Protein 7TPG (pdb70)

Sequence (626 aa):
NKLLSRMATVLVFAFPVLILCVPRGAGVFLAGVGVLALLGWRGMGRAWREYSKVMTPLAIAVLAFMLVYVGSKLYFHTPWNVIDNPSRTLLAILTCWVIVRAAPNPAWLWRGITVGLFLALLIVGYQKFALNIDRPSAWIQAIAFANMIAALALVGFARPGDSRGTHMEAWVNLLLGTMILMLNGTRGAVVAMLVTSVPMLMIRYRRFSVRMLIVAVCAVATLAIGAYMVPDSPVSKRVDDAVSEIQMYRQGNIETSVGVRLKIWHIGLQYFSEHPWTGVGVGQFARILHASEFCHETKSLACVLEHAHNDIVEAASTTGIPGLMVMLGLFLVPAVLFARALRAARSLGNPQGVSLGGAGLGVVMASLISGLTQVTMAHQANVVFYAGLIGLLLGMAGREAHSVQLVESGGGLVQPGGSLRLSCAASGFNVYSSSIHWVRQAPGKGLEWVAYISSYYGSTYYADSVKGRFTISADTSKNTAYLQMNSLRAEDTAVYYCARIMFKWVSPNMAFDYWGQGTLVTDIQMTQSPSSLSASVGDRVTITCRASQSVSSAVAWYQQKPGKAPKLLIYSASSLYSGVPSRFSGSRSGTDFTLTISSLQPEDFATYYCQQSYYSLVTFGQGTKV

Structure (mmCIF, N/CA/C/O backbone):
data_7TPG
#
_entry.id   7TPG
#
_cell.length_a   1.00
_cell.length_b   1.00
_cell.length_c   1.00
_cell.angle_alpha   90.00
_cell.angle_beta   90.00
_cell.angle_gamma   90.00
#
_symmetry.space_group_name_H-M   'P 1'
#
loop_
_entity.id
_entity.type
_entity.pdbx_description
1 polymer 'Putative cell surface polysaccharide polymerase/ligase'
2 polymer 'Fab Heavy (H) Chain'
3 polymer 'Fab Light (L) Chain'
4 non-polymer 'GERANYL DIPHOSPHATE'
#
loop_
_atom_site.group_PDB
_atom_s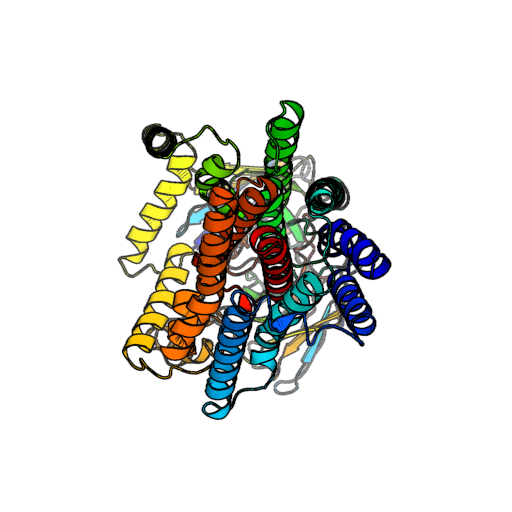ite.id
_atom_site.type_symbol
_atom_site.label_atom_id
_atom_site.label_alt_id
_atom_site.label_comp_id
_atom_site.label_asym_id
_atom_site.label_entity_id
_atom_site.label_seq_id
_atom_site.pdbx_PDB_ins_code
_atom_site.Cartn_x
_atom_site.Cartn_y
_atom_site.Cartn_z
_atom_site.occupancy
_atom_site.B_iso_or_equiv
_atom_site.auth_seq_id
_atom_site.auth_comp_id
_atom_site.auth_asym_id
_atom_site.auth_atom_id
_atom_site.pdbx_PDB_model_num
ATOM 1 N N . ASN A 1 5 ? 155.630 127.012 164.024 1.00 38.25 5 ASN B N 1
ATOM 2 C CA . ASN A 1 5 ? 155.173 128.386 164.184 1.00 38.25 5 ASN B CA 1
ATOM 3 C C . ASN A 1 5 ? 155.754 129.288 163.102 1.00 38.25 5 ASN B C 1
ATOM 4 O O . ASN A 1 5 ? 155.025 130.008 162.423 1.00 38.25 5 ASN B O 1
ATOM 9 N N . LYS A 1 6 ? 157.080 129.244 162.954 1.00 37.36 6 LYS B N 1
ATOM 10 C CA . LYS A 1 6 ? 157.760 130.080 161.969 1.00 37.36 6 LYS B CA 1
ATOM 11 C C . LYS A 1 6 ? 157.551 129.565 160.549 1.00 37.36 6 LYS B C 1
ATOM 12 O O . LYS A 1 6 ? 157.366 130.360 159.618 1.00 37.36 6 LYS B O 1
ATOM 18 N N . LEU A 1 7 ? 157.583 128.242 160.362 1.00 36.02 7 LEU B N 1
ATOM 19 C CA . LEU A 1 7 ? 157.346 127.679 159.038 1.00 36.02 7 LEU B CA 1
ATOM 20 C C . LEU A 1 7 ? 155.939 127.984 158.551 1.00 36.02 7 LEU B C 1
ATOM 21 O O . LEU A 1 7 ? 155.729 128.186 157.350 1.00 36.02 7 LEU B O 1
ATOM 26 N N . LEU A 1 8 ? 154.965 128.013 159.460 1.00 36.54 8 LEU B N 1
ATOM 27 C CA . LEU A 1 8 ? 153.611 128.403 159.091 1.00 36.54 8 LEU B CA 1
ATOM 28 C C . LEU A 1 8 ? 153.560 129.830 158.564 1.00 36.54 8 LEU B C 1
ATOM 29 O O . LEU A 1 8 ? 152.759 130.128 157.673 1.00 36.54 8 LEU B O 1
ATOM 34 N N . SER A 1 9 ? 154.398 130.718 159.101 1.00 36.21 9 SER B N 1
ATOM 35 C CA . SER A 1 9 ? 154.446 132.086 158.598 1.00 36.21 9 SER B CA 1
ATOM 36 C C . SER A 1 9 ? 155.171 132.160 157.260 1.00 36.21 9 SER B C 1
ATOM 37 O O . SER A 1 9 ? 154.763 132.911 156.367 1.00 36.21 9 SER B O 1
ATOM 40 N N . ARG A 1 10 ? 156.249 131.388 157.103 1.00 37.28 10 ARG B N 1
ATOM 41 C CA . ARG A 1 10 ? 157.033 131.461 155.873 1.00 37.28 10 ARG B CA 1
ATOM 42 C C . ARG A 1 10 ? 156.275 130.864 154.691 1.00 37.28 10 ARG B C 1
ATOM 43 O O . ARG A 1 10 ? 156.213 131.465 153.610 1.00 37.28 10 ARG B O 1
ATOM 51 N N . MET A 1 11 ? 155.687 129.684 154.874 1.00 38.17 11 MET B N 1
ATOM 52 C CA . MET A 1 11 ? 154.912 129.048 153.817 1.00 38.17 11 MET B CA 1
ATOM 53 C C . MET A 1 11 ? 153.603 129.771 153.534 1.00 38.17 11 MET B C 1
ATOM 54 O O . MET A 1 11 ? 152.952 129.470 152.527 1.00 38.17 11 MET B O 1
ATOM 59 N N . ALA A 1 12 ? 153.203 130.707 154.393 1.00 37.92 12 ALA B N 1
ATOM 60 C CA . ALA A 1 12 ? 152.057 131.565 154.133 1.00 37.92 12 ALA B CA 1
ATOM 61 C C . ALA A 1 12 ? 152.426 132.867 153.446 1.00 37.92 12 ALA B C 1
ATOM 62 O O . ALA A 1 12 ? 151.663 133.340 152.602 1.00 37.92 12 ALA B O 1
ATOM 64 N N . THR A 1 13 ? 153.578 133.456 153.775 1.00 37.64 13 THR B N 1
ATOM 65 C CA . THR A 1 13 ? 154.019 134.627 153.027 1.00 37.64 13 THR B CA 1
ATOM 66 C C . THR A 1 13 ? 154.416 134.242 151.606 1.00 37.64 13 THR B C 1
ATOM 67 O O . THR A 1 13 ? 154.182 135.006 150.663 1.00 37.64 13 THR B O 1
ATOM 71 N N . VAL A 1 14 ? 154.970 133.039 151.422 1.00 38.50 14 VAL B N 1
ATOM 72 C CA . VAL A 1 14 ? 155.225 132.552 150.067 1.00 38.50 14 VAL B CA 1
ATOM 73 C C . VAL A 1 14 ? 153.917 132.419 149.296 1.00 38.50 14 VAL B C 1
ATOM 74 O O . VAL A 1 14 ? 153.819 132.817 148.127 1.00 38.50 14 VAL B O 1
ATOM 78 N N . LEU A 1 15 ? 152.890 131.863 149.940 1.00 38.66 15 LEU B N 1
ATOM 79 C CA . LEU A 1 15 ? 151.586 131.705 149.309 1.00 38.66 15 LEU B CA 1
ATOM 80 C C . LEU A 1 15 ? 150.928 133.036 148.964 1.00 38.66 15 LEU B C 1
ATOM 81 O O . LEU A 1 15 ? 150.363 133.164 147.873 1.00 38.66 15 LEU B O 1
ATOM 86 N N . VAL A 1 16 ? 150.975 134.020 149.862 1.00 38.48 16 VAL B N 1
ATOM 87 C CA . VAL A 1 16 ? 150.387 135.316 149.536 1.00 38.48 16 VAL B CA 1
ATOM 88 C C . VAL A 1 16 ? 151.204 136.017 148.455 1.00 38.48 16 VAL B C 1
ATOM 89 O O . VAL A 1 16 ? 150.654 136.788 147.660 1.00 38.48 16 VAL B O 1
ATOM 93 N N . PHE A 1 17 ? 152.515 135.766 148.398 1.00 40.37 17 PHE B N 1
ATOM 94 C CA . PHE A 1 17 ? 153.322 136.276 147.296 1.00 40.37 17 PHE B CA 1
ATOM 95 C C . PHE A 1 17 ? 152.884 135.676 145.966 1.00 40.37 17 PHE B C 1
ATOM 96 O O . PHE A 1 17 ? 152.777 136.387 144.961 1.00 40.37 17 PHE B O 1
ATOM 104 N N . ALA A 1 18 ? 152.625 134.370 145.943 1.00 40.78 18 ALA B N 1
ATOM 105 C CA . ALA A 1 18 ? 152.323 133.669 144.702 1.00 40.78 18 ALA B CA 1
ATOM 106 C C . ALA A 1 18 ? 150.853 133.728 144.300 1.00 40.78 18 ALA B C 1
ATOM 107 O O . ALA A 1 18 ? 150.528 133.346 143.171 1.00 40.78 18 ALA B O 1
ATOM 109 N N . PHE A 1 19 ? 149.967 134.192 145.184 1.00 42.13 19 PHE B N 1
ATOM 110 C CA . PHE A 1 19 ? 148.532 134.153 144.895 1.00 42.13 19 PHE B CA 1
ATOM 111 C C . PHE A 1 19 ? 148.141 134.835 143.586 1.00 42.13 19 PHE B C 1
ATOM 112 O O . PHE A 1 19 ? 147.425 134.208 142.785 1.00 42.13 19 PHE B O 1
ATOM 120 N N . PRO A 1 20 ? 148.542 136.083 143.300 1.00 42.02 20 PRO B N 1
ATOM 121 C CA . PRO A 1 20 ? 148.116 136.688 142.024 1.00 42.02 20 PRO B CA 1
ATOM 122 C C . PRO A 1 20 ? 148.644 135.956 140.803 1.00 42.02 20 PRO B C 1
ATOM 123 O O . PRO A 1 20 ? 147.915 135.789 139.815 1.00 42.02 20 PRO B O 1
ATOM 127 N N . VAL A 1 21 ? 149.900 135.505 140.851 1.00 42.82 21 VAL B N 1
ATOM 128 C CA . VAL A 1 21 ? 150.485 134.803 139.714 1.00 42.82 21 VAL B CA 1
ATOM 129 C C . VAL A 1 21 ? 149.743 133.500 139.450 1.00 42.82 21 VAL B C 1
ATOM 130 O O . VAL A 1 21 ? 149.462 133.155 138.297 1.00 42.82 21 VAL B O 1
ATOM 134 N N . LEU A 1 22 ? 149.423 132.751 140.508 1.00 43.73 22 LEU B N 1
ATOM 135 C CA . LEU A 1 22 ? 148.650 131.527 140.327 1.00 43.73 22 LEU B CA 1
ATOM 136 C C . LEU A 1 22 ? 147.262 131.828 139.780 1.00 43.73 22 LEU B C 1
ATOM 137 O O . LEU A 1 22 ? 146.792 131.155 138.857 1.00 43.73 22 LEU B O 1
ATOM 142 N N . ILE A 1 23 ? 146.595 132.847 140.326 1.00 43.03 23 ILE B N 1
ATOM 143 C CA . ILE A 1 23 ? 145.219 133.124 139.924 1.00 43.03 23 ILE B CA 1
ATOM 144 C C . ILE A 1 23 ? 145.153 133.529 138.456 1.00 43.03 23 ILE B C 1
ATOM 145 O O . ILE A 1 23 ? 144.277 133.072 137.712 1.00 43.03 23 ILE B O 1
ATOM 150 N N . LEU A 1 24 ? 146.080 134.376 138.008 1.00 44.45 24 LEU B N 1
ATOM 151 C CA . LEU A 1 24 ? 146.028 134.896 136.643 1.00 44.45 24 LEU B CA 1
ATOM 152 C C . LEU A 1 24 ? 146.814 134.042 135.651 1.00 44.45 24 LEU B C 1
ATOM 153 O O . LEU A 1 24 ? 146.247 133.516 134.688 1.00 44.45 24 LEU B O 1
ATOM 158 N N . CYS A 1 25 ? 148.120 133.899 135.872 1.00 45.98 25 CYS B N 1
ATOM 159 C CA . CYS A 1 25 ? 148.986 133.308 134.858 1.00 45.98 25 CYS B CA 1
ATOM 160 C C . CYS A 1 25 ? 148.805 131.797 134.762 1.00 45.98 25 CYS B C 1
ATOM 161 O O . CYS A 1 25 ? 148.734 131.244 133.660 1.00 45.98 25 CYS B O 1
ATOM 164 N N . VAL A 1 26 ? 148.731 131.118 135.898 1.00 46.46 26 VAL B N 1
ATOM 165 C CA . VAL A 1 26 ? 148.606 129.655 135.889 1.00 46.46 26 VAL B CA 1
ATOM 166 C C . VAL A 1 26 ? 147.213 129.277 135.395 1.00 46.46 26 VAL B C 1
ATOM 167 O O . VAL A 1 26 ? 146.219 129.884 135.832 1.00 46.46 26 VAL B O 1
ATOM 171 N N . PRO A 1 27 ? 147.084 128.304 134.478 1.00 48.32 27 PRO B N 1
ATOM 172 C CA . PRO A 1 27 ? 145.757 127.940 133.959 1.00 48.32 27 PRO B CA 1
ATOM 173 C C . PRO A 1 27 ? 144.784 127.489 135.038 1.00 48.32 27 PRO B C 1
ATOM 174 O O . PRO A 1 27 ? 143.699 128.062 135.181 1.00 48.32 27 PRO B O 1
ATOM 178 N N . ARG A 1 28 ? 145.159 126.466 135.801 1.00 49.90 28 ARG B N 1
ATOM 179 C CA . ARG A 1 28 ? 144.340 125.951 136.896 1.00 49.90 28 ARG B CA 1
ATOM 180 C C . ARG A 1 28 ? 144.833 126.466 138.242 1.00 49.90 28 ARG B C 1
ATOM 181 O O . ARG A 1 28 ? 144.815 125.751 139.247 1.00 49.90 28 ARG B O 1
ATOM 189 N N . GLY A 1 29 ? 145.291 127.719 138.277 1.00 47.12 29 GLY B N 1
ATOM 190 C CA . GLY A 1 29 ? 145.891 128.270 139.478 1.00 47.12 29 GLY B CA 1
ATOM 191 C C . GLY A 1 29 ? 144.932 128.456 140.632 1.00 47.12 29 GLY B C 1
ATOM 192 O O . GLY A 1 29 ? 145.376 128.506 141.783 1.00 47.12 29 GLY B O 1
ATOM 193 N N . ALA A 1 30 ? 143.632 128.577 140.357 1.00 46.55 30 ALA B N 1
ATOM 194 C CA . ALA A 1 30 ? 142.666 128.666 141.446 1.00 46.55 30 ALA B CA 1
ATOM 195 C C . ALA A 1 30 ? 142.675 127.396 142.286 1.00 46.55 30 ALA B C 1
ATOM 196 O O . ALA A 1 30 ? 142.690 127.458 143.522 1.00 46.55 30 ALA B O 1
ATOM 198 N N . GLY A 1 31 ? 142.688 126.234 141.632 1.00 45.77 31 GLY B N 1
ATOM 199 C CA . GLY A 1 31 ? 142.777 124.984 142.367 1.00 45.77 31 GLY B CA 1
ATOM 200 C C . GLY A 1 31 ? 144.097 124.831 143.096 1.00 45.77 31 GLY B C 1
ATOM 201 O O . GLY A 1 31 ? 144.145 124.287 144.202 1.00 45.77 31 GLY B O 1
ATOM 202 N N . VAL A 1 32 ? 145.186 125.309 142.489 1.00 46.48 32 VAL B N 1
ATOM 203 C CA . VAL A 1 32 ? 146.491 125.237 143.140 1.00 46.48 32 VAL B CA 1
ATOM 204 C C . VAL A 1 32 ? 146.504 126.087 144.405 1.00 46.48 32 VAL B C 1
ATOM 205 O O . VAL A 1 32 ? 147.009 125.663 145.451 1.00 46.48 32 VAL B O 1
ATOM 209 N N . PHE A 1 33 ? 145.945 127.296 144.333 1.00 44.55 33 PHE B N 1
ATOM 210 C CA . PHE A 1 33 ? 145.882 128.155 145.511 1.00 44.55 33 PHE B CA 1
ATOM 211 C C . PHE A 1 33 ? 144.954 127.575 146.571 1.00 44.55 33 PHE B C 1
ATOM 212 O O . PHE A 1 33 ? 145.223 127.697 147.772 1.00 44.55 33 PHE B O 1
ATOM 220 N N . LEU A 1 34 ? 143.849 126.953 146.151 1.00 43.74 34 LEU B N 1
ATOM 221 C CA . LEU A 1 34 ? 142.968 126.296 147.112 1.00 43.74 34 LEU B CA 1
ATOM 222 C C . LEU A 1 34 ? 143.685 125.151 147.818 1.00 43.74 34 LEU B C 1
ATOM 223 O O . LEU A 1 34 ? 143.564 124.990 149.037 1.00 43.74 34 LEU B O 1
ATOM 228 N N . ALA A 1 35 ? 144.447 124.351 147.070 1.00 42.85 35 ALA B N 1
ATOM 229 C CA . ALA A 1 35 ? 145.232 123.289 147.687 1.00 42.85 35 ALA B CA 1
ATOM 230 C C . ALA A 1 35 ? 146.293 123.852 148.622 1.00 42.85 35 ALA B C 1
ATOM 231 O O . ALA A 1 35 ? 146.560 123.271 149.680 1.00 42.85 35 ALA B O 1
ATOM 233 N N . GLY A 1 36 ? 146.907 124.975 148.250 1.00 42.62 36 GLY B N 1
ATOM 234 C CA . GLY A 1 36 ? 147.899 125.588 149.119 1.00 42.62 36 GLY B CA 1
ATOM 235 C C . GLY A 1 36 ? 147.304 126.083 150.424 1.00 42.62 36 GLY B C 1
ATOM 236 O O . GLY A 1 36 ? 147.881 125.889 151.496 1.00 42.62 36 GLY B O 1
ATOM 237 N N . VAL A 1 37 ? 146.143 126.739 150.351 1.00 41.01 37 VAL B N 1
ATOM 238 C CA . VAL A 1 37 ? 145.507 127.221 151.571 1.00 41.01 37 VAL B CA 1
ATOM 239 C C . VAL A 1 37 ? 144.925 126.068 152.381 1.00 41.01 37 VAL B C 1
ATOM 240 O O . VAL A 1 37 ? 144.763 126.193 153.600 1.00 41.01 37 VAL B O 1
ATOM 244 N N . GLY A 1 38 ? 144.615 124.939 151.741 1.00 39.68 38 GLY B N 1
ATOM 245 C CA . GLY A 1 38 ? 144.146 123.775 152.466 1.00 39.68 38 GLY B CA 1
ATOM 246 C C . GLY A 1 38 ? 145.219 122.922 153.098 1.00 39.68 38 GLY B C 1
ATOM 247 O O . GLY A 1 38 ? 144.945 122.237 154.087 1.00 39.68 38 GLY B O 1
ATOM 248 N N . VAL A 1 39 ? 146.439 122.939 152.557 1.00 39.62 39 VAL B N 1
ATOM 249 C CA . VAL A 1 39 ? 147.555 122.229 153.171 1.00 39.62 39 VAL B CA 1
ATOM 250 C C . VAL A 1 39 ? 148.191 123.035 154.294 1.00 39.62 39 VAL B C 1
ATOM 251 O O . VAL A 1 39 ? 148.776 122.450 155.216 1.00 39.62 39 VAL B O 1
ATOM 255 N N . LEU A 1 40 ? 148.076 124.362 154.255 1.00 38.17 40 LEU B N 1
ATOM 256 C CA . LEU A 1 40 ? 148.434 125.197 155.393 1.00 38.17 40 LEU B CA 1
ATOM 257 C C . LEU A 1 40 ? 147.484 124.976 156.562 1.00 38.17 40 LEU B C 1
ATOM 258 O O . LEU A 1 40 ? 147.902 125.033 157.723 1.00 38.17 40 LEU B O 1
ATOM 263 N N . ALA A 1 41 ? 146.205 124.726 156.271 1.00 38.56 41 ALA B N 1
ATOM 264 C CA . ALA A 1 41 ? 145.236 124.435 157.318 1.00 38.56 41 ALA B CA 1
ATOM 265 C C . ALA A 1 41 ? 145.494 123.095 157.992 1.00 38.56 41 ALA B C 1
ATOM 266 O O . ALA A 1 41 ? 145.132 122.926 159.161 1.00 38.56 41 ALA B O 1
ATOM 268 N N . LEU A 1 42 ? 146.104 122.142 157.289 1.00 38.87 42 LEU B N 1
ATOM 269 C CA . LEU A 1 42 ? 146.440 120.855 157.881 1.00 38.87 42 LEU B CA 1
ATOM 270 C C . LEU A 1 42 ? 147.647 120.928 158.804 1.00 38.87 42 LEU B C 1
ATOM 271 O O . LEU A 1 42 ? 147.877 119.990 159.574 1.00 38.87 42 LEU B O 1
ATOM 276 N N . LEU A 1 43 ? 148.422 122.011 158.742 1.00 38.73 43 LEU B N 1
ATOM 277 C CA . LEU A 1 43 ? 149.497 122.253 159.690 1.00 38.73 43 LEU B CA 1
ATOM 278 C C . LEU A 1 43 ? 149.060 123.141 160.844 1.00 38.73 43 LEU B C 1
ATOM 279 O O . LEU A 1 43 ? 149.818 123.299 161.808 1.00 38.73 43 LEU B O 1
ATOM 284 N N . GLY A 1 44 ? 147.865 123.725 160.773 1.00 39.64 44 GLY B N 1
ATOM 285 C CA . GLY A 1 44 ? 147.276 124.421 161.899 1.00 39.64 44 GLY B CA 1
ATOM 286 C C . GLY A 1 44 ? 146.433 123.476 162.729 1.00 39.64 44 GLY B C 1
ATOM 287 O O . GLY A 1 44 ? 145.425 123.871 163.321 1.00 39.64 44 GLY B O 1
ATOM 288 N N . TRP A 1 45 ? 146.845 122.208 162.755 1.00 45.20 45 TRP B N 1
ATOM 289 C CA . TRP A 1 45 ? 146.122 121.189 163.507 1.00 45.20 45 TRP B CA 1
ATOM 290 C C . TRP A 1 45 ? 146.075 121.522 164.993 1.00 45.20 45 TRP B C 1
ATOM 291 O O . TRP A 1 45 ? 145.019 121.424 165.629 1.00 45.20 45 TRP B O 1
ATOM 302 N N . ARG A 1 46 ? 147.212 121.921 165.567 1.00 43.60 46 ARG B N 1
ATOM 303 C CA . ARG A 1 46 ? 147.241 122.254 166.987 1.00 43.60 46 ARG B CA 1
ATOM 304 C C . ARG A 1 46 ? 146.636 123.621 167.271 1.00 43.60 46 ARG B C 1
ATOM 305 O O . ARG A 1 46 ? 146.148 123.857 168.381 1.00 43.60 46 ARG B O 1
ATOM 313 N N . GLY A 1 47 ? 146.654 124.525 166.298 1.00 42.20 47 GLY B N 1
ATOM 314 C CA . GLY A 1 47 ? 146.063 125.835 166.480 1.00 42.20 47 GLY B CA 1
ATOM 315 C C . GLY A 1 47 ? 144.667 125.903 165.901 1.00 42.20 47 GLY B C 1
ATOM 316 O O . GLY A 1 47 ? 143.925 124.916 165.945 1.00 42.20 47 GLY B O 1
ATOM 317 N N . MET A 1 48 ? 144.286 127.077 165.396 1.00 40.85 48 MET B N 1
ATOM 318 C CA . MET A 1 48 ? 143.033 127.276 164.671 1.00 40.85 48 MET B CA 1
ATOM 319 C C . MET A 1 48 ? 141.809 127.156 165.573 1.00 40.85 48 MET B C 1
ATOM 320 O O . MET A 1 48 ? 140.681 127.382 165.123 1.00 40.85 48 MET B O 1
ATOM 325 N N . GLY A 1 49 ? 142.019 126.797 166.842 1.00 44.55 49 GLY B N 1
ATOM 326 C CA . GLY A 1 49 ? 140.974 126.950 167.838 1.00 44.55 49 GLY B CA 1
ATOM 327 C C . GLY A 1 49 ? 141.256 128.118 168.753 1.00 44.55 49 GLY B C 1
ATOM 328 O O . GLY A 1 49 ? 140.330 128.721 169.305 1.00 44.55 49 GLY B O 1
ATOM 329 N N . ARG A 1 50 ? 142.534 128.455 168.919 1.00 45.67 50 ARG B N 1
ATOM 330 C CA . ARG A 1 50 ? 142.963 129.662 169.605 1.00 45.67 50 ARG B CA 1
ATOM 331 C C . ARG A 1 50 ? 143.297 130.771 168.618 1.00 45.67 50 ARG B C 1
ATOM 332 O O . ARG A 1 50 ? 144.039 131.694 168.972 1.00 45.67 50 ARG B O 1
ATOM 340 N N . ALA A 1 51 ? 142.832 130.664 167.371 1.00 43.49 51 ALA B N 1
ATOM 341 C CA . ALA A 1 51 ? 142.945 131.749 166.404 1.00 43.49 51 ALA B CA 1
ATOM 342 C C . ALA A 1 51 ? 141.632 132.502 166.230 1.00 43.49 51 ALA B C 1
ATOM 343 O O . ALA A 1 51 ? 141.639 133.722 166.042 1.00 43.49 51 ALA B O 1
ATOM 345 N N . TRP A 1 52 ? 140.506 131.788 166.279 1.00 41.23 52 TRP B N 1
ATOM 346 C CA . TRP A 1 52 ? 139.205 132.418 166.072 1.00 41.23 52 TRP B CA 1
ATOM 347 C C . TRP A 1 52 ? 138.851 133.357 167.220 1.00 41.23 52 TRP B C 1
ATOM 348 O O . TRP A 1 52 ? 138.269 134.426 167.000 1.00 41.23 52 TRP B O 1
ATOM 359 N N . ARG A 1 53 ? 139.194 132.972 168.453 1.00 43.03 53 ARG B N 1
ATOM 360 C CA . ARG A 1 53 ? 138.699 133.678 169.633 1.00 43.03 53 ARG B CA 1
ATOM 361 C C . ARG A 1 53 ? 139.236 135.106 169.724 1.00 43.03 53 ARG B C 1
ATOM 362 O O . ARG A 1 53 ? 138.466 136.044 169.955 1.00 43.03 53 ARG B O 1
ATOM 370 N N . GLU A 1 54 ? 140.547 135.301 169.554 1.00 45.06 54 GLU B N 1
ATOM 371 C CA . GLU A 1 54 ? 141.094 136.655 169.657 1.00 45.06 54 GLU B CA 1
ATOM 372 C C . GLU A 1 54 ? 140.769 137.498 168.430 1.00 45.06 54 GLU B C 1
ATOM 373 O O . GLU A 1 54 ? 140.849 138.731 168.489 1.00 45.06 54 GLU B O 1
ATOM 379 N N . TYR A 1 55 ? 140.406 136.864 167.319 1.00 42.05 55 TYR B N 1
ATOM 380 C CA . TYR A 1 55 ? 140.069 137.596 166.107 1.00 42.05 55 TYR B CA 1
ATOM 381 C C . TYR A 1 55 ? 138.590 137.415 165.799 1.00 42.05 55 TYR B C 1
ATOM 382 O O . TYR A 1 55 ? 138.191 137.347 164.633 1.00 42.05 55 TYR B O 1
ATOM 391 N N . SER A 1 56 ? 137.773 137.338 166.847 1.00 39.57 56 SER B N 1
ATOM 392 C CA . SER A 1 56 ? 136.336 137.175 166.697 1.00 39.57 56 SER B CA 1
ATOM 393 C C . SER A 1 56 ? 135.615 138.484 166.418 1.00 39.57 56 SER B C 1
ATOM 394 O O . SER A 1 56 ? 134.412 138.463 166.145 1.00 39.57 56 SER B O 1
ATOM 397 N N . LYS A 1 57 ? 136.306 139.620 166.498 1.00 38.69 57 LYS B N 1
ATOM 398 C CA . LYS A 1 57 ? 135.722 140.883 166.070 1.00 38.69 57 LYS B CA 1
ATOM 399 C C . LYS A 1 57 ? 135.714 141.033 164.557 1.00 38.69 57 LYS B C 1
ATOM 400 O O . LYS A 1 57 ? 134.990 141.888 164.037 1.00 38.69 57 LYS B O 1
ATOM 406 N N . VAL A 1 58 ? 136.502 140.225 163.847 1.00 39.21 58 VAL B N 1
ATOM 407 C CA . VAL A 1 58 ? 136.563 140.248 162.394 1.00 39.21 58 VAL B CA 1
ATOM 408 C C . VAL A 1 58 ? 136.073 138.940 161.788 1.00 39.21 58 VAL B C 1
ATOM 409 O O . VAL A 1 58 ? 135.376 138.944 160.767 1.00 39.21 58 VAL B O 1
ATOM 413 N N . MET A 1 59 ? 136.410 137.810 162.411 1.00 39.55 59 MET B N 1
ATOM 414 C CA . MET A 1 59 ? 136.075 136.514 161.833 1.00 39.55 59 MET B CA 1
ATOM 415 C C . MET A 1 59 ? 134.582 136.218 161.952 1.00 39.55 59 MET B C 1
ATOM 416 O O . MET A 1 59 ? 133.959 135.744 160.993 1.00 39.55 59 MET B O 1
ATOM 421 N N . THR A 1 60 ? 133.994 136.486 163.120 1.00 37.82 60 THR B N 1
ATOM 422 C CA . THR A 1 60 ? 132.579 136.180 163.319 1.00 37.82 60 THR B CA 1
ATOM 423 C C . THR A 1 60 ? 131.639 136.949 162.394 1.00 37.82 60 THR B C 1
ATOM 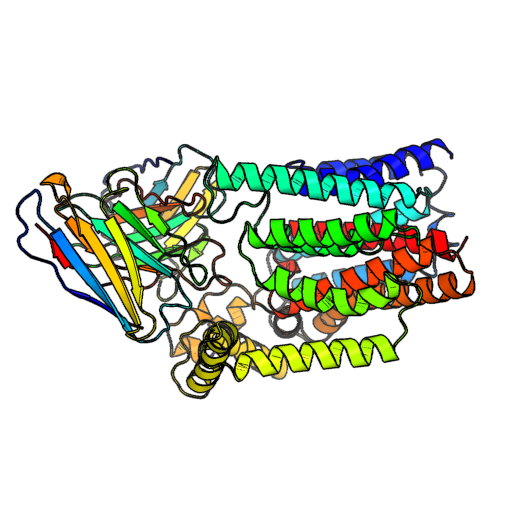424 O O . THR A 1 60 ? 130.679 136.332 161.905 1.00 37.82 60 THR B O 1
ATOM 428 N N . PRO A 1 61 ? 131.799 138.258 162.147 1.00 37.00 61 PRO B N 1
ATOM 429 C CA . PRO A 1 61 ? 130.886 138.905 161.187 1.00 37.00 61 PRO B CA 1
ATOM 430 C C . PRO A 1 61 ? 130.955 138.300 159.797 1.00 37.00 61 PRO B C 1
ATOM 431 O O . PRO A 1 61 ? 129.914 138.116 159.152 1.00 37.00 61 PRO B O 1
ATOM 435 N N . LEU A 1 62 ? 132.157 137.967 159.323 1.00 37.24 62 LEU B N 1
ATOM 436 C CA . LEU A 1 62 ? 132.293 137.348 158.009 1.00 37.24 62 LEU B CA 1
ATOM 437 C C . LEU A 1 62 ? 131.618 135.983 157.978 1.00 37.24 62 LEU B C 1
ATOM 438 O O . LEU A 1 62 ? 130.879 135.660 157.037 1.00 37.24 62 LEU B O 1
ATOM 443 N N . ALA A 1 63 ? 131.856 135.169 159.010 1.00 35.83 63 ALA B N 1
ATOM 444 C CA . ALA A 1 63 ? 131.234 133.851 159.065 1.00 35.83 63 ALA B CA 1
ATOM 445 C C . ALA A 1 63 ? 129.717 133.963 159.122 1.00 35.83 63 ALA B C 1
ATOM 446 O O . ALA A 1 63 ? 129.007 133.209 158.447 1.00 35.83 63 ALA B O 1
ATOM 448 N N . ILE A 1 64 ? 129.203 134.907 159.912 1.00 35.18 64 ILE B N 1
ATOM 449 C CA . ILE A 1 64 ? 127.760 135.078 160.043 1.00 35.18 64 ILE B CA 1
ATOM 450 C C . ILE A 1 64 ? 127.150 135.512 158.718 1.00 35.18 64 ILE B C 1
ATOM 451 O O . ILE A 1 64 ? 126.111 134.989 158.300 1.00 35.18 64 ILE B O 1
ATOM 456 N N . ALA A 1 65 ? 127.783 136.468 158.034 1.00 35.15 65 ALA B N 1
ATOM 457 C CA . ALA A 1 65 ? 127.254 136.932 156.756 1.00 35.15 65 ALA B CA 1
ATOM 458 C C . ALA A 1 65 ? 127.242 135.809 155.725 1.00 35.15 65 ALA B C 1
ATOM 459 O O . ALA A 1 65 ? 126.246 135.609 155.017 1.00 35.15 65 ALA B O 1
ATOM 461 N N . VAL A 1 66 ? 128.340 135.053 155.637 1.00 35.97 66 VAL B N 1
ATOM 462 C CA . VAL A 1 66 ? 128.412 133.975 154.655 1.00 35.97 66 VAL B CA 1
ATOM 463 C C . VAL A 1 66 ? 127.384 132.894 154.968 1.00 35.97 66 VAL B C 1
ATOM 464 O O . VAL A 1 66 ? 126.697 132.390 154.069 1.00 35.97 66 VAL B O 1
ATOM 468 N N . LEU A 1 67 ? 127.257 132.522 156.245 1.00 36.32 67 LEU B N 1
ATOM 469 C CA . LEU A 1 67 ? 126.294 131.494 156.624 1.00 36.32 67 LEU B CA 1
ATOM 470 C C . LEU A 1 67 ? 124.865 131.948 156.363 1.00 36.32 67 LEU B C 1
ATOM 471 O O . LEU A 1 67 ? 124.032 131.158 155.909 1.00 36.32 67 LEU B O 1
ATOM 476 N N . ALA A 1 68 ? 124.558 133.216 156.649 1.00 36.35 68 ALA B N 1
ATOM 477 C CA . ALA A 1 68 ? 123.217 133.725 156.388 1.00 36.35 68 ALA B CA 1
ATOM 478 C C . ALA A 1 68 ? 122.909 133.723 154.898 1.00 36.35 68 ALA B C 1
ATOM 479 O O . ALA A 1 68 ? 121.803 133.353 154.487 1.00 36.35 68 ALA B O 1
ATOM 481 N N . PHE A 1 69 ? 123.875 134.130 154.071 1.00 37.10 69 PHE B N 1
ATOM 482 C CA . PHE A 1 69 ? 123.670 134.102 152.626 1.00 37.10 69 PHE B CA 1
ATOM 483 C C . PHE A 1 69 ? 123.431 132.679 152.133 1.00 37.10 69 PHE B C 1
ATOM 484 O O . PHE A 1 69 ? 122.515 132.425 151.339 1.00 37.10 69 PHE B O 1
ATOM 492 N N . MET A 1 70 ? 124.242 131.731 152.610 1.00 38.14 70 MET B N 1
ATOM 493 C CA . MET A 1 70 ? 124.072 130.341 152.201 1.00 38.14 70 MET B CA 1
ATOM 494 C C . MET A 1 70 ? 122.719 129.799 152.642 1.00 38.14 70 MET B C 1
ATOM 495 O O . MET A 1 70 ? 122.045 129.099 151.879 1.00 38.14 70 MET B O 1
ATOM 500 N N . LEU A 1 71 ? 122.301 130.117 153.869 1.00 35.88 71 LEU B N 1
ATOM 501 C CA . LEU A 1 71 ? 121.022 129.625 154.369 1.00 35.88 71 LEU B CA 1
ATOM 502 C C . LEU A 1 71 ? 119.858 130.219 153.589 1.00 35.88 71 LEU B C 1
ATOM 503 O O . LEU A 1 71 ? 118.884 129.519 153.294 1.00 35.88 71 LEU B O 1
ATOM 508 N N . VAL A 1 72 ? 119.939 131.505 153.243 1.00 35.58 72 VAL B N 1
ATOM 509 C CA . VAL A 1 72 ? 118.876 132.128 152.458 1.00 35.58 72 VAL B CA 1
ATOM 510 C C . VAL A 1 72 ? 118.794 131.496 151.075 1.00 35.58 72 VAL B C 1
ATOM 511 O O . VAL A 1 72 ? 117.700 131.228 150.563 1.00 35.58 72 VAL B O 1
ATOM 515 N N . TYR A 1 73 ? 119.945 131.238 150.449 1.00 36.12 73 TYR B N 1
ATOM 516 C CA . TYR A 1 73 ? 119.915 130.633 149.120 1.00 36.12 73 TYR B CA 1
ATOM 517 C C . TYR A 1 73 ? 119.437 129.185 149.170 1.00 36.12 73 TYR B C 1
ATOM 518 O O . TYR A 1 73 ? 118.800 128.707 148.224 1.00 36.12 73 TYR B O 1
ATOM 527 N N . VAL A 1 74 ? 119.735 128.468 150.255 1.00 34.88 74 VAL B N 1
ATOM 528 C CA . VAL A 1 74 ? 119.233 127.103 150.398 1.00 34.88 74 VAL B CA 1
ATOM 529 C C . VAL A 1 74 ? 117.728 127.106 150.647 1.00 34.88 74 VAL B C 1
ATOM 530 O O . VAL A 1 74 ? 116.999 126.237 150.151 1.00 34.88 74 VAL B O 1
ATOM 534 N N . GLY A 1 75 ? 117.237 128.069 151.425 1.00 35.81 75 GLY B N 1
ATOM 535 C CA . GLY A 1 75 ? 115.817 128.200 151.659 1.00 35.81 75 GLY B CA 1
ATOM 536 C C . GLY A 1 75 ? 115.024 128.717 150.484 1.00 35.81 75 GLY B C 1
ATOM 537 O O . GLY A 1 75 ? 113.813 128.493 150.417 1.00 35.81 75 GLY B O 1
ATOM 538 N N . SER A 1 76 ? 115.674 129.412 149.548 1.00 36.88 76 SER B N 1
ATOM 539 C CA . SER A 1 76 ? 115.028 129.819 148.305 1.00 36.88 76 SER B CA 1
ATOM 540 C C . SER A 1 76 ? 115.101 128.712 147.261 1.00 36.88 76 SER B C 1
ATOM 541 O O . SER A 1 76 ? 114.578 128.873 146.154 1.00 36.88 76 SER B O 1
ATOM 544 N N . LYS A 1 77 ? 115.748 127.595 147.594 1.00 38.69 77 LYS B N 1
ATOM 545 C CA . LYS A 1 77 ? 115.748 126.405 146.759 1.00 38.69 77 LYS B CA 1
ATOM 546 C C . LYS A 1 77 ? 114.846 125.313 147.312 1.00 38.69 77 LYS B C 1
ATOM 547 O O . LYS A 1 77 ? 114.242 124.575 146.527 1.00 38.69 77 LYS B O 1
ATOM 553 N N . LEU A 1 78 ? 114.754 125.174 148.630 1.00 38.64 78 LEU B N 1
ATOM 554 C CA . LEU A 1 78 ? 113.857 124.186 149.215 1.00 38.64 78 LEU B CA 1
ATOM 555 C C . LEU A 1 78 ? 112.398 124.468 148.878 1.00 38.64 78 LEU B C 1
ATOM 556 O O . LEU A 1 78 ? 111.650 123.543 148.544 1.00 38.64 78 LEU B O 1
ATOM 561 N N . TYR A 1 79 ? 111.980 125.731 148.958 1.00 38.06 79 TYR B N 1
ATOM 562 C CA . TYR A 1 79 ? 110.582 126.070 148.712 1.00 38.06 79 TYR B CA 1
ATOM 563 C C . TYR A 1 79 ? 110.254 125.995 147.223 1.00 38.06 79 TYR B C 1
ATOM 564 O O . TYR A 1 79 ? 109.170 125.545 146.835 1.00 38.06 79 TYR B O 1
ATOM 573 N N . PHE A 1 80 ? 111.183 126.432 146.375 1.00 38.16 80 PHE B N 1
ATOM 574 C CA . PHE A 1 80 ? 111.042 126.394 144.918 1.00 38.16 80 PHE B CA 1
ATOM 575 C C . PHE A 1 80 ? 111.941 125.282 144.381 1.00 38.16 80 PHE B C 1
ATOM 576 O O . PHE A 1 80 ? 113.150 125.464 144.238 1.00 38.16 80 PHE B O 1
ATOM 584 N N . HIS A 1 81 ? 111.337 124.140 144.049 1.00 38.94 81 HIS B N 1
ATOM 585 C CA . HIS A 1 81 ? 112.111 122.990 143.596 1.00 38.94 81 HIS B CA 1
ATOM 586 C C . HIS A 1 81 ? 112.837 123.307 142.296 1.00 38.94 81 HIS B C 1
ATOM 587 O O . HIS A 1 81 ? 112.221 123.398 141.230 1.00 38.94 81 HIS B O 1
ATOM 594 N N . THR A 1 82 ? 114.142 123.469 142.385 1.00 41.75 82 THR B N 1
ATOM 595 C CA . THR A 1 82 ? 115.180 123.866 141.452 1.00 41.75 82 THR B CA 1
ATOM 596 C C . THR A 1 82 ? 116.299 122.831 141.440 1.00 41.75 82 THR B C 1
ATOM 597 O O . THR A 1 82 ? 116.550 122.173 142.453 1.00 41.75 82 THR B O 1
ATOM 601 N N . PRO A 1 83 ? 116.985 122.629 140.315 1.00 44.77 83 PRO B N 1
ATOM 602 C CA . PRO A 1 83 ? 118.182 121.784 140.340 1.00 44.77 83 PRO B CA 1
ATOM 603 C C . PRO A 1 83 ? 119.246 122.372 141.254 1.00 44.77 83 PRO B C 1
ATOM 604 O O . PRO A 1 83 ? 119.357 123.589 141.415 1.00 44.77 83 PRO B O 1
ATOM 608 N N . TRP A 1 84 ? 120.032 121.483 141.864 1.00 43.96 84 TRP B N 1
ATOM 609 C CA . TRP A 1 84 ? 121.062 121.898 142.809 1.00 43.96 84 TRP B CA 1
ATOM 610 C C . TRP A 1 84 ? 122.186 122.688 142.153 1.00 43.96 84 TRP B C 1
ATOM 611 O O . TRP A 1 84 ? 122.993 123.290 142.868 1.00 43.96 84 TRP B O 1
ATOM 622 N N . ASN A 1 85 ? 122.258 122.700 140.820 1.00 46.87 85 ASN B N 1
ATOM 623 C CA . ASN A 1 85 ? 123.343 123.385 140.128 1.00 46.87 85 ASN B CA 1
ATOM 624 C C . ASN A 1 85 ? 123.262 124.901 140.255 1.00 46.87 85 ASN B C 1
ATOM 625 O O . ASN A 1 85 ? 124.223 125.587 139.895 1.00 46.87 85 ASN B O 1
ATOM 630 N N . VAL A 1 86 ? 122.143 125.442 140.743 1.00 46.36 86 VAL B N 1
ATOM 631 C CA . VAL A 1 86 ? 122.021 126.890 140.855 1.00 46.36 86 VAL B CA 1
ATOM 632 C C . VAL A 1 86 ? 122.774 127.436 142.059 1.00 46.36 86 VAL B C 1
ATOM 633 O O . VAL A 1 86 ? 123.032 128.643 142.125 1.00 46.36 86 VAL B O 1
ATOM 637 N N . ILE A 1 87 ? 123.135 126.584 143.019 1.00 45.92 87 ILE B N 1
ATOM 638 C CA . ILE A 1 87 ? 123.826 127.032 144.222 1.00 45.92 87 ILE B CA 1
ATOM 639 C C . ILE A 1 87 ? 125.289 126.601 144.237 1.00 45.92 87 ILE B C 1
ATOM 640 O O . ILE A 1 87 ? 125.954 126.724 145.269 1.00 45.92 87 ILE B O 1
ATOM 645 N N . ASP A 1 88 ? 125.809 126.098 143.115 1.00 47.74 88 ASP B N 1
ATOM 646 C CA . ASP A 1 88 ? 127.225 125.748 143.061 1.00 47.74 88 ASP B CA 1
ATOM 647 C C . ASP A 1 88 ? 128.098 126.996 143.110 1.00 47.74 88 ASP B C 1
ATOM 648 O O . ASP A 1 88 ? 129.115 127.028 143.813 1.00 47.74 88 ASP B O 1
ATOM 653 N N . ASN A 1 89 ? 127.720 128.036 142.357 1.00 47.12 89 ASN B N 1
ATOM 654 C CA . ASN A 1 89 ? 128.461 129.295 142.425 1.00 47.12 89 ASN B CA 1
ATOM 655 C C . ASN A 1 89 ? 128.355 129.943 143.801 1.00 47.12 89 ASN B C 1
ATOM 656 O O . ASN A 1 89 ? 129.389 130.388 144.330 1.00 47.12 89 ASN B O 1
ATOM 661 N N . PRO A 1 90 ? 127.175 130.049 144.429 1.00 45.19 90 PRO B N 1
ATOM 662 C CA . PRO A 1 90 ? 127.146 130.531 145.820 1.00 45.19 90 PRO B CA 1
ATOM 663 C C . PRO A 1 90 ? 127.943 129.665 146.777 1.00 45.19 90 PRO B C 1
ATOM 664 O O . PRO A 1 90 ? 128.445 130.177 147.783 1.00 45.19 90 PRO B O 1
ATOM 668 N N . SER A 1 91 ? 128.074 128.366 146.503 1.00 45.33 91 SER B N 1
ATOM 669 C CA . SER A 1 91 ? 128.818 127.486 147.395 1.00 45.33 91 SER B CA 1
ATOM 670 C C . SER A 1 91 ? 130.301 127.823 147.456 1.00 45.33 91 SER B C 1
ATOM 671 O O . SER A 1 91 ? 130.992 127.332 148.356 1.00 45.33 91 SER B O 1
ATOM 674 N N . ARG A 1 92 ? 130.805 128.637 146.532 1.00 45.58 92 ARG B N 1
ATOM 675 C CA . ARG A 1 92 ? 132.216 128.993 146.500 1.00 45.58 92 ARG B CA 1
ATOM 676 C C . ARG A 1 92 ? 132.550 130.220 147.338 1.00 45.58 92 ARG B C 1
ATOM 677 O O . ARG A 1 92 ? 133.730 130.573 147.440 1.00 45.58 92 ARG B O 1
ATOM 685 N N . THR A 1 93 ? 131.558 130.883 147.935 1.00 43.29 93 THR B N 1
ATOM 686 C CA . THR A 1 93 ? 131.863 131.997 148.824 1.00 43.29 93 THR B CA 1
ATOM 687 C C . THR A 1 93 ? 132.260 131.533 150.218 1.00 43.29 93 THR B C 1
ATOM 688 O O . THR A 1 93 ? 132.716 132.354 151.020 1.00 43.29 93 THR B O 1
ATOM 692 N N . LEU A 1 94 ? 132.097 130.244 150.522 1.00 42.06 94 LEU B N 1
ATOM 693 C CA . LEU A 1 94 ? 132.554 129.698 151.793 1.00 42.06 94 LEU B CA 1
ATOM 694 C C . LEU A 1 94 ? 134.070 129.676 151.907 1.00 42.06 94 LEU B C 1
ATOM 695 O O . LEU A 1 94 ? 134.587 129.519 153.017 1.00 42.06 94 LEU B O 1
ATOM 700 N N . LEU A 1 95 ? 134.790 129.824 150.793 1.00 41.60 95 LEU B N 1
ATOM 701 C CA . LEU A 1 95 ? 136.246 129.813 150.840 1.00 41.60 95 LEU B CA 1
ATOM 702 C C . LEU A 1 95 ? 136.815 131.084 151.452 1.00 41.60 95 LEU B C 1
ATOM 703 O O . LEU A 1 95 ? 137.974 131.082 151.873 1.00 41.60 95 LEU B O 1
ATOM 708 N N . ALA A 1 96 ? 136.033 132.165 151.513 1.00 40.04 96 ALA B N 1
ATOM 709 C CA . ALA A 1 96 ? 136.488 133.360 152.216 1.00 40.04 96 ALA B CA 1
ATOM 710 C C . ALA A 1 96 ? 136.691 133.073 153.697 1.00 40.04 96 ALA B C 1
ATOM 711 O O . ALA A 1 96 ? 137.667 133.536 154.302 1.00 40.04 96 ALA B O 1
ATOM 713 N N . ILE A 1 97 ? 135.778 132.303 154.294 1.00 39.71 97 ILE B N 1
ATOM 714 C CA . ILE A 1 97 ? 135.922 131.900 155.690 1.00 39.71 97 ILE B CA 1
ATOM 715 C C . ILE A 1 97 ? 137.232 131.150 155.893 1.00 39.71 97 ILE B C 1
ATOM 716 O O . ILE A 1 97 ? 138.020 131.470 156.791 1.00 39.71 97 ILE B O 1
ATOM 721 N N . LEU A 1 98 ? 137.489 130.151 155.046 1.00 39.40 98 LEU B N 1
ATOM 722 C CA . LEU A 1 98 ? 138.700 129.352 155.189 1.00 39.40 98 LEU B CA 1
ATOM 723 C C . LEU A 1 98 ? 139.950 130.195 154.976 1.00 39.40 98 LEU B C 1
ATOM 724 O O . LEU A 1 98 ? 140.927 130.062 155.720 1.00 39.40 98 LEU B O 1
ATOM 729 N N . THR A 1 99 ? 139.940 131.070 153.968 1.00 38.44 99 THR B N 1
ATOM 730 C CA . THR A 1 99 ? 141.113 131.890 153.686 1.00 38.44 99 THR B CA 1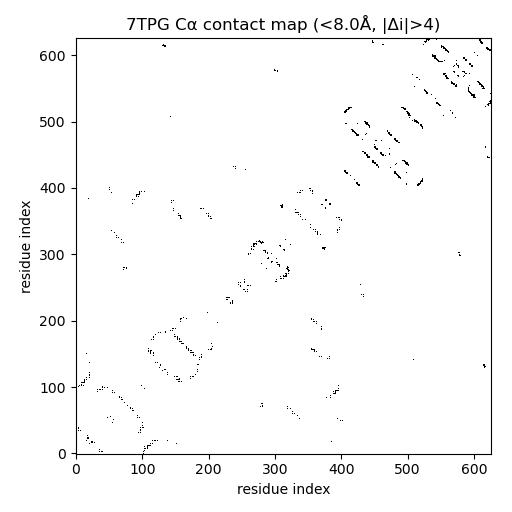
ATOM 731 C C . THR A 1 99 ? 141.422 132.825 154.848 1.00 38.44 99 THR B C 1
ATOM 732 O O . THR A 1 99 ? 142.569 132.907 155.304 1.00 38.44 99 THR B O 1
ATOM 736 N N . CYS A 1 100 ? 140.404 133.529 155.352 1.00 39.03 100 CYS B N 1
ATOM 737 C CA . CYS A 1 100 ? 140.620 134.431 156.478 1.00 39.03 100 CYS B CA 1
ATOM 738 C C . CYS A 1 100 ? 141.081 133.670 157.713 1.00 39.03 100 CYS B C 1
ATOM 739 O O . CYS A 1 100 ? 141.964 134.134 158.442 1.00 39.03 100 CYS B O 1
ATOM 742 N N . TRP A 1 101 ? 140.494 132.500 157.964 1.00 39.78 101 TRP B N 1
ATOM 743 C CA . TRP A 1 101 ? 140.825 131.726 159.156 1.00 39.78 101 TRP B CA 1
ATOM 744 C C . TRP A 1 101 ? 142.260 131.204 159.091 1.00 39.78 101 TRP B C 1
ATOM 745 O O . TRP A 1 101 ? 143.009 131.276 160.076 1.00 39.78 101 TRP B O 1
ATOM 756 N N . VAL A 1 102 ? 142.680 130.722 157.918 1.00 37.79 102 VAL B N 1
ATOM 757 C CA . VAL A 1 102 ? 144.064 130.292 157.735 1.00 37.79 102 VAL B CA 1
ATOM 758 C C . VAL A 1 102 ? 145.016 131.470 157.904 1.00 37.79 102 VAL B C 1
ATOM 759 O O . VAL A 1 102 ? 146.055 131.357 158.564 1.00 37.79 102 VAL B O 1
ATOM 763 N N . ILE A 1 103 ? 144.677 132.619 157.310 1.00 37.60 103 ILE B N 1
ATOM 764 C CA . ILE A 1 103 ? 145.569 133.773 157.370 1.00 37.60 103 ILE B CA 1
ATOM 765 C C . ILE A 1 103 ? 145.732 134.258 158.805 1.00 37.60 103 ILE B C 1
ATOM 766 O O . ILE A 1 103 ? 146.845 134.564 159.248 1.00 37.60 103 ILE B O 1
ATOM 771 N N . VAL A 1 104 ? 144.632 134.333 159.558 1.00 38.66 104 VAL B N 1
ATOM 772 C CA . VAL A 1 104 ? 144.741 134.800 160.936 1.00 38.66 104 VAL B CA 1
ATOM 773 C C . VAL A 1 104 ? 145.460 133.773 161.801 1.00 38.66 104 VAL B C 1
ATOM 774 O O . VAL A 1 104 ? 146.114 134.139 162.785 1.00 38.66 104 VAL B O 1
ATOM 778 N N . ARG A 1 105 ? 145.361 132.481 161.471 1.00 38.52 105 ARG B N 1
ATOM 779 C CA . ARG A 1 105 ? 146.095 131.494 162.258 1.00 38.52 105 ARG B CA 1
ATOM 780 C C . ARG A 1 105 ? 147.598 131.609 162.026 1.00 38.52 105 ARG B C 1
ATOM 781 O O . ARG A 1 105 ? 148.383 131.630 162.981 1.00 38.52 105 ARG B O 1
ATOM 789 N N . ALA A 1 106 ? 148.020 131.680 160.765 1.00 37.77 106 ALA B N 1
ATOM 790 C CA . ALA A 1 106 ? 149.432 131.759 160.401 1.00 37.77 106 ALA B CA 1
ATOM 791 C C . ALA A 1 106 ? 149.715 133.154 159.861 1.00 37.77 106 ALA B C 1
ATOM 792 O O . ALA A 1 106 ? 149.345 133.470 158.726 1.00 37.77 106 ALA B O 1
ATOM 794 N N . ALA A 1 107 ? 150.382 133.975 160.661 1.00 37.09 107 ALA B N 1
ATOM 795 C CA . ALA A 1 107 ? 150.579 135.379 160.314 1.00 37.09 107 ALA B CA 1
ATOM 796 C C . ALA A 1 107 ? 151.498 135.518 159.108 1.00 37.09 107 ALA B C 1
ATOM 797 O O . ALA A 1 107 ? 152.652 135.077 159.166 1.00 37.09 107 ALA B O 1
ATOM 799 N N . PRO A 1 108 ? 151.042 136.121 158.010 1.00 36.70 108 PRO B N 1
ATOM 800 C CA . PRO A 1 108 ? 151.922 136.315 156.852 1.00 36.70 108 PRO B CA 1
ATOM 801 C C . PRO A 1 108 ? 152.709 137.611 156.940 1.00 36.70 108 PRO B C 1
ATOM 802 O O . PRO A 1 108 ? 152.623 138.335 157.937 1.00 36.70 108 PRO B O 1
ATOM 806 N N . ASN A 1 109 ? 153.482 137.910 155.900 1.00 36.21 109 ASN B N 1
ATOM 807 C CA . ASN A 1 109 ? 154.189 139.180 155.797 1.00 36.21 109 ASN B CA 1
ATOM 808 C C . ASN A 1 109 ? 153.566 139.995 154.675 1.00 36.21 109 ASN B C 1
ATOM 809 O O . ASN A 1 109 ? 153.755 139.657 153.496 1.00 36.21 109 ASN B O 1
ATOM 814 N N . PRO A 1 110 ? 152.817 141.060 154.978 1.00 37.24 110 PRO B N 1
ATOM 815 C CA . PRO A 1 110 ? 152.140 141.819 153.915 1.00 37.24 110 PRO B CA 1
ATOM 816 C C . PRO A 1 110 ? 153.084 142.477 152.922 1.00 37.24 110 PRO B C 1
ATOM 817 O O . PRO A 1 110 ? 152.638 142.832 151.824 1.00 37.24 110 PRO B O 1
ATOM 821 N N . ALA A 1 111 ? 154.360 142.659 153.268 1.00 37.41 111 ALA B N 1
ATOM 822 C CA . ALA A 1 111 ? 155.296 143.299 152.351 1.00 37.41 111 ALA B CA 1
ATOM 823 C C . ALA A 1 111 ? 155.549 142.469 151.101 1.00 37.41 111 ALA B C 1
ATOM 824 O O . ALA A 1 111 ? 156.004 143.018 150.092 1.00 37.41 111 ALA B O 1
ATOM 826 N N . TRP A 1 112 ? 155.272 141.169 151.141 1.00 37.52 112 TRP B N 1
ATOM 827 C CA . TRP A 1 112 ? 155.448 140.304 149.983 1.00 37.52 112 TRP B CA 1
ATOM 828 C C . TRP A 1 112 ? 154.200 140.211 149.116 1.00 37.52 112 TRP B C 1
ATOM 829 O O . TRP A 1 112 ? 154.251 139.595 148.048 1.00 37.52 112 TRP B O 1
ATOM 840 N N . LEU A 1 113 ? 153.084 140.800 149.547 1.00 37.36 113 LEU B N 1
ATOM 841 C CA . LEU A 1 113 ? 151.884 140.803 148.719 1.00 37.36 113 LEU B CA 1
ATOM 842 C C . LEU A 1 113 ? 152.008 141.784 147.561 1.00 37.36 113 LEU B C 1
ATOM 843 O O . LEU A 1 113 ? 151.569 141.489 146.445 1.00 37.36 113 LEU B O 1
ATOM 848 N N . TRP A 1 114 ? 152.606 142.949 147.807 1.00 36.74 114 TRP B N 1
ATOM 849 C CA . TRP A 1 114 ? 152.675 143.989 146.785 1.00 36.74 114 TRP B CA 1
ATOM 850 C C . TRP A 1 114 ? 153.603 143.592 145.642 1.00 36.74 114 TRP B C 1
ATOM 851 O O . TRP A 1 114 ? 153.288 143.822 144.465 1.00 36.74 114 TRP B O 1
ATOM 862 N N . ARG A 1 115 ? 154.756 143.004 145.968 1.00 37.92 115 ARG B N 1
ATOM 863 C CA . ARG A 1 115 ? 155.650 142.514 144.926 1.00 37.92 115 ARG B CA 1
ATOM 864 C C . ARG A 1 115 ? 154.986 141.409 144.116 1.00 37.92 115 ARG B C 1
ATOM 865 O O . ARG A 1 115 ? 155.138 141.350 142.890 1.00 37.92 115 ARG B O 1
ATOM 873 N N . GLY A 1 116 ? 154.244 140.525 144.783 1.00 38.70 116 GLY B N 1
ATOM 874 C CA . GLY A 1 116 ? 153.484 139.523 144.056 1.00 38.70 116 GLY B CA 1
ATOM 875 C C . GLY A 1 116 ? 152.457 140.140 143.129 1.00 38.70 116 GLY B C 1
ATOM 876 O O . GLY A 1 116 ? 152.271 139.681 142.000 1.00 38.70 116 GLY B O 1
ATOM 877 N N . ILE A 1 117 ? 151.786 141.197 143.589 1.00 37.66 117 ILE B N 1
ATOM 878 C CA . ILE A 1 117 ? 150.789 141.871 142.762 1.00 37.66 117 ILE B CA 1
ATOM 879 C C . ILE A 1 117 ? 151.438 142.439 141.508 1.00 37.66 117 ILE B C 1
ATOM 880 O O . ILE A 1 117 ? 150.937 142.257 140.391 1.00 37.66 117 ILE B O 1
ATOM 885 N N . THR A 1 118 ? 152.568 143.133 141.669 1.00 37.94 118 THR B N 1
ATOM 886 C CA . THR A 1 118 ? 153.190 143.760 140.504 1.00 37.94 118 THR B CA 1
ATOM 887 C C . THR A 1 118 ? 153.779 142.717 139.556 1.00 37.94 118 THR B C 1
ATOM 888 O O . THR A 1 118 ? 153.700 142.875 138.330 1.00 37.94 118 THR B O 1
ATOM 892 N N . VAL A 1 119 ? 154.346 141.633 140.095 1.00 38.56 119 VAL B N 1
ATOM 893 C CA . VAL A 1 119 ? 154.868 140.571 139.239 1.00 38.56 119 VAL B CA 1
ATOM 894 C C . VAL A 1 119 ? 153.736 139.912 138.463 1.00 38.56 119 VAL B C 1
ATOM 895 O O . VAL A 1 119 ? 153.861 139.644 137.260 1.00 38.56 119 VAL B O 1
ATOM 899 N N . GLY A 1 120 ? 152.615 139.643 139.134 1.00 39.23 120 GLY B N 1
ATOM 900 C CA . GLY A 1 120 ? 151.475 139.063 138.449 1.00 39.23 120 GLY B CA 1
ATOM 901 C C . GLY A 1 120 ? 150.925 139.971 137.368 1.00 39.23 120 GLY B C 1
ATOM 902 O O . GLY A 1 120 ? 150.584 139.511 136.278 1.00 39.23 120 GLY B O 1
ATOM 903 N N . LEU A 1 121 ? 150.838 141.273 137.651 1.00 38.82 121 LEU B N 1
ATOM 904 C CA . LEU A 1 121 ? 150.355 142.211 136.643 1.00 38.82 121 LEU B CA 1
ATOM 905 C C . LEU A 1 121 ? 151.281 142.250 135.433 1.00 38.82 121 LEU B C 1
ATOM 906 O O . LEU A 1 121 ? 150.816 142.228 134.288 1.00 38.82 121 LEU B O 1
ATOM 911 N N . PHE A 1 122 ? 152.596 142.299 135.665 1.00 40.46 122 PHE B N 1
ATOM 912 C CA . PHE A 1 122 ? 153.539 142.333 134.550 1.00 40.46 122 PHE B CA 1
ATOM 913 C C . PHE A 1 122 ? 153.464 141.056 133.717 1.00 40.46 122 PHE B C 1
ATOM 914 O O . PHE A 1 122 ? 153.437 141.109 132.478 1.00 40.46 122 PHE B O 1
ATOM 922 N N . LEU A 1 123 ? 153.424 139.897 134.378 1.00 40.73 123 LEU B N 1
ATOM 923 C CA . LEU A 1 123 ? 153.390 138.641 133.639 1.00 40.73 123 LEU B CA 1
ATOM 924 C C . LEU A 1 123 ? 152.071 138.476 132.893 1.00 40.73 123 LEU B C 1
ATOM 925 O O . LEU A 1 123 ? 152.050 137.961 131.769 1.00 40.73 123 LEU B O 1
ATOM 930 N N . ALA A 1 124 ? 150.959 138.917 133.490 1.00 39.65 124 ALA B N 1
ATOM 931 C CA . ALA A 1 124 ? 149.682 138.885 132.787 1.00 39.65 124 ALA B CA 1
ATOM 932 C C . ALA A 1 124 ? 149.684 139.820 131.588 1.00 39.65 124 ALA B C 1
ATOM 933 O O . ALA A 1 124 ? 149.101 139.494 130.549 1.00 39.65 124 ALA B O 1
ATOM 935 N N . LEU A 1 125 ? 150.328 140.983 131.710 1.00 39.43 125 LEU B N 1
ATOM 936 C CA . LEU A 1 125 ? 150.468 141.868 130.558 1.00 39.43 125 LEU B CA 1
ATOM 937 C C . LEU A 1 125 ? 151.241 141.186 129.440 1.00 39.43 125 LEU B C 1
ATOM 938 O O . LEU A 1 125 ? 150.859 141.274 128.268 1.00 39.43 125 LEU B O 1
ATOM 943 N N . LEU A 1 126 ? 152.331 140.497 129.786 1.00 40.43 126 LEU B N 1
ATOM 944 C CA . LEU A 1 126 ? 153.096 139.778 128.768 1.00 40.43 126 LEU B CA 1
ATOM 945 C C . LEU A 1 126 ? 152.254 138.688 128.112 1.00 40.43 126 LEU B C 1
ATOM 946 O O . LEU A 1 126 ? 152.277 138.526 126.883 1.00 40.43 126 LEU B O 1
ATOM 951 N N . ILE A 1 127 ? 151.497 137.937 128.916 1.00 40.29 127 ILE B N 1
ATOM 952 C CA . ILE A 1 127 ? 150.671 136.856 128.381 1.00 40.29 127 ILE B CA 1
ATOM 953 C C . ILE A 1 127 ? 149.615 137.409 127.432 1.00 40.29 127 ILE B C 1
ATOM 954 O O . ILE A 1 127 ? 149.389 136.867 126.344 1.00 40.29 127 ILE B O 1
ATOM 959 N N . VAL A 1 128 ? 148.949 138.495 127.829 1.00 39.12 128 VAL B N 1
ATOM 960 C CA . VAL A 1 128 ? 147.897 139.064 126.992 1.00 39.12 128 VAL B CA 1
ATOM 961 C C . VAL A 1 128 ? 148.487 139.667 125.722 1.00 39.12 128 VAL B C 1
ATOM 962 O O . VAL A 1 128 ? 147.894 139.573 124.640 1.00 39.12 128 VAL B O 1
ATOM 966 N N . GLY A 1 129 ? 149.663 140.290 125.824 1.00 39.61 129 GLY B N 1
ATOM 967 C CA . GLY A 1 129 ? 150.319 140.797 124.631 1.00 39.61 129 GLY B CA 1
ATOM 968 C C . GLY A 1 129 ? 150.653 139.695 123.645 1.00 39.61 129 GLY B C 1
ATOM 969 O O . GLY A 1 129 ? 150.460 139.851 122.437 1.00 39.61 129 GLY B O 1
ATOM 970 N N . TYR A 1 130 ? 151.155 138.564 124.147 1.00 41.10 130 TYR B N 1
ATOM 971 C CA . TYR A 1 130 ? 151.405 137.424 123.270 1.00 41.10 130 TYR B CA 1
ATOM 972 C C . TYR A 1 130 ? 150.110 136.889 122.672 1.00 41.10 130 TYR B C 1
ATOM 973 O O . TYR A 1 130 ? 150.059 136.550 121.484 1.00 41.10 130 TYR B O 1
ATOM 982 N N . GLN A 1 131 ? 149.053 136.801 123.481 1.00 40.52 131 GLN B N 1
ATOM 983 C CA . GLN A 1 131 ? 147.787 136.239 123.028 1.00 40.52 131 GLN B CA 1
ATOM 984 C C . GLN A 1 131 ? 147.002 137.181 122.129 1.00 40.52 131 GLN B C 1
ATOM 985 O O . GLN A 1 131 ? 145.981 136.765 121.574 1.00 40.52 131 GLN B O 1
ATOM 991 N N . LYS A 1 132 ? 147.417 138.438 122.002 1.00 40.21 132 LYS B N 1
ATOM 992 C CA . LYS A 1 132 ? 146.768 139.358 121.077 1.00 40.21 132 LYS B CA 1
ATOM 993 C C . LYS A 1 132 ? 147.598 139.647 119.836 1.00 40.21 132 LYS B C 1
ATOM 994 O O . LYS A 1 132 ? 147.084 139.552 118.717 1.00 40.21 132 LYS B O 1
ATOM 1000 N N . PHE A 1 133 ? 148.874 139.997 119.996 1.00 41.65 133 PHE B N 1
ATOM 1001 C CA . PHE A 1 133 ? 149.672 140.458 118.868 1.00 41.65 133 PHE B CA 1
ATOM 1002 C C . PHE A 1 133 ? 150.273 139.331 118.040 1.00 41.65 133 PHE B C 1
ATOM 1003 O O . PHE A 1 133 ? 150.689 139.577 116.902 1.00 41.65 133 PHE B O 1
ATOM 1011 N N . ALA A 1 134 ? 150.332 138.111 118.567 1.00 41.69 134 ALA B N 1
ATOM 1012 C CA . ALA A 1 134 ? 150.879 136.983 117.823 1.00 41.69 134 ALA B CA 1
ATOM 1013 C C . ALA A 1 134 ? 149.834 135.925 117.515 1.00 41.69 134 ALA B C 1
ATOM 1014 O O . ALA A 1 134 ? 149.623 135.591 116.343 1.00 41.69 134 ALA B O 1
ATOM 1016 N N . LEU A 1 135 ? 149.169 135.386 118.536 1.00 42.62 135 LEU B N 1
ATOM 1017 C CA . LEU A 1 135 ? 148.074 134.437 118.349 1.00 42.62 135 LEU B CA 1
ATOM 1018 C C . LEU A 1 135 ? 146.776 135.238 118.351 1.00 42.62 135 LEU B C 1
ATOM 1019 O O . LEU A 1 135 ? 146.065 135.312 119.351 1.00 42.62 135 LEU B O 1
ATOM 1024 N N . ASN A 1 136 ? 146.474 135.842 117.201 1.00 43.49 136 ASN B N 1
ATOM 1025 C CA . ASN A 1 136 ? 145.398 136.823 117.092 1.00 43.49 136 ASN B CA 1
ATOM 1026 C C . ASN A 1 136 ? 144.109 136.324 117.728 1.00 43.49 136 ASN B C 1
ATOM 1027 O O . ASN A 1 136 ? 143.524 135.332 117.283 1.00 43.49 136 ASN B O 1
ATOM 1032 N N . ILE A 1 137 ? 143.675 137.021 118.775 1.00 41.42 137 ILE B N 1
ATOM 1033 C CA . ILE A 1 137 ? 142.476 136.681 119.528 1.00 41.42 137 ILE B CA 1
ATOM 1034 C C . ILE A 1 137 ? 141.664 137.953 119.731 1.00 41.42 137 ILE B C 1
ATOM 1035 O O . ILE A 1 137 ? 142.223 139.013 120.034 1.00 41.42 137 ILE B O 1
ATOM 1040 N N . ASP A 1 138 ? 140.345 137.849 119.545 1.00 42.66 138 ASP B N 1
ATOM 1041 C CA . ASP A 1 138 ? 139.483 139.023 119.642 1.00 42.66 138 ASP B CA 1
ATOM 1042 C C . ASP A 1 138 ? 139.553 139.650 121.030 1.00 42.66 138 ASP B C 1
ATOM 1043 O O . ASP A 1 138 ? 139.793 140.854 121.168 1.00 42.66 138 ASP B O 1
ATOM 1048 N N . ARG A 1 139 ? 139.348 138.845 122.072 1.00 42.03 139 ARG B N 1
ATOM 1049 C CA . ARG A 1 139 ? 139.412 139.301 123.460 1.00 42.03 139 ARG B CA 1
ATOM 1050 C C . ARG A 1 139 ? 140.432 138.442 124.195 1.00 42.03 139 ARG B C 1
ATOM 1051 O O . ARG A 1 139 ? 140.095 137.365 124.712 1.00 42.03 139 ARG B O 1
ATOM 1059 N N . PRO A 1 140 ? 141.688 138.877 124.267 1.00 40.36 140 PRO B N 1
ATOM 1060 C CA . PRO A 1 140 ? 142.766 138.041 124.836 1.00 40.36 140 PRO B CA 1
ATOM 1061 C C . PRO A 1 140 ? 142.759 137.948 126.360 1.00 40.36 140 PRO B C 1
ATOM 1062 O O . PRO A 1 140 ? 143.483 138.635 127.079 1.00 40.36 140 PRO B O 1
ATOM 1066 N N . SER A 1 141 ? 141.908 137.066 126.875 1.00 42.20 141 SER B N 1
ATOM 1067 C CA . SER A 1 141 ? 141.952 136.681 128.277 1.00 42.20 141 SER B CA 1
ATOM 1068 C C . SER A 1 141 ? 142.864 135.472 128.427 1.00 42.20 141 SER B C 1
ATOM 1069 O O . SER A 1 141 ? 142.886 134.591 127.562 1.00 42.20 141 SER B O 1
ATOM 1072 N N . ALA A 1 142 ? 143.616 135.435 129.527 1.00 43.98 142 ALA B N 1
ATOM 1073 C CA . ALA A 1 142 ? 144.698 134.467 129.673 1.00 43.98 142 ALA B CA 1
ATOM 1074 C C . ALA A 1 142 ? 144.212 133.027 129.572 1.00 43.98 142 ALA B C 1
ATOM 1075 O O . ALA A 1 142 ? 144.525 132.333 128.600 1.00 43.98 142 ALA B O 1
ATOM 1077 N N . TRP A 1 143 ? 143.447 132.561 130.566 1.00 47.03 143 TRP B N 1
ATOM 1078 C CA . TRP A 1 143 ? 142.901 131.210 130.503 1.00 47.03 143 TRP B CA 1
ATOM 1079 C C . TRP A 1 143 ? 141.472 131.137 131.032 1.00 47.03 143 TRP B C 1
ATOM 1080 O O . TRP A 1 143 ? 140.964 130.033 131.263 1.00 47.03 143 TRP B O 1
ATOM 1091 N N . ILE A 1 144 ? 140.810 132.274 131.232 1.00 45.45 144 ILE B N 1
ATOM 1092 C CA . ILE A 1 144 ? 139.480 132.332 131.819 1.00 45.45 144 ILE B CA 1
ATOM 1093 C C . ILE A 1 144 ? 138.613 133.258 130.974 1.00 45.45 144 ILE B C 1
ATOM 1094 O O . ILE A 1 144 ? 139.031 133.751 129.924 1.00 45.45 144 ILE B O 1
ATOM 1099 N N . GLN A 1 145 ? 137.388 133.488 131.442 1.00 44.40 145 GLN B N 1
ATOM 1100 C CA . GLN A 1 145 ? 136.452 134.339 130.723 1.00 44.40 145 GLN B CA 1
ATOM 1101 C C . GLN A 1 145 ? 136.934 135.785 130.712 1.00 44.40 145 GLN B C 1
ATOM 1102 O O . GLN A 1 145 ? 137.663 136.229 131.603 1.00 44.40 145 GLN B O 1
ATOM 1108 N N . ALA A 1 146 ? 136.520 136.521 129.678 1.00 42.66 146 ALA B N 1
ATOM 1109 C CA . ALA A 1 146 ? 136.953 137.907 129.531 1.00 42.66 146 ALA B CA 1
ATOM 1110 C C . ALA A 1 146 ? 136.448 138.776 130.676 1.00 42.66 146 ALA B C 1
ATOM 1111 O O . ALA A 1 146 ? 137.185 139.626 131.190 1.00 42.66 146 ALA B O 1
ATOM 1113 N N . ILE A 1 147 ? 135.194 138.583 131.088 1.00 43.43 147 ILE B N 1
ATOM 1114 C CA . ILE A 1 147 ? 134.621 139.408 132.148 1.00 43.43 147 ILE B CA 1
ATOM 1115 C C . ILE A 1 147 ? 135.324 139.143 133.474 1.00 43.43 147 ILE B C 1
ATOM 1116 O O . ILE A 1 147 ? 135.702 140.075 134.197 1.00 43.43 147 ILE B O 1
ATOM 1121 N N . ALA A 1 148 ? 135.505 137.865 133.816 1.00 42.80 148 ALA B N 1
ATOM 1122 C CA . ALA A 1 148 ? 136.189 137.521 135.057 1.00 42.80 148 ALA B CA 1
ATOM 1123 C C . ALA A 1 148 ? 137.630 138.009 135.042 1.00 42.80 148 ALA B C 1
ATOM 1124 O O . ALA A 1 148 ? 138.132 138.516 136.053 1.00 42.80 148 ALA B O 1
ATOM 1126 N N . PHE A 1 149 ? 138.311 137.867 133.903 1.00 41.56 149 PHE B N 1
ATOM 1127 C CA . PHE A 1 149 ? 139.685 138.347 133.801 1.00 41.56 149 PHE B CA 1
ATOM 1128 C C . PHE A 1 149 ? 139.755 139.858 133.981 1.00 41.56 149 PHE B C 1
ATOM 1129 O O . PHE A 1 149 ? 140.647 140.365 134.668 1.00 41.56 149 PHE B O 1
ATOM 1137 N N . ALA A 1 150 ? 138.822 140.593 133.373 1.00 40.69 150 ALA B N 1
ATOM 1138 C CA . ALA A 1 150 ? 138.811 142.044 133.526 1.00 40.69 150 ALA B CA 1
ATOM 1139 C C . ALA A 1 150 ? 138.570 142.445 134.975 1.00 40.69 150 ALA B C 1
ATOM 1140 O O . ALA A 1 150 ? 139.217 143.367 135.490 1.00 40.69 150 ALA B O 1
ATOM 1142 N N . ASN A 1 151 ? 137.637 141.765 135.647 1.00 41.83 151 ASN B N 1
ATOM 1143 C CA . ASN A 1 151 ? 137.383 142.066 137.052 1.00 41.83 151 ASN B CA 1
ATOM 1144 C C . ASN A 1 151 ? 138.612 141.780 137.908 1.00 41.83 151 ASN B C 1
ATOM 1145 O O . ASN A 1 151 ? 138.949 142.561 138.807 1.00 41.83 151 ASN B O 1
ATOM 1150 N N . MET A 1 152 ? 139.298 140.665 137.638 1.00 41.12 152 MET B N 1
ATOM 1151 C CA . MET A 1 152 ? 140.515 140.348 138.379 1.00 41.12 152 MET B CA 1
ATOM 1152 C C . MET A 1 152 ? 141.591 141.402 138.150 1.00 41.12 152 MET B C 1
ATOM 1153 O O . MET A 1 152 ? 142.275 141.814 139.094 1.00 41.12 152 MET B O 1
ATOM 1158 N N . ILE A 1 153 ? 141.761 141.843 136.900 1.00 40.24 153 ILE B N 1
ATOM 1159 C CA . ILE A 1 153 ? 142.752 142.875 136.607 1.00 40.24 153 ILE B CA 1
ATOM 1160 C C . ILE A 1 153 ? 142.430 144.156 137.360 1.00 40.24 153 ILE B C 1
ATOM 1161 O O . ILE A 1 153 ? 143.314 144.775 137.962 1.00 40.24 153 ILE B O 1
ATOM 1166 N N . ALA A 1 154 ? 141.163 144.574 137.342 1.00 39.52 154 ALA B N 1
ATOM 1167 C CA . ALA A 1 154 ? 140.787 145.800 138.041 1.00 39.52 154 ALA B CA 1
ATOM 1168 C C . ALA A 1 154 ? 141.050 145.681 139.538 1.00 39.52 154 ALA B C 1
ATOM 1169 O O . ALA A 1 154 ? 141.641 146.580 140.154 1.00 39.52 154 ALA B O 1
ATOM 1171 N N . ALA A 1 155 ? 140.636 144.561 140.137 1.00 38.98 155 ALA B N 1
ATOM 1172 C CA . ALA A 1 155 ? 140.809 144.386 141.575 1.00 38.98 155 ALA B CA 1
ATOM 1173 C C . ALA A 1 155 ? 142.283 144.366 141.960 1.00 38.98 155 ALA B C 1
ATOM 1174 O O . ALA A 1 155 ? 142.683 145.002 142.943 1.00 38.98 155 ALA B O 1
ATOM 1176 N N . LEU A 1 156 ? 143.114 143.657 141.192 1.00 38.37 156 LEU B N 1
ATOM 1177 C CA . LEU A 1 156 ? 144.522 143.561 141.558 1.00 38.37 156 LEU B CA 1
ATOM 1178 C C . LEU A 1 156 ? 145.259 144.867 141.292 1.00 38.37 156 LEU B C 1
ATOM 1179 O O . LEU A 1 156 ? 146.189 145.217 142.026 1.00 38.37 156 LEU B O 1
ATOM 1184 N N . ALA A 1 157 ? 144.865 145.604 140.251 1.00 37.91 157 ALA B N 1
ATOM 1185 C CA . ALA A 1 157 ? 145.452 146.920 140.029 1.00 37.91 157 ALA B CA 1
ATOM 1186 C C . ALA A 1 157 ? 145.123 147.859 141.180 1.00 37.91 157 ALA B C 1
ATOM 1187 O O . ALA A 1 157 ? 145.984 148.622 141.634 1.00 37.91 157 ALA B O 1
ATOM 1189 N N . LEU A 1 158 ? 143.883 147.812 141.672 1.00 38.64 158 LEU B N 1
ATOM 1190 C CA . LEU A 1 158 ? 143.531 148.617 142.837 1.00 38.64 158 LEU B CA 1
ATOM 1191 C C . LEU A 1 158 ? 144.318 148.188 144.069 1.00 38.64 158 LEU B C 1
ATOM 1192 O O . LEU A 1 158 ? 144.765 149.032 144.854 1.00 38.64 158 LEU B O 1
ATOM 1197 N N . VAL A 1 159 ? 144.486 146.877 144.263 1.00 37.30 159 VAL B N 1
ATOM 1198 C CA . VAL A 1 159 ? 145.263 146.392 145.401 1.00 37.30 159 VAL B CA 1
ATOM 1199 C C . VAL A 1 159 ? 146.698 146.893 145.325 1.00 37.30 159 VAL B C 1
ATOM 1200 O O . VAL A 1 159 ? 147.258 147.356 146.326 1.00 37.30 159 VAL B O 1
ATOM 1204 N N . GLY A 1 160 ? 147.309 146.823 144.147 1.00 37.45 160 GLY B N 1
ATOM 1205 C CA . GLY A 1 160 ? 148.674 147.275 143.974 1.00 37.45 160 GLY B CA 1
ATOM 1206 C C . GLY A 1 160 ? 148.817 148.779 144.068 1.00 37.45 160 GLY B C 1
ATOM 1207 O O . GLY A 1 160 ? 149.896 149.285 144.388 1.00 37.45 160 GLY B O 1
ATOM 1208 N N . PHE A 1 161 ? 147.735 149.509 143.788 1.00 37.22 161 PHE B N 1
ATOM 1209 C CA . PHE A 1 161 ? 147.782 150.961 143.908 1.00 37.22 161 PHE B CA 1
ATOM 1210 C C . PHE A 1 161 ? 147.942 151.415 145.353 1.00 37.22 161 PHE B C 1
ATOM 1211 O O . PHE A 1 161 ? 148.391 152.541 145.591 1.00 37.22 161 PHE B O 1
ATOM 1219 N N . ALA A 1 162 ? 147.588 150.570 146.319 1.00 35.14 162 ALA B N 1
ATOM 1220 C CA . ALA A 1 162 ? 147.725 150.896 147.737 1.00 35.14 162 ALA B CA 1
ATOM 1221 C C . ALA A 1 162 ? 149.070 150.465 148.301 1.00 35.14 162 ALA B C 1
ATOM 1222 O O . ALA A 1 162 ? 149.127 149.717 149.280 1.00 35.14 162 ALA B O 1
ATOM 1224 N N . ARG A 1 163 ? 150.164 150.915 147.701 1.00 35.90 163 ARG B N 1
ATOM 1225 C CA . ARG A 1 163 ? 151.488 150.553 148.191 1.00 35.90 163 ARG B CA 1
ATOM 1226 C C . ARG A 1 163 ? 151.756 151.248 149.521 1.00 35.90 163 ARG B C 1
ATOM 1227 O O . ARG A 1 163 ? 151.676 152.480 149.596 1.00 35.90 163 ARG B O 1
ATOM 1235 N N . PRO A 1 164 ? 152.071 150.511 150.582 1.00 34.34 164 PRO B N 1
ATOM 1236 C CA . PRO A 1 164 ? 152.484 151.164 151.829 1.00 34.34 164 PRO B CA 1
ATOM 1237 C C . PRO A 1 164 ? 153.882 151.747 151.692 1.00 34.34 164 PRO B C 1
ATOM 1238 O O . PRO A 1 164 ? 154.863 151.021 151.519 1.00 34.34 164 PRO B O 1
ATOM 1242 N N . GLY A 1 165 ? 153.967 153.062 151.765 1.00 36.04 165 GLY B N 1
ATOM 1243 C CA . GLY A 1 165 ? 155.242 153.744 151.669 1.00 36.04 165 GLY B CA 1
ATOM 1244 C C . GLY A 1 165 ? 155.071 155.174 151.205 1.00 36.04 165 GLY B C 1
ATOM 1245 O O . GLY A 1 165 ? 154.028 155.584 150.701 1.00 36.04 165 GLY B O 1
ATOM 1246 N N . ASP A 1 166 ? 156.137 155.953 151.381 1.00 40.21 166 ASP B N 1
ATOM 1247 C CA . ASP A 1 166 ? 156.148 157.358 151.012 1.00 40.21 166 ASP B CA 1
ATOM 1248 C C . ASP A 1 166 ? 157.326 157.722 150.117 1.00 40.21 166 ASP B C 1
ATOM 1249 O O . ASP A 1 166 ? 157.345 158.827 149.565 1.00 40.21 166 ASP B O 1
ATOM 1254 N N . SER A 1 167 ? 158.293 156.825 149.945 1.00 40.15 167 SER B N 1
ATOM 1255 C CA . SER A 1 167 ? 159.483 157.129 149.166 1.00 40.15 167 SER B CA 1
ATOM 1256 C C . SER A 1 167 ? 159.131 157.374 147.704 1.00 40.15 167 SER B C 1
ATOM 1257 O O . SER A 1 167 ? 158.122 156.882 147.192 1.00 40.15 167 SER B O 1
ATOM 1260 N N . ARG A 1 168 ? 159.984 158.155 147.033 1.00 41.06 168 ARG B N 1
ATOM 1261 C CA . ARG A 1 168 ? 159.748 158.503 145.635 1.00 41.06 168 ARG B CA 1
ATOM 1262 C C . ARG A 1 168 ? 159.678 157.262 144.755 1.00 41.06 168 ARG B C 1
ATOM 1263 O O . ARG A 1 168 ? 158.939 157.233 143.765 1.00 41.06 168 ARG B O 1
ATOM 1271 N N . GLY A 1 169 ? 160.435 156.222 145.103 1.00 38.92 169 GLY B N 1
ATOM 1272 C CA . GLY A 1 169 ? 160.401 154.993 144.334 1.00 38.92 169 GLY B CA 1
ATOM 1273 C C . GLY A 1 169 ? 159.169 154.144 144.560 1.00 38.92 169 GLY B C 1
ATOM 1274 O O . GLY A 1 169 ? 158.983 153.154 143.843 1.00 38.92 169 GLY B O 1
ATOM 1275 N N . THR A 1 170 ? 158.329 154.502 145.531 1.00 37.88 170 THR B N 1
ATOM 1276 C CA . THR A 1 170 ? 157.107 153.761 145.808 1.00 37.88 170 THR B CA 1
ATOM 1277 C C . THR A 1 170 ? 155.897 154.305 145.061 1.00 37.88 170 THR B C 1
ATOM 1278 O O . THR A 1 170 ? 155.060 153.514 144.611 1.00 37.88 170 THR B O 1
ATOM 1282 N N . HIS A 1 171 ? 155.792 155.627 144.907 1.00 38.40 171 HIS B N 1
ATOM 1283 C CA . HIS A 1 171 ? 154.698 156.199 144.127 1.00 38.40 171 HIS B CA 1
ATOM 1284 C C . HIS A 1 171 ? 154.800 155.796 142.662 1.00 38.40 171 HIS B C 1
ATOM 1285 O O . HIS A 1 171 ? 153.781 155.550 142.005 1.00 38.40 171 HIS B O 1
ATOM 1292 N N . MET A 1 172 ? 156.020 155.726 142.134 1.00 41.07 172 MET B N 1
ATOM 1293 C CA . MET A 1 172 ? 156.256 155.310 140.760 1.00 41.07 172 MET B CA 1
ATOM 1294 C C . MET A 1 172 ? 156.231 153.797 140.596 1.00 41.07 172 MET B C 1
ATOM 1295 O O . MET A 1 172 ? 156.346 153.307 139.470 1.00 41.07 172 MET B O 1
ATOM 1300 N N . GLU A 1 173 ? 156.095 153.050 141.690 1.00 36.88 173 GLU B N 1
ATOM 1301 C CA . GLU A 1 173 ? 155.828 151.620 141.630 1.00 36.88 173 GLU B CA 1
ATOM 1302 C C . GLU A 1 173 ? 154.356 151.318 141.873 1.00 36.88 173 GLU B C 1
ATOM 1303 O O . GLU A 1 173 ? 153.924 150.174 141.699 1.00 36.88 173 GLU B O 1
ATOM 1309 N N . ALA A 1 174 ? 153.574 152.325 142.254 1.00 36.90 174 ALA B N 1
ATOM 1310 C CA . ALA A 1 174 ? 152.133 152.195 142.401 1.00 36.90 174 ALA B CA 1
ATOM 1311 C C . ALA A 1 174 ? 151.355 152.766 141.229 1.00 36.90 174 ALA B C 1
ATOM 1312 O O . ALA A 1 174 ? 150.315 152.212 140.872 1.00 36.90 174 ALA B O 1
ATOM 1314 N N . TRP A 1 175 ? 151.824 153.862 140.627 1.00 37.39 175 TRP B N 1
ATOM 1315 C CA . TRP A 1 175 ? 151.208 154.342 139.394 1.00 37.39 175 TRP B CA 1
ATOM 1316 C C . TRP A 1 175 ? 151.443 153.372 138.243 1.00 37.39 175 TRP B C 1
ATOM 1317 O O . TRP A 1 175 ? 150.601 153.255 137.343 1.00 37.39 175 TRP B O 1
ATOM 1328 N N . VAL A 1 176 ? 152.579 152.671 138.256 1.00 36.86 176 VAL B N 1
ATOM 1329 C CA . VAL A 1 176 ? 152.834 151.641 137.257 1.00 36.86 176 VAL B CA 1
ATOM 1330 C C . VAL A 1 176 ? 151.797 150.532 137.355 1.00 36.86 176 VAL B C 1
ATOM 1331 O O . VAL A 1 176 ? 151.429 149.927 136.342 1.00 36.86 176 VAL B O 1
ATOM 1335 N N . ASN A 1 177 ? 151.294 150.255 138.559 1.00 37.24 177 ASN B N 1
ATOM 1336 C CA . ASN A 1 177 ? 150.245 149.249 138.703 1.00 37.24 177 ASN B CA 1
ATOM 1337 C C . ASN A 1 177 ? 148.993 149.652 137.933 1.00 37.24 177 ASN B C 1
ATOM 1338 O O . ASN A 1 177 ? 148.419 148.846 137.192 1.00 37.24 177 ASN B O 1
ATOM 1343 N N . LEU A 1 178 ? 148.565 150.908 138.084 1.00 38.45 178 LEU B N 1
ATOM 1344 C CA . LEU A 1 178 ? 147.406 151.387 137.338 1.00 38.45 178 LEU B CA 1
ATOM 1345 C C . LEU A 1 178 ? 147.683 151.404 135.841 1.00 38.45 178 LEU B C 1
ATOM 1346 O O . LEU A 1 178 ? 146.795 151.105 135.035 1.00 38.45 178 LEU B O 1
ATOM 1351 N N . LEU A 1 179 ? 148.906 151.766 135.450 1.00 38.79 179 LEU B N 1
ATOM 1352 C CA . LEU A 1 179 ? 149.253 151.788 134.031 1.00 38.79 179 LEU B CA 1
ATOM 1353 C C . LEU A 1 179 ? 149.159 150.392 133.420 1.00 38.79 179 LEU B C 1
ATOM 1354 O O . LEU A 1 179 ? 148.567 150.202 132.349 1.00 38.79 179 LEU B O 1
ATOM 1359 N N . LEU A 1 180 ? 149.733 149.396 134.098 1.00 39.33 180 LEU B N 1
ATOM 1360 C CA . LEU A 1 180 ? 149.647 148.023 133.613 1.00 39.33 180 LEU B CA 1
ATOM 1361 C C . LEU A 1 180 ? 148.204 147.542 133.592 1.00 39.33 180 LEU B C 1
ATOM 1362 O O . LEU A 1 180 ? 147.782 146.865 132.648 1.00 39.33 180 LEU B O 1
ATOM 1367 N N . GLY A 1 181 ? 147.432 147.880 134.628 1.00 40.07 181 GLY B N 1
ATOM 1368 C CA . GLY A 1 181 ? 146.039 147.473 134.657 1.00 40.07 181 GLY B CA 1
ATOM 1369 C C . GLY A 1 181 ? 145.240 148.045 133.503 1.00 40.07 181 GLY B C 1
ATOM 1370 O O . GLY A 1 181 ? 144.459 147.335 132.867 1.00 40.07 181 GLY B O 1
ATOM 1371 N N . THR A 1 182 ? 145.438 149.331 133.203 1.00 40.42 182 THR B N 1
ATOM 1372 C CA . THR A 1 182 ? 144.673 149.941 132.121 1.00 40.42 182 THR B CA 1
ATOM 1373 C C . THR A 1 182 ? 145.125 149.419 130.761 1.00 40.42 182 THR B C 1
ATOM 1374 O O . THR A 1 182 ? 144.294 149.229 129.866 1.00 40.42 182 THR B O 1
ATOM 1378 N N . MET A 1 183 ? 146.423 149.143 130.586 1.00 40.74 183 MET B N 1
ATOM 1379 C CA . MET A 1 183 ? 146.860 148.520 129.337 1.00 40.74 183 MET B CA 1
ATOM 1380 C C . MET A 1 183 ? 146.239 147.139 129.163 1.00 40.74 183 MET B C 1
ATOM 1381 O O . MET A 1 183 ? 145.706 146.816 128.093 1.00 40.74 183 MET B O 1
ATOM 1386 N N . ILE A 1 184 ? 146.287 146.313 130.212 1.00 40.11 184 ILE B N 1
ATOM 1387 C CA . ILE A 1 184 ? 145.722 144.969 130.123 1.00 40.11 184 ILE B CA 1
ATOM 1388 C C . ILE A 1 184 ? 144.231 145.038 129.828 1.00 40.11 184 ILE B C 1
ATOM 1389 O O . ILE A 1 184 ? 143.707 144.269 129.013 1.00 40.11 184 ILE B O 1
ATOM 1394 N N . LEU A 1 185 ? 143.525 145.963 130.479 1.00 41.52 185 LEU B N 1
ATOM 1395 C CA . LEU A 1 185 ? 142.088 146.076 130.266 1.00 41.52 185 LEU B CA 1
ATOM 1396 C C . LEU A 1 185 ? 141.766 146.553 128.855 1.00 41.52 185 LEU B C 1
ATOM 1397 O O . LEU A 1 185 ? 140.836 146.041 128.223 1.00 41.52 185 LEU B O 1
ATOM 1402 N N . MET A 1 186 ? 142.521 147.525 128.335 1.00 42.15 186 MET B N 1
ATOM 1403 C CA . MET A 1 186 ? 142.272 147.988 126.974 1.00 42.15 186 MET B CA 1
ATOM 1404 C C . MET A 1 186 ? 142.643 146.940 125.934 1.00 42.15 186 MET B C 1
ATOM 1405 O O . MET A 1 186 ? 142.120 146.977 124.815 1.00 42.15 186 MET B O 1
ATOM 1410 N N . LEU A 1 187 ? 143.538 146.009 126.273 1.00 40.69 187 LEU B N 1
ATOM 1411 C CA . LEU A 1 187 ? 143.910 144.974 125.313 1.00 40.69 187 LEU B CA 1
ATOM 1412 C C . LEU A 1 187 ? 142.741 144.043 125.008 1.00 40.69 187 LEU B C 1
ATOM 1413 O O . LEU A 1 187 ? 142.606 143.560 123.878 1.00 40.69 187 LEU B O 1
ATOM 1418 N N . ASN A 1 188 ? 141.887 143.774 125.995 1.00 41.88 188 ASN B N 1
ATOM 1419 C CA . ASN A 1 188 ? 140.743 142.885 125.813 1.00 41.88 188 ASN B CA 1
ATOM 1420 C C . ASN A 1 188 ? 139.409 143.626 125.898 1.00 41.88 188 ASN B C 1
ATOM 1421 O O . ASN A 1 188 ? 138.427 143.108 126.433 1.00 41.88 188 ASN B O 1
ATOM 1426 N N . GLY A 1 189 ? 139.359 144.842 125.359 1.00 43.32 189 GLY B N 1
ATOM 1427 C CA . GLY A 1 189 ? 138.100 145.571 125.300 1.00 43.32 189 GLY B CA 1
ATOM 1428 C C . GLY A 1 189 ? 137.582 145.916 126.681 1.00 43.32 189 GLY B C 1
ATOM 1429 O O . GLY A 1 189 ? 138.275 146.550 127.484 1.00 43.32 189 GLY B O 1
ATOM 1430 N N . THR A 1 190 ? 136.344 145.499 126.950 1.00 44.62 190 THR B N 1
ATOM 1431 C CA . THR A 1 190 ? 135.651 145.661 128.236 1.00 44.62 190 THR B CA 1
ATOM 1432 C C . THR A 1 190 ? 135.977 147.004 128.897 1.00 44.62 190 THR B C 1
ATOM 1433 O O . THR A 1 190 ? 136.496 147.083 130.011 1.00 44.62 190 THR B O 1
ATOM 1437 N N . ARG A 1 191 ? 135.645 148.076 128.174 1.00 49.72 191 ARG B N 1
ATOM 1438 C CA . ARG A 1 191 ? 135.889 149.436 128.644 1.00 49.72 191 ARG B CA 1
ATOM 1439 C C . ARG A 1 191 ? 135.182 149.737 129.962 1.00 49.72 191 ARG B C 1
ATOM 1440 O O . ARG A 1 191 ? 135.630 150.626 130.700 1.00 49.72 191 ARG B O 1
ATOM 1448 N N . GLY A 1 192 ? 134.106 149.014 130.281 1.00 48.79 192 GLY B N 1
ATOM 1449 C CA . GLY A 1 192 ? 133.430 149.232 131.549 1.00 48.79 192 GLY B CA 1
ATOM 1450 C C . GLY A 1 192 ? 134.338 149.008 132.742 1.00 48.79 192 GLY B C 1
ATOM 1451 O O . GLY A 1 192 ? 134.268 149.738 133.733 1.00 48.79 192 GLY B O 1
ATOM 1452 N N . ALA A 1 193 ? 135.207 147.998 132.662 1.00 45.90 193 ALA B N 1
ATOM 1453 C CA . ALA A 1 193 ? 136.170 147.768 133.732 1.00 45.90 193 ALA B CA 1
ATOM 1454 C C . ALA A 1 193 ? 137.140 148.935 133.859 1.00 45.90 193 ALA B C 1
ATOM 1455 O O . ALA A 1 193 ? 137.493 149.340 134.973 1.00 45.90 193 ALA B O 1
ATOM 1457 N N . VAL A 1 194 ? 137.581 149.490 132.727 1.00 45.73 194 VAL B N 1
ATOM 1458 C CA . VAL A 1 194 ? 138.474 150.646 132.758 1.00 45.73 194 VAL B CA 1
ATOM 1459 C C . VAL A 1 194 ? 137.792 151.818 133.450 1.00 45.73 194 VAL B C 1
ATOM 1460 O O . VAL A 1 194 ? 138.381 152.489 134.307 1.00 45.73 194 VAL B O 1
ATOM 1464 N N . VAL A 1 195 ? 136.537 152.083 133.079 1.00 47.16 195 VAL B N 1
ATOM 1465 C CA . VAL A 1 195 ? 135.807 153.200 133.673 1.00 47.16 195 VAL B CA 1
ATOM 1466 C C . VAL A 1 195 ? 135.623 152.982 135.168 1.00 47.16 195 VAL B C 1
ATOM 1467 O O . VAL A 1 195 ? 135.821 153.901 135.972 1.00 47.16 195 VAL B O 1
ATOM 1471 N N . ALA A 1 196 ? 135.246 151.764 135.565 1.00 45.07 196 ALA B N 1
ATOM 1472 C CA . ALA A 1 196 ? 135.044 151.473 136.980 1.00 45.07 196 ALA B CA 1
ATOM 1473 C C . ALA A 1 196 ? 136.332 151.663 137.770 1.00 45.07 196 ALA B C 1
ATOM 1474 O O . ALA A 1 196 ? 136.331 152.279 138.842 1.00 45.07 196 ALA B O 1
ATOM 1476 N N . MET A 1 197 ? 137.447 151.144 137.248 1.00 44.18 197 MET B N 1
ATOM 1477 C CA . MET A 1 197 ? 138.720 151.262 137.948 1.00 44.18 197 MET B CA 1
ATOM 1478 C C . MET A 1 197 ? 139.160 152.716 138.062 1.00 44.18 197 MET B C 1
ATOM 1479 O O . MET A 1 197 ? 139.605 153.151 139.131 1.00 44.18 197 MET B O 1
ATOM 1484 N N . LEU A 1 198 ? 139.035 153.486 136.978 1.00 44.23 198 LEU B N 1
ATOM 1485 C CA . LEU A 1 198 ? 139.453 154.883 137.026 1.00 44.23 198 LEU B CA 1
ATOM 1486 C C . LEU A 1 198 ? 138.561 155.698 137.953 1.00 44.23 198 LEU B C 1
ATOM 1487 O O . LEU A 1 198 ? 139.034 156.629 138.615 1.00 44.23 198 LEU B O 1
ATOM 1492 N N . VAL A 1 199 ? 137.269 155.369 138.015 1.00 45.08 199 VAL B N 1
ATOM 1493 C CA . VAL A 1 199 ? 136.366 156.086 138.908 1.00 45.08 199 VAL B CA 1
ATOM 1494 C C . VAL A 1 199 ? 136.689 155.766 140.362 1.00 45.08 199 VAL B C 1
ATOM 1495 O O . VAL A 1 199 ? 136.760 156.664 141.210 1.00 45.08 199 VAL B O 1
ATOM 1499 N N . THR A 1 200 ? 136.901 154.486 140.673 1.00 42.98 200 THR B N 1
ATOM 1500 C CA . THR A 1 200 ? 137.128 154.087 142.056 1.00 42.98 200 THR B CA 1
ATOM 1501 C C . THR A 1 200 ? 138.551 154.345 142.533 1.00 42.98 200 THR B C 1
ATOM 1502 O O . THR A 1 200 ? 138.800 154.265 143.741 1.00 42.98 200 THR B O 1
ATOM 1506 N N . SER A 1 201 ? 139.489 154.639 141.632 1.00 42.95 201 SER B N 1
ATOM 1507 C CA . SER A 1 201 ? 140.836 154.982 142.067 1.00 42.95 201 SER B CA 1
ATOM 1508 C C . SER A 1 201 ? 140.929 156.393 142.629 1.00 42.95 201 SER B C 1
ATOM 1509 O O . SER A 1 201 ? 141.893 156.697 143.340 1.00 42.95 201 SER B O 1
ATOM 1512 N N . VAL A 1 202 ? 139.963 157.260 142.319 1.00 42.89 202 VAL B N 1
ATOM 1513 C CA . VAL A 1 202 ? 139.980 158.616 142.871 1.00 42.89 202 VAL B CA 1
ATOM 1514 C C . VAL A 1 202 ? 139.833 158.617 144.390 1.00 42.89 202 VAL B C 1
ATOM 1515 O O . VAL A 1 202 ? 140.606 159.320 145.062 1.00 42.89 202 VAL B O 1
ATOM 1519 N N . PRO A 1 203 ? 138.889 157.884 144.994 1.00 42.22 203 PRO B N 1
ATOM 1520 C CA . PRO A 1 203 ? 138.893 157.777 146.463 1.00 42.22 203 PRO B CA 1
ATOM 1521 C C . PRO A 1 203 ? 140.140 157.111 147.019 1.00 42.22 203 PRO B C 1
ATOM 1522 O O . PRO A 1 203 ? 140.499 157.372 148.174 1.00 42.22 203 PRO B O 1
ATOM 1526 N N . MET A 1 204 ? 140.811 156.263 146.238 1.00 40.59 204 MET B N 1
ATOM 1527 C CA . MET A 1 204 ? 142.048 155.629 146.678 1.00 40.59 204 MET B CA 1
ATOM 1528 C C . MET A 1 204 ? 143.213 156.604 146.759 1.00 40.59 204 MET B C 1
ATOM 1529 O O . MET A 1 204 ? 144.276 156.232 147.267 1.00 40.59 204 MET B O 1
ATOM 1534 N N . LEU A 1 205 ? 143.043 157.833 146.278 1.00 41.72 205 LEU B N 1
ATOM 1535 C CA . LEU A 1 205 ? 144.140 158.787 146.207 1.00 41.72 205 LEU B CA 1
ATOM 1536 C C . LEU A 1 205 ? 144.365 159.406 147.585 1.00 41.72 205 LEU B C 1
ATOM 1537 O O . LEU A 1 205 ? 145.321 160.159 147.793 1.00 41.72 205 LEU B O 1
ATOM 1542 N N . MET A 1 206 ? 143.507 159.064 148.546 1.00 42.61 206 MET B N 1
ATOM 1543 C CA . MET A 1 206 ? 143.721 159.476 149.927 1.00 42.61 206 MET B CA 1
ATOM 1544 C C . MET A 1 206 ? 144.578 158.440 150.639 1.00 42.61 206 MET B C 1
ATOM 1545 O O . MET A 1 206 ? 145.394 158.779 151.500 1.00 42.61 206 MET B O 1
ATOM 1550 N N . ILE A 1 207 ? 144.380 157.167 150.296 1.00 38.82 207 ILE B N 1
ATOM 1551 C CA . ILE A 1 207 ? 145.251 156.114 150.806 1.00 38.82 207 ILE B CA 1
ATOM 1552 C C . ILE A 1 207 ? 146.630 156.216 150.167 1.00 38.82 207 ILE B C 1
ATOM 1553 O O . ILE A 1 207 ? 147.657 156.003 150.823 1.00 38.82 207 ILE B O 1
ATOM 1558 N N . ARG A 1 208 ? 146.672 156.551 148.875 1.00 38.03 208 ARG B N 1
ATOM 1559 C CA . ARG A 1 208 ? 147.937 156.591 148.147 1.00 38.03 208 ARG B CA 1
ATOM 1560 C C . ARG A 1 208 ? 148.866 157.669 148.696 1.00 38.03 208 ARG B C 1
ATOM 1561 O O . ARG A 1 208 ? 150.068 157.438 148.867 1.00 38.03 208 ARG B O 1
ATOM 1569 N N . TYR A 1 209 ? 148.330 158.853 148.982 1.00 40.36 209 TYR B N 1
ATOM 1570 C CA . TYR A 1 209 ? 149.107 159.963 149.528 1.00 40.36 209 TYR B CA 1
ATOM 1571 C C . TYR A 1 209 ? 148.620 160.245 150.944 1.00 40.36 209 TYR B C 1
ATOM 1572 O O . TYR A 1 209 ? 147.443 160.559 151.147 1.00 40.36 209 TYR B O 1
ATOM 1581 N N . ARG A 1 210 ? 149.525 160.157 151.922 1.00 42.91 210 ARG B N 1
ATOM 1582 C CA . ARG A 1 210 ? 149.176 160.479 153.306 1.00 42.91 210 ARG B CA 1
ATOM 1583 C C . ARG A 1 210 ? 149.439 161.973 153.522 1.00 42.91 210 ARG B C 1
ATOM 1584 O O . ARG A 1 210 ? 150.033 162.420 154.505 1.00 42.91 210 ARG B O 1
ATOM 1592 N N . ARG A 1 211 ? 148.990 162.756 152.544 1.00 44.50 211 ARG B N 1
ATOM 1593 C CA . ARG A 1 211 ? 148.978 164.211 152.623 1.00 44.50 211 ARG B CA 1
ATOM 1594 C C . ARG A 1 211 ? 147.690 164.731 152.003 1.00 44.50 211 ARG B C 1
ATOM 1595 O O . ARG A 1 211 ? 147.354 165.913 152.131 1.00 44.50 211 ARG B O 1
ATOM 1603 N N . PHE A 1 212 ? 146.970 163.841 151.325 1.00 47.27 212 PHE B N 1
ATOM 1604 C CA . PHE A 1 212 ? 145.848 164.208 150.466 1.00 47.27 212 PHE B CA 1
ATOM 1605 C C . PHE A 1 212 ? 144.570 164.151 151.296 1.00 47.27 212 PHE B C 1
ATOM 1606 O O . PHE A 1 212 ? 144.032 163.073 151.561 1.00 47.27 212 PHE B O 1
ATOM 1614 N N . SER A 1 213 ? 144.080 165.322 151.703 1.00 50.35 213 SER B N 1
ATOM 1615 C CA . SER A 1 213 ? 142.913 165.415 152.573 1.00 50.35 213 SER B CA 1
ATOM 1616 C C . SER A 1 213 ? 141.617 165.277 151.786 1.00 50.35 213 SER B C 1
ATOM 1617 O O . SER A 1 213 ? 141.633 164.906 150.608 1.00 50.35 213 SER B O 1
ATOM 1620 N N . VAL A 1 214 ? 140.490 165.571 152.431 1.00 53.69 214 VAL B N 1
ATOM 1621 C CA . VAL A 1 214 ? 139.177 165.438 151.820 1.00 53.69 214 VAL B CA 1
ATOM 1622 C C . VAL A 1 214 ? 138.817 166.659 150.980 1.00 53.69 214 VAL B C 1
ATOM 1623 O O . VAL A 1 214 ? 138.131 166.532 149.964 1.00 53.69 214 VAL B O 1
ATOM 1627 N N . ARG A 1 215 ? 139.269 167.850 151.382 1.00 55.34 215 ARG B N 1
ATOM 1628 C CA . ARG A 1 215 ? 139.031 169.040 150.570 1.00 55.34 215 ARG B CA 1
ATOM 1629 C C . ARG A 1 215 ? 139.747 168.932 149.230 1.00 55.34 215 ARG B C 1
ATOM 1630 O O . ARG A 1 215 ? 139.201 169.307 148.184 1.00 55.34 215 ARG B O 1
ATOM 1638 N N . MET A 1 216 ? 140.978 168.420 149.245 1.00 54.10 216 MET B N 1
ATOM 1639 C CA . MET A 1 216 ? 141.731 168.164 148.028 1.00 54.10 216 MET B CA 1
ATOM 1640 C C . MET A 1 216 ? 141.101 167.079 147.167 1.00 54.10 216 MET B C 1
ATOM 1641 O O . MET A 1 216 ? 141.392 167.009 145.968 1.00 54.10 216 MET B O 1
ATOM 1646 N N . LEU A 1 217 ? 140.243 166.242 147.746 1.00 53.90 217 LEU B N 1
ATOM 1647 C CA . LEU A 1 217 ? 139.476 165.260 146.991 1.00 53.90 217 LEU B CA 1
ATOM 1648 C C . LEU A 1 217 ? 138.214 165.860 146.397 1.00 53.90 217 LEU B C 1
ATOM 1649 O O . LEU A 1 217 ? 137.848 165.532 145.261 1.00 53.90 217 LEU B O 1
ATOM 1654 N N . ILE A 1 218 ? 137.538 166.736 147.136 1.00 57.06 218 ILE B N 1
ATOM 1655 C CA . ILE A 1 218 ? 136.351 167.419 146.638 1.00 57.06 218 ILE B CA 1
ATOM 1656 C C . ILE A 1 218 ? 136.744 168.288 145.452 1.00 57.06 218 ILE B C 1
ATOM 1657 O O . ILE A 1 218 ? 136.075 168.279 144.413 1.00 57.06 218 ILE B O 1
ATOM 1662 N N . VAL A 1 219 ? 137.845 169.033 145.588 1.00 57.91 219 VAL B N 1
ATOM 1663 C CA . VAL A 1 219 ? 138.284 169.870 144.475 1.00 57.91 219 VAL B CA 1
ATOM 1664 C C . VAL A 1 219 ? 138.744 169.008 143.305 1.00 57.91 219 VAL B C 1
ATOM 1665 O O . VAL A 1 219 ? 138.558 169.380 142.140 1.00 57.91 219 VAL B O 1
ATOM 1669 N N . ALA A 1 220 ? 139.329 167.840 143.586 1.00 60.26 220 ALA B N 1
ATOM 1670 C CA . ALA A 1 220 ? 139.766 166.954 142.511 1.00 60.26 220 ALA B CA 1
ATOM 1671 C C . ALA A 1 220 ? 138.580 166.423 141.714 1.00 60.26 220 ALA B C 1
ATOM 1672 O O . ALA A 1 220 ? 138.602 166.418 140.477 1.00 60.26 220 ALA B O 1
ATOM 1674 N N . VAL A 1 221 ? 137.531 165.971 142.405 1.00 61.35 221 VAL B N 1
ATOM 1675 C CA . VAL A 1 221 ? 136.359 165.471 141.691 1.00 61.35 221 VAL B CA 1
ATOM 1676 C C . VAL A 1 221 ? 135.634 166.612 140.990 1.00 61.35 221 VAL B C 1
ATOM 1677 O O . VAL A 1 221 ? 135.040 166.415 139.924 1.00 61.35 221 VAL B O 1
ATOM 1681 N N . CYS A 1 222 ? 135.684 167.824 141.554 1.00 65.23 222 CYS B N 1
ATOM 1682 C CA . CYS A 1 222 ? 135.130 168.978 140.852 1.00 65.23 222 CYS B CA 1
ATOM 1683 C C . CYS A 1 222 ? 135.883 169.246 139.554 1.00 65.23 222 CYS B C 1
ATOM 1684 O O . CYS A 1 222 ? 135.271 169.540 138.521 1.00 65.23 222 CYS B O 1
ATOM 1687 N N . ALA A 1 223 ? 137.214 169.148 139.589 1.00 65.89 223 ALA B N 1
ATOM 1688 C CA . ALA A 1 223 ? 138.005 169.330 138.376 1.00 65.89 223 ALA B CA 1
ATOM 1689 C C . ALA A 1 223 ? 137.711 168.238 137.354 1.00 65.89 223 ALA B C 1
ATOM 1690 O O . ALA A 1 223 ? 137.639 168.510 136.150 1.00 65.89 223 ALA B O 1
ATOM 1692 N N . VAL A 1 224 ? 137.546 166.996 137.815 1.00 67.63 224 VAL B N 1
ATOM 1693 C CA . VAL A 1 224 ? 137.201 165.906 136.904 1.00 67.63 224 VAL B CA 1
ATOM 1694 C C . VAL A 1 224 ? 135.845 166.162 136.256 1.00 67.63 224 VAL B C 1
ATOM 1695 O O . VAL A 1 224 ? 135.665 165.948 135.050 1.00 67.63 224 VAL B O 1
ATOM 1699 N N . ALA A 1 225 ? 134.871 166.623 137.045 1.00 69.47 225 ALA B N 1
ATOM 1700 C CA . ALA A 1 225 ? 133.559 166.944 136.494 1.00 69.47 225 ALA B CA 1
ATOM 1701 C C . ALA A 1 225 ? 133.646 168.081 135.484 1.00 69.47 225 ALA B C 1
ATOM 1702 O O . ALA A 1 225 ? 132.977 168.049 134.445 1.00 69.47 225 ALA B O 1
ATOM 1704 N N . THR A 1 226 ? 134.457 169.100 135.776 1.00 70.25 226 THR B N 1
ATOM 1705 C CA . THR A 1 226 ? 134.633 170.202 134.834 1.00 70.25 226 THR B CA 1
ATOM 1706 C C . THR A 1 226 ? 135.248 169.714 133.527 1.00 70.25 226 THR B C 1
ATOM 1707 O O . THR A 1 226 ? 134.821 170.121 132.439 1.00 70.25 226 THR B O 1
ATOM 1711 N N . LEU A 1 227 ? 136.251 168.839 133.616 1.00 70.79 227 LEU B N 1
ATOM 1712 C CA . LEU A 1 227 ? 136.856 168.280 132.411 1.00 70.79 227 LEU B CA 1
ATOM 1713 C C . LEU A 1 227 ? 135.846 167.457 131.619 1.00 70.79 227 LEU B C 1
ATOM 1714 O O . LEU A 1 227 ? 135.817 167.517 130.385 1.00 70.79 227 LEU B O 1
ATOM 1719 N N . ALA A 1 228 ? 135.015 166.675 132.314 1.00 70.75 228 ALA B N 1
ATOM 1720 C CA . ALA A 1 228 ? 133.995 165.886 131.629 1.00 70.75 228 ALA B CA 1
ATOM 1721 C C . ALA A 1 228 ? 132.971 166.772 130.931 1.00 70.75 228 ALA B C 1
ATOM 1722 O O . ALA A 1 228 ? 132.570 166.482 129.798 1.00 70.75 228 ALA B O 1
ATOM 1724 N N . ILE A 1 229 ? 132.535 167.852 131.588 1.00 70.91 229 ILE B N 1
ATOM 1725 C CA . ILE A 1 229 ? 131.615 168.801 130.961 1.00 70.91 229 ILE B CA 1
ATOM 1726 C C . ILE A 1 229 ? 132.240 169.518 129.777 1.00 70.91 229 ILE B C 1
ATOM 1727 O O . ILE A 1 229 ? 131.545 169.779 128.786 1.00 70.91 229 ILE B O 1
ATOM 1732 N N . GLY A 1 230 ? 133.535 169.832 129.842 1.00 71.84 230 GLY B N 1
ATOM 1733 C CA . GLY A 1 230 ? 134.182 170.491 128.719 1.00 71.84 230 GLY B CA 1
ATOM 1734 C C . GLY A 1 230 ? 134.152 169.651 127.455 1.00 71.84 230 GLY B C 1
ATOM 1735 O O . GLY A 1 230 ? 134.039 170.181 126.346 1.00 71.84 230 GLY B O 1
ATOM 1736 N N . ALA A 1 231 ? 134.258 168.328 127.605 1.00 71.69 231 ALA B N 1
ATOM 1737 C CA . ALA A 1 231 ? 134.214 167.446 126.443 1.00 71.69 231 ALA B CA 1
ATOM 1738 C C . ALA A 1 231 ? 132.861 167.511 125.746 1.00 71.69 231 ALA B C 1
ATOM 1739 O O . ALA A 1 231 ? 132.791 167.549 124.512 1.00 71.69 231 ALA B O 1
ATOM 1741 N N . TYR A 1 232 ? 131.774 167.529 126.517 1.00 72.44 232 TYR B N 1
ATOM 1742 C CA . TYR A 1 232 ? 130.428 167.594 125.950 1.00 72.44 232 TYR B CA 1
ATOM 1743 C C . TYR A 1 232 ? 130.151 168.907 125.226 1.00 72.44 232 TYR B C 1
ATOM 1744 O O . TYR A 1 232 ? 129.236 168.953 124.393 1.00 72.44 232 TYR B O 1
ATOM 1753 N N . MET A 1 233 ? 130.908 169.970 125.501 1.00 74.28 233 MET B N 1
ATOM 1754 C CA . MET A 1 233 ? 130.753 171.227 124.785 1.00 74.28 233 MET B CA 1
ATOM 1755 C C . MET A 1 233 ? 131.604 171.300 123.525 1.00 74.28 233 MET B C 1
ATOM 1756 O O . MET A 1 233 ? 131.464 172.261 122.760 1.00 74.28 233 MET B O 1
ATOM 1761 N N . VAL A 1 234 ? 132.474 170.323 123.287 1.00 73.21 234 VAL B N 1
ATOM 1762 C CA . VAL A 1 234 ? 133.213 170.232 122.032 1.00 73.21 234 VAL B CA 1
ATOM 1763 C C . VAL A 1 234 ? 132.393 169.365 121.085 1.00 73.21 234 VAL B C 1
ATOM 1764 O O . VAL A 1 234 ? 132.198 168.170 121.354 1.00 73.21 234 VAL B O 1
ATOM 1768 N N . PRO A 1 235 ? 131.882 169.923 119.983 1.00 74.59 235 PRO B N 1
ATOM 1769 C CA . PRO A 1 235 ? 130.938 169.159 119.145 1.00 74.59 235 PRO B CA 1
ATOM 1770 C C . PRO A 1 235 ? 131.509 167.873 118.569 1.00 74.59 235 PRO B C 1
ATOM 1771 O O . PRO A 1 235 ? 130.777 166.882 118.448 1.00 74.59 235 PRO B O 1
ATOM 1775 N N . ASP A 1 236 ? 132.794 167.852 118.209 1.00 75.24 236 ASP B N 1
ATOM 1776 C CA . ASP A 1 236 ? 133.341 166.680 117.531 1.00 75.24 236 ASP B CA 1
ATOM 1777 C C . ASP A 1 236 ? 133.980 165.704 118.514 1.00 75.24 236 ASP B C 1
ATOM 1778 O O . ASP A 1 236 ? 134.523 164.672 118.104 1.00 75.24 236 ASP B O 1
ATOM 1783 N N . SER A 1 237 ? 133.932 166.014 119.809 1.00 70.55 237 SER B N 1
ATOM 1784 C CA . SER A 1 237 ? 134.561 165.185 120.831 1.00 70.55 237 SER B CA 1
ATOM 1785 C C . SER A 1 237 ? 133.948 163.789 120.860 1.00 70.55 237 SER B C 1
ATOM 1786 O O . SER A 1 237 ? 132.720 163.647 120.790 1.00 70.55 237 SER B O 1
ATOM 1789 N N . PRO A 1 238 ? 134.768 162.736 120.950 1.00 68.77 238 PRO B N 1
ATOM 1790 C CA . PRO A 1 238 ? 134.211 161.376 121.027 1.00 68.77 238 PRO B CA 1
ATOM 1791 C C . PRO A 1 238 ? 133.373 161.129 122.268 1.00 68.77 238 PRO B C 1
ATOM 1792 O O . PRO A 1 238 ? 132.497 160.254 122.238 1.00 68.77 238 PRO B O 1
ATOM 1796 N N . VAL A 1 239 ? 133.616 161.860 123.357 1.00 66.94 239 VAL B N 1
ATOM 1797 C CA . VAL A 1 239 ? 132.779 161.721 124.544 1.00 66.94 239 VAL B CA 1
ATOM 1798 C C . VAL A 1 239 ? 131.346 162.129 124.227 1.00 66.94 239 VAL B C 1
ATOM 1799 O O . VAL A 1 239 ? 130.388 161.456 124.625 1.00 66.94 239 VAL B O 1
ATOM 1803 N N . SER A 1 240 ? 131.178 163.232 123.499 1.00 66.38 240 SER B N 1
ATOM 1804 C CA . SER A 1 240 ? 129.858 163.657 123.055 1.00 66.38 240 SER B CA 1
ATOM 1805 C C . SER A 1 240 ? 129.289 162.657 122.058 1.00 66.38 240 SER B C 1
ATOM 1806 O O . SER A 1 240 ? 128.069 162.558 121.896 1.00 66.38 240 SER B O 1
ATOM 1809 N N . LYS A 1 241 ? 130.164 161.911 121.387 1.00 64.91 241 LYS B N 1
ATOM 1810 C CA . LYS A 1 241 ? 129.749 160.889 120.438 1.00 64.91 241 LYS B CA 1
ATOM 1811 C C . LYS A 1 241 ? 129.217 159.635 121.118 1.00 64.91 241 LYS B C 1
ATOM 1812 O O . LYS A 1 241 ? 128.320 158.985 120.570 1.00 64.91 241 LYS B O 1
ATOM 1818 N N . ARG A 1 242 ? 129.737 159.278 122.292 1.00 64.40 242 ARG B N 1
ATOM 1819 C CA . ARG A 1 242 ? 129.235 158.124 123.029 1.00 64.40 242 ARG B CA 1
ATOM 1820 C C . ARG A 1 242 ? 128.250 158.498 124.129 1.00 64.40 242 ARG B C 1
ATOM 1821 O O . ARG A 1 242 ? 127.688 157.602 124.766 1.00 64.40 242 ARG B O 1
ATOM 1829 N N . VAL A 1 243 ? 128.026 159.789 124.372 1.00 63.11 243 VAL B N 1
ATOM 1830 C CA . VAL A 1 243 ? 127.040 160.219 125.359 1.00 63.11 243 VAL B CA 1
ATOM 1831 C C . VAL A 1 243 ? 125.724 160.534 124.659 1.00 63.11 243 VAL B C 1
ATOM 1832 O O . VAL A 1 243 ? 124.645 160.183 125.153 1.00 63.11 243 VAL B O 1
ATOM 1836 N N . ASP A 1 2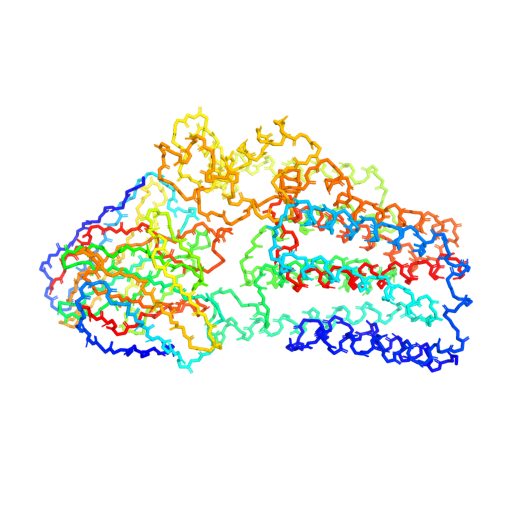44 ? 125.802 161.203 123.508 1.00 62.75 244 ASP B N 1
ATOM 1837 C CA . ASP A 1 244 ? 124.608 161.499 122.725 1.00 62.75 244 ASP B CA 1
ATOM 1838 C C . ASP A 1 244 ? 123.943 160.209 122.267 1.00 62.75 244 ASP B C 1
ATOM 1839 O O . ASP A 1 244 ? 122.715 160.147 122.146 1.00 62.75 244 ASP B O 1
ATOM 1844 N N . ASP A 1 245 ? 124.747 159.174 122.011 1.00 59.60 245 ASP B N 1
ATOM 1845 C CA . ASP A 1 245 ? 124.188 157.867 121.686 1.00 59.60 245 ASP B CA 1
ATOM 1846 C C . ASP A 1 245 ? 123.296 157.359 122.811 1.00 59.60 245 ASP B C 1
ATOM 1847 O O . ASP A 1 245 ? 122.157 156.944 122.573 1.00 59.60 245 ASP B O 1
ATOM 1852 N N . ALA A 1 246 ? 123.791 157.403 124.050 1.00 58.56 246 ALA B N 1
ATOM 1853 C CA . ALA A 1 246 ? 122.995 156.941 125.182 1.00 58.56 246 ALA B CA 1
ATOM 1854 C C . ALA A 1 246 ? 121.778 157.830 125.409 1.00 58.56 246 ALA B C 1
ATOM 1855 O O . ALA A 1 246 ? 120.709 157.340 125.789 1.00 58.56 246 ALA B O 1
ATOM 1857 N N . VAL A 1 247 ? 121.921 159.139 125.194 1.00 58.46 247 VAL B N 1
ATOM 1858 C CA . VAL A 1 247 ? 120.787 160.047 125.365 1.00 58.46 247 VAL B CA 1
ATOM 1859 C C . VAL A 1 247 ? 119.683 159.708 124.370 1.00 58.46 247 VAL B C 1
ATOM 1860 O O . VAL A 1 247 ? 118.503 159.597 124.731 1.00 58.46 247 VAL B O 1
ATOM 1864 N N . SER A 1 248 ? 120.055 159.529 123.100 1.00 56.61 248 SER B N 1
ATOM 1865 C CA . SER A 1 248 ? 119.078 159.141 122.089 1.00 56.61 248 SER B CA 1
ATOM 1866 C C . SER A 1 248 ? 118.493 157.770 122.395 1.00 56.61 248 SER B C 1
ATOM 1867 O O . SER A 1 248 ? 117.319 157.512 122.111 1.00 56.61 248 SER B O 1
ATOM 1870 N N . GLU A 1 249 ? 119.298 156.878 122.976 1.00 54.15 249 GLU B N 1
ATOM 1871 C CA . GLU A 1 249 ? 118.795 155.560 123.347 1.00 54.15 249 GLU B CA 1
ATOM 1872 C C . GLU A 1 249 ? 117.723 155.665 124.424 1.00 54.15 249 GLU B C 1
ATOM 1873 O O . GLU A 1 249 ? 116.688 154.994 124.350 1.00 54.15 249 GLU B O 1
ATOM 1879 N N . ILE A 1 250 ? 117.958 156.505 125.434 1.00 54.79 250 ILE B N 1
ATOM 1880 C CA . ILE A 1 250 ? 116.958 156.724 126.478 1.00 54.79 250 ILE B CA 1
ATOM 1881 C C . ILE A 1 250 ? 115.690 157.314 125.875 1.00 54.79 250 ILE B C 1
ATOM 1882 O O . ILE A 1 250 ? 114.570 156.887 126.189 1.00 54.79 250 ILE B O 1
ATOM 1887 N N . GLN A 1 251 ? 115.850 158.307 124.996 1.00 56.05 251 GLN B N 1
ATOM 1888 C CA . GLN A 1 251 ? 114.680 158.924 124.379 1.00 56.05 251 GLN B CA 1
ATOM 1889 C C . GLN A 1 251 ? 113.885 157.921 123.554 1.00 56.05 251 GLN B C 1
ATOM 1890 O O . GLN A 1 251 ? 112.653 157.913 123.616 1.00 56.05 251 GLN B O 1
ATOM 1896 N N . MET A 1 252 ? 114.564 157.063 122.790 1.00 55.50 252 MET B N 1
ATOM 1897 C CA . MET A 1 252 ? 113.871 156.013 122.051 1.00 55.50 252 MET B CA 1
ATOM 1898 C C . MET A 1 252 ? 113.176 155.035 122.989 1.00 55.50 252 MET B C 1
ATOM 1899 O O . MET A 1 252 ? 112.056 154.594 122.708 1.00 55.50 252 MET B O 1
ATOM 1904 N N . TYR A 1 253 ? 113.823 154.678 124.099 1.00 51.05 253 TYR B N 1
ATOM 1905 C CA . TYR A 1 253 ? 113.188 153.817 125.088 1.00 51.05 253 TYR B CA 1
ATOM 1906 C C . TYR A 1 253 ? 111.934 154.433 125.685 1.00 51.05 253 TYR B C 1
ATOM 1907 O O . TYR A 1 253 ? 111.010 153.690 126.033 1.00 51.05 253 TYR B O 1
ATOM 1916 N N . ARG A 1 254 ? 111.867 155.757 125.809 1.00 55.00 254 ARG B N 1
ATOM 1917 C CA . ARG A 1 254 ? 110.691 156.413 126.364 1.00 55.00 254 ARG B CA 1
ATOM 1918 C C . ARG A 1 254 ? 109.494 156.381 125.417 1.00 55.00 254 ARG B C 1
ATOM 1919 O O . ARG A 1 254 ? 108.458 156.981 125.722 1.00 55.00 254 ARG B O 1
ATOM 1927 N N . GLN A 1 255 ? 109.616 155.700 124.277 1.00 56.19 255 GLN B N 1
ATOM 1928 C CA . GLN A 1 255 ? 108.465 155.269 123.491 1.00 56.19 255 GLN B CA 1
ATOM 1929 C C . GLN A 1 255 ? 108.698 153.852 122.977 1.00 56.19 255 GLN B C 1
ATOM 1930 O O . GLN A 1 255 ? 109.627 153.175 123.426 1.00 56.19 255 GLN B O 1
ATOM 1936 N N . GLY A 1 256 ? 107.873 153.407 122.027 1.00 57.60 256 GLY B N 1
ATOM 1937 C CA . GLY A 1 256 ? 107.728 151.978 121.782 1.00 57.60 256 GLY B CA 1
ATOM 1938 C C . GLY A 1 256 ? 108.986 151.289 121.284 1.00 57.60 256 GLY B C 1
ATOM 1939 O O . GLY A 1 256 ? 109.092 150.062 121.344 1.00 57.60 256 GLY B O 1
ATOM 1940 N N . ASN A 1 257 ? 109.951 152.056 120.778 1.00 56.18 257 ASN B N 1
ATOM 1941 C CA . ASN A 1 257 ? 111.113 151.475 120.101 1.00 56.18 257 ASN B CA 1
ATOM 1942 C C . ASN A 1 257 ? 112.113 150.937 121.126 1.00 56.18 257 ASN B C 1
ATOM 1943 O O . ASN A 1 257 ? 113.236 151.426 121.266 1.00 56.18 257 ASN B O 1
ATOM 1948 N N . ILE A 1 258 ? 111.693 149.903 121.858 1.00 52.82 258 ILE B N 1
ATOM 1949 C CA . ILE A 1 258 ? 112.604 149.206 122.764 1.00 52.82 258 ILE B CA 1
ATOM 1950 C C . ILE A 1 258 ? 113.195 148.002 122.039 1.00 52.82 258 ILE B C 1
ATOM 1951 O O . ILE A 1 258 ? 112.696 146.879 122.180 1.00 52.82 258 ILE B O 1
ATOM 1956 N N . GLU A 1 259 ? 114.227 148.214 121.227 1.00 52.27 259 GLU B N 1
ATOM 1957 C CA . GLU A 1 259 ? 114.950 147.096 120.621 1.00 52.27 259 GLU B CA 1
ATOM 1958 C C . GLU A 1 259 ? 116.443 147.429 120.545 1.00 52.27 259 GLU B C 1
ATOM 1959 O O . GLU A 1 259 ? 117.107 147.222 119.529 1.00 52.27 259 GLU B O 1
ATOM 1965 N N . THR A 1 260 ? 116.990 147.984 121.624 1.00 48.30 260 THR B N 1
ATOM 1966 C CA . THR A 1 260 ? 118.372 148.444 121.585 1.00 48.30 260 THR B CA 1
ATOM 1967 C C . THR A 1 260 ? 119.091 148.039 122.863 1.00 48.30 260 THR B C 1
ATOM 1968 O O . THR A 1 260 ? 118.452 147.655 123.844 1.00 48.30 260 THR B O 1
ATOM 1972 N N . SER A 1 261 ? 120.422 148.148 122.840 1.00 46.22 261 SER B N 1
ATOM 1973 C CA . SER A 1 261 ? 121.281 147.711 123.937 1.00 46.22 261 SER B CA 1
ATOM 1974 C C . SER A 1 261 ? 120.869 148.325 125.267 1.00 46.22 261 SER B C 1
ATOM 1975 O O . SER A 1 261 ? 120.716 147.615 126.265 1.00 46.22 261 SER B O 1
ATOM 1978 N N . VAL A 1 262 ? 120.696 149.643 125.290 1.00 45.96 262 VAL B N 1
ATOM 1979 C CA . VAL A 1 262 ? 120.263 150.337 126.495 1.00 45.96 262 VAL B CA 1
ATOM 1980 C C . VAL A 1 262 ? 118.811 149.972 126.772 1.00 45.96 262 VAL B C 1
ATOM 1981 O O . VAL A 1 262 ? 118.438 149.679 127.914 1.00 45.96 262 VAL B O 1
ATOM 1985 N N . GLY A 1 263 ? 117.990 149.970 125.726 1.00 45.18 263 GLY B N 1
ATOM 1986 C CA . GLY A 1 263 ? 116.575 149.689 125.864 1.00 45.18 263 GLY B CA 1
ATOM 1987 C C . GLY A 1 263 ? 116.254 148.275 126.304 1.00 45.18 263 GLY B C 1
ATOM 1988 O O . GLY A 1 263 ? 115.325 148.067 127.089 1.00 45.18 263 GLY B O 1
ATOM 1989 N N . VAL A 1 264 ? 117.008 147.294 125.808 1.00 44.36 264 VAL B N 1
ATOM 1990 C CA . VAL A 1 264 ? 116.774 145.898 126.163 1.00 44.36 264 VAL B CA 1
ATOM 1991 C C . VAL A 1 264 ? 117.047 145.701 127.647 1.00 44.36 264 VAL B C 1
ATOM 1992 O O . VAL A 1 264 ? 116.265 145.050 128.351 1.00 44.36 264 VAL B O 1
ATOM 1996 N N . ARG A 1 265 ? 118.145 146.269 128.140 1.00 43.52 265 ARG B N 1
ATOM 1997 C CA . ARG A 1 265 ? 118.514 146.115 129.539 1.00 43.52 265 ARG B CA 1
ATOM 1998 C C . ARG A 1 265 ? 117.724 147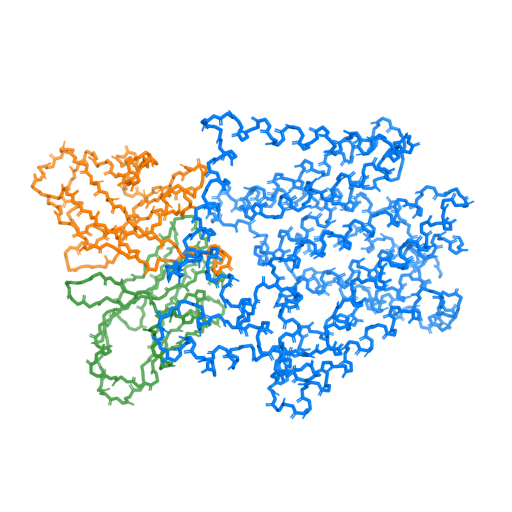.027 130.468 1.00 43.52 265 ARG B C 1
ATOM 1999 O O . ARG A 1 265 ? 117.683 146.767 131.673 1.00 43.52 265 ARG B O 1
ATOM 2007 N N . LEU A 1 266 ? 117.097 148.081 129.948 1.00 41.81 266 LEU B N 1
ATOM 2008 C CA . LEU A 1 266 ? 116.156 148.863 130.737 1.00 41.81 266 LEU B CA 1
ATOM 2009 C C . LEU A 1 266 ? 114.752 148.282 130.717 1.00 41.81 266 LEU B C 1
ATOM 2010 O O . LEU A 1 266 ? 113.882 148.773 131.442 1.00 41.81 266 LEU B O 1
ATOM 2015 N N . LYS A 1 267 ? 114.509 147.252 129.906 1.00 40.41 267 LYS B N 1
ATOM 2016 C CA . LYS A 1 267 ? 113.223 146.576 129.882 1.00 40.41 267 LYS B CA 1
ATOM 2017 C C . LYS A 1 267 ? 113.193 145.306 130.714 1.00 40.41 267 LYS B C 1
ATOM 2018 O O . LYS A 1 267 ? 112.150 145.004 131.302 1.00 40.41 267 LYS B O 1
ATOM 2024 N N . ILE A 1 268 ? 114.295 144.559 130.785 1.00 40.20 268 ILE B N 1
ATOM 2025 C CA . ILE A 1 268 ? 114.362 143.452 131.730 1.00 40.20 268 ILE B CA 1
ATOM 2026 C C . ILE A 1 268 ? 114.382 143.974 133.161 1.00 40.20 268 ILE B C 1
ATOM 2027 O O . ILE A 1 268 ? 113.811 143.348 134.061 1.00 40.20 268 ILE B O 1
ATOM 2032 N N . TRP A 1 269 ? 115.028 145.119 133.395 1.00 38.73 269 TRP B N 1
ATOM 2033 C CA . TRP A 1 269 ? 115.043 145.705 134.731 1.00 38.73 269 TRP B CA 1
ATOM 2034 C C . TRP A 1 269 ? 113.638 146.074 135.186 1.00 38.73 269 TRP B C 1
ATOM 2035 O O . TRP A 1 269 ? 113.266 145.824 136.338 1.00 38.73 269 TRP B O 1
ATOM 2046 N N . HIS A 1 270 ? 112.844 146.674 134.296 1.00 35.75 270 HIS B N 1
ATOM 2047 C CA . HIS A 1 270 ? 111.483 147.048 134.662 1.00 35.75 270 HIS B CA 1
ATOM 2048 C C . HIS A 1 270 ? 110.629 145.820 134.944 1.00 35.75 270 HIS B C 1
ATOM 2049 O O . HIS A 1 270 ? 109.838 145.814 135.894 1.00 35.75 270 HIS B O 1
ATOM 2056 N N . ILE A 1 271 ? 110.775 144.769 134.133 1.00 36.99 271 ILE B N 1
ATOM 2057 C CA . ILE A 1 271 ? 110.020 143.545 134.365 1.00 36.99 271 ILE B CA 1
ATOM 2058 C C . ILE A 1 271 ? 110.431 142.879 135.670 1.00 36.99 271 ILE B C 1
ATOM 2059 O O . ILE A 1 271 ? 109.578 142.329 136.377 1.00 36.99 271 ILE B O 1
ATOM 2064 N N . GLY A 1 272 ? 111.714 142.928 136.022 1.00 35.65 272 GLY B N 1
ATOM 2065 C CA . GLY A 1 272 ? 112.165 142.387 137.287 1.00 35.65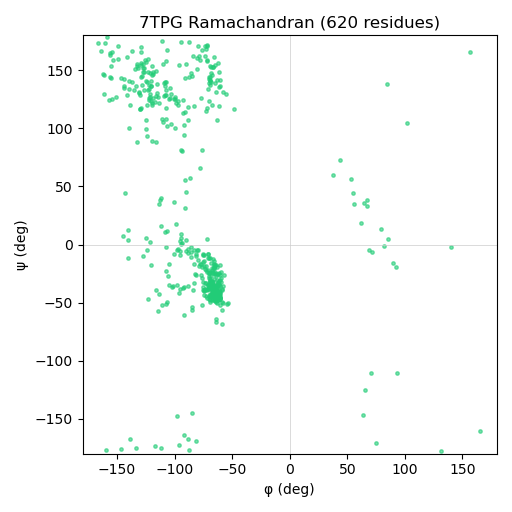 272 GLY B CA 1
ATOM 2066 C C . GLY A 1 272 ? 111.650 143.168 138.478 1.00 35.65 272 GLY B C 1
ATOM 2067 O O . GLY A 1 272 ? 111.196 142.580 139.462 1.00 35.65 272 GLY B O 1
ATOM 2068 N N . LEU A 1 273 ? 111.702 144.499 138.394 1.00 35.47 273 LEU B N 1
ATOM 2069 C CA . LEU A 1 273 ? 111.228 145.343 139.484 1.00 35.47 273 LEU B CA 1
ATOM 2070 C C . LEU A 1 273 ? 109.718 145.280 139.669 1.00 35.47 273 LEU B C 1
ATOM 2071 O O . LEU A 1 273 ? 109.253 145.283 140.814 1.00 35.47 273 LEU B O 1
ATOM 2076 N N . GLN A 1 274 ? 108.943 145.212 138.586 1.00 35.38 274 GLN B N 1
ATOM 2077 C CA . GLN A 1 274 ? 107.502 145.046 138.684 1.00 35.38 274 GLN B CA 1
ATOM 2078 C C . GLN A 1 274 ? 107.103 143.718 139.311 1.00 35.38 274 GLN B C 1
ATOM 2079 O O . GLN A 1 274 ? 106.108 143.670 140.040 1.00 35.38 274 GLN B O 1
ATOM 2085 N N . TYR A 1 275 ? 107.852 142.645 139.048 1.00 35.72 275 TYR B N 1
ATOM 2086 C CA . TYR A 1 275 ? 107.586 141.376 139.716 1.00 35.72 275 TYR B CA 1
ATOM 2087 C C . TYR A 1 275 ? 108.032 141.407 141.172 1.00 35.72 275 TYR B C 1
ATOM 2088 O O . TYR A 1 275 ? 107.357 140.844 142.040 1.00 35.72 275 TYR B O 1
ATOM 2097 N N . PHE A 1 276 ? 109.166 142.052 141.456 1.00 34.39 276 PHE B N 1
ATOM 2098 C CA . PHE A 1 276 ? 109.624 142.173 142.835 1.00 34.39 276 PHE B CA 1
ATOM 2099 C C . PHE A 1 276 ? 108.618 142.940 143.681 1.00 34.39 276 PHE B C 1
ATOM 2100 O O . PHE A 1 276 ? 108.390 142.602 144.847 1.00 34.39 276 PHE B O 1
ATOM 2108 N N . SER A 1 277 ? 108.013 143.984 143.113 1.00 33.25 277 SER B N 1
ATOM 2109 C CA . SER A 1 277 ? 106.962 144.699 143.828 1.00 33.25 277 SER B CA 1
ATOM 2110 C C . SER A 1 277 ? 105.764 143.796 144.088 1.00 33.25 277 SER B C 1
ATOM 2111 O O . SER A 1 277 ? 105.113 143.901 145.134 1.00 33.25 277 SER B O 1
ATOM 2114 N N . GLU A 1 278 ? 105.452 142.906 143.143 1.00 34.63 278 GLU B N 1
ATOM 2115 C CA . GLU A 1 278 ? 104.317 142.005 143.316 1.00 34.63 278 GLU B CA 1
ATOM 2116 C C . GLU A 1 278 ? 104.581 140.982 144.415 1.00 34.63 278 GLU B C 1
ATOM 2117 O O . GLU A 1 278 ? 103.707 140.724 145.251 1.00 34.63 278 GLU B O 1
ATOM 2123 N N . HIS A 1 279 ? 105.778 140.393 144.432 1.00 35.24 279 HIS B N 1
ATOM 2124 C CA . HIS A 1 279 ? 106.176 139.403 145.433 1.00 35.24 279 HIS B CA 1
ATOM 2125 C C . HIS A 1 279 ? 107.393 139.941 146.172 1.00 35.24 279 HIS B C 1
ATOM 2126 O O . HIS A 1 279 ? 108.538 139.691 145.765 1.00 35.24 279 HIS B O 1
ATOM 2133 N N . PRO A 1 280 ? 107.195 140.685 147.257 1.00 34.69 280 PRO B N 1
ATOM 2134 C CA . PRO A 1 280 ? 108.335 141.294 147.954 1.00 34.69 280 PRO B CA 1
ATOM 2135 C C . PRO A 1 280 ? 109.219 140.278 148.657 1.00 34.69 280 PRO B C 1
ATOM 2136 O O . PRO A 1 280 ? 110.443 140.291 148.496 1.00 34.69 280 PRO B O 1
ATOM 2140 N N . TRP A 1 281 ? 108.604 139.389 149.437 1.00 37.01 281 TRP B N 1
ATOM 2141 C CA . TRP A 1 281 ? 109.364 138.509 150.320 1.00 37.01 281 TRP B CA 1
ATOM 2142 C C . TRP A 1 281 ? 110.028 137.371 149.551 1.00 37.01 281 TRP B C 1
ATOM 2143 O O . TRP A 1 281 ? 111.235 137.146 149.678 1.00 37.01 281 TRP B O 1
ATOM 2154 N N . THR A 1 282 ? 109.256 136.641 148.753 1.00 39.23 282 THR B N 1
ATOM 2155 C CA . THR A 1 282 ? 109.770 135.519 147.979 1.00 39.23 282 THR B CA 1
ATOM 2156 C C . THR A 1 282 ? 109.465 135.736 146.506 1.00 39.23 282 THR B C 1
ATOM 2157 O O . THR A 1 282 ? 108.297 135.834 146.119 1.00 39.23 282 THR B O 1
ATOM 2161 N N . GLY A 1 283 ? 110.512 135.796 145.687 1.00 38.50 283 GLY B N 1
ATOM 2162 C CA . GLY A 1 283 ? 110.340 135.912 144.253 1.00 38.50 283 GLY B CA 1
ATOM 2163 C C . GLY A 1 283 ? 110.137 134.563 143.595 1.00 38.50 283 GLY B C 1
ATOM 2164 O O . GLY A 1 283 ? 109.507 133.675 144.176 1.00 38.50 283 GLY B O 1
ATOM 2165 N N . VAL A 1 284 ? 110.656 134.395 142.377 1.00 38.35 284 VAL B N 1
ATOM 2166 C CA . VAL A 1 284 ? 110.609 133.083 141.741 1.00 38.35 284 VAL B CA 1
ATOM 2167 C C . VAL A 1 284 ? 111.537 132.104 142.446 1.00 38.35 284 VAL B C 1
ATOM 2168 O O . VAL A 1 284 ? 111.267 130.898 142.480 1.00 38.35 284 VAL B O 1
ATOM 2172 N N . GLY A 1 285 ? 112.637 132.590 143.009 1.00 38.55 285 GLY B N 1
ATOM 2173 C CA . GLY A 1 285 ? 113.604 131.761 143.690 1.00 38.55 285 GLY B CA 1
ATOM 2174 C C . GLY A 1 285 ? 115.009 132.056 143.220 1.00 38.55 285 GLY B C 1
ATOM 2175 O O . GLY A 1 285 ? 115.249 132.935 142.395 1.00 38.55 285 GLY B O 1
ATOM 2176 N N . VAL A 1 286 ? 115.957 131.293 143.768 1.00 39.65 286 VAL B N 1
ATOM 2177 C CA . VAL A 1 286 ? 117.347 131.445 143.361 1.00 39.65 286 VAL B CA 1
ATOM 2178 C C . VAL A 1 286 ? 117.481 131.066 141.894 1.00 39.65 286 VAL B C 1
ATOM 2179 O O . VAL A 1 286 ? 116.976 130.026 141.450 1.00 39.65 286 VAL B O 1
ATOM 2183 N N . GLY A 1 287 ? 118.140 131.928 141.125 1.00 41.03 287 GLY B N 1
ATOM 2184 C CA . GLY A 1 287 ? 118.131 131.731 139.692 1.00 41.03 287 GLY B CA 1
ATOM 2185 C C . GLY A 1 287 ? 116.723 131.870 139.145 1.00 41.03 287 GLY B C 1
ATOM 2186 O O . GLY A 1 287 ? 115.902 132.644 139.648 1.00 41.03 287 GLY B O 1
ATOM 2187 N N . GLN A 1 288 ? 116.439 131.100 138.094 1.00 40.36 288 GLN B N 1
ATOM 2188 C CA . GLN A 1 288 ? 115.101 131.014 137.505 1.00 40.36 288 GLN B CA 1
ATOM 2189 C C . GLN A 1 288 ? 114.557 132.381 137.099 1.00 40.36 288 GLN B C 1
ATOM 2190 O O . GLN A 1 288 ? 113.354 132.632 137.197 1.00 40.36 288 GLN B O 1
ATOM 2196 N N . PHE A 1 289 ? 115.429 133.281 136.642 1.00 40.06 289 PHE B N 1
ATOM 2197 C CA . PHE A 1 289 ? 114.956 134.584 136.193 1.00 40.06 289 PHE B CA 1
ATOM 2198 C C . PHE A 1 289 ? 114.182 134.490 134.886 1.00 40.06 289 PHE B C 1
ATOM 2199 O O . PHE A 1 289 ? 113.382 135.384 134.589 1.00 40.06 289 PHE B O 1
ATOM 2207 N N . ALA A 1 290 ? 114.398 133.431 134.103 1.00 40.56 290 ALA B N 1
ATOM 2208 C CA . ALA A 1 290 ? 113.676 133.271 132.848 1.00 40.56 290 ALA B CA 1
ATOM 2209 C C . ALA A 1 290 ? 112.182 133.074 133.063 1.00 40.56 290 ALA B C 1
ATOM 2210 O O . ALA A 1 290 ? 111.396 133.357 132.154 1.00 40.56 290 ALA B O 1
ATOM 2212 N N . ARG A 1 291 ? 111.774 132.594 134.240 1.00 42.31 291 ARG B N 1
ATOM 2213 C CA . ARG A 1 291 ? 110.351 132.431 134.518 1.00 42.31 291 ARG B CA 1
ATOM 2214 C C . ARG A 1 291 ? 109.632 133.772 134.572 1.00 42.31 291 ARG B C 1
ATOM 2215 O O . ARG A 1 291 ? 108.486 133.877 134.120 1.00 42.31 291 ARG B O 1
ATOM 2223 N N . ILE A 1 292 ? 110.284 134.802 135.116 1.00 39.65 292 ILE B N 1
ATOM 2224 C CA . ILE A 1 292 ? 109.683 136.132 135.146 1.00 39.65 292 ILE B CA 1
ATOM 2225 C C . ILE A 1 292 ? 109.416 136.622 133.730 1.00 39.65 292 ILE B C 1
ATOM 2226 O O . ILE A 1 292 ? 108.340 137.156 133.433 1.00 39.65 292 ILE B O 1
ATOM 2231 N N . LEU A 1 293 ? 110.389 136.448 132.836 1.00 40.45 293 LEU B N 1
ATOM 2232 C CA . LEU A 1 293 ? 110.219 136.888 131.456 1.00 40.45 293 LEU B CA 1
ATOM 2233 C C . LEU A 1 293 ? 109.149 136.069 130.743 1.00 40.45 293 LEU B C 1
ATOM 2234 O O . LEU A 1 293 ? 108.294 136.623 130.042 1.00 40.45 293 LEU B O 1
ATOM 2239 N N . HIS A 1 294 ? 109.170 134.746 130.920 1.00 42.37 294 HIS B N 1
ATOM 2240 C CA . HIS A 1 294 ? 108.228 133.886 130.213 1.00 42.37 294 HIS B CA 1
ATOM 2241 C C . HIS A 1 294 ? 106.802 134.039 130.722 1.00 42.37 294 HIS B C 1
ATOM 2242 O O . HIS A 1 294 ? 105.859 133.755 129.976 1.00 42.37 294 HIS B O 1
ATOM 2249 N N . ALA A 1 295 ? 106.618 134.474 131.966 1.00 42.88 295 ALA B N 1
ATOM 2250 C CA . ALA A 1 295 ? 105.290 134.740 132.500 1.00 42.88 295 ALA B CA 1
ATOM 2251 C C . ALA A 1 295 ? 104.888 136.203 132.377 1.00 42.88 295 ALA B C 1
ATOM 2252 O O . ALA A 1 295 ? 103.805 136.573 132.840 1.00 42.88 295 ALA B O 1
ATOM 2254 N N . SER A 1 296 ? 105.726 137.036 131.769 1.00 42.58 296 SER B N 1
ATOM 2255 C CA . SER A 1 296 ? 105.439 138.456 131.656 1.00 42.58 296 SER B CA 1
ATOM 2256 C C . SER A 1 296 ? 104.477 138.728 130.505 1.00 42.58 296 SER B C 1
ATOM 2257 O O . SER A 1 296 ? 104.307 137.916 129.592 1.00 42.58 296 SER B O 1
ATOM 2260 N N . GLU A 1 297 ? 103.838 139.898 130.563 1.00 45.19 297 GLU B N 1
ATOM 2261 C CA . GLU A 1 297 ? 102.923 140.320 129.511 1.00 45.19 297 GLU B CA 1
ATOM 2262 C C . GLU A 1 297 ? 103.648 140.791 128.257 1.00 45.19 297 GLU B C 1
ATOM 2263 O O . GLU A 1 297 ? 103.173 140.527 127.148 1.00 45.19 297 GLU B O 1
ATOM 2269 N N . PHE A 1 298 ? 104.787 141.470 128.408 1.00 44.88 298 PHE B N 1
ATOM 2270 C CA . PHE A 1 298 ? 105.528 141.968 127.254 1.00 44.88 298 PHE B CA 1
ATOM 2271 C C . PHE A 1 298 ? 106.006 140.829 126.362 1.00 44.88 298 PHE B C 1
ATOM 2272 O O . PHE A 1 298 ? 105.930 140.920 125.133 1.00 44.88 298 PHE B O 1
ATOM 2280 N N . CYS A 1 299 ? 106.506 139.750 126.965 1.00 44.34 299 CYS B N 1
ATOM 2281 C CA . CYS A 1 299 ? 107.000 138.628 126.175 1.00 44.34 299 CYS B CA 1
ATOM 2282 C C . CYS A 1 299 ? 105.869 137.883 125.480 1.00 44.34 299 CYS B C 1
ATOM 2283 O O . CYS A 1 299 ? 106.086 137.273 124.428 1.00 44.34 299 CYS B O 1
ATOM 2286 N N . HIS A 1 300 ? 104.664 137.919 126.047 1.00 46.48 300 HIS B N 1
ATOM 2287 C CA . HIS A 1 300 ? 103.531 137.225 125.451 1.00 46.48 300 HIS B CA 1
ATOM 2288 C C . HIS A 1 300 ? 102.986 137.936 124.220 1.00 46.48 300 HIS B C 1
ATOM 2289 O O . HIS A 1 300 ? 102.206 137.337 123.472 1.00 46.48 300 HIS B O 1
ATOM 2296 N N . GLU A 1 301 ? 103.372 139.192 123.993 1.00 47.00 301 GLU B N 1
ATOM 2297 C CA . GLU A 1 301 ? 102.882 139.962 122.857 1.00 47.00 301 GLU B CA 1
ATOM 2298 C C . GLU A 1 301 ? 104.004 140.490 121.973 1.00 47.00 301 GLU B C 1
ATOM 2299 O O . GLU A 1 301 ? 103.723 141.090 120.929 1.00 47.00 301 GLU B O 1
ATOM 2305 N N . THR A 1 302 ? 105.262 140.290 122.358 1.00 46.79 302 THR B N 1
ATOM 2306 C CA . THR A 1 302 ? 106.391 140.808 121.600 1.00 46.79 302 THR B CA 1
ATOM 2307 C C . THR A 1 302 ? 107.498 139.766 121.560 1.00 46.79 302 THR B C 1
ATOM 2308 O O . THR A 1 302 ? 107.748 139.076 122.552 1.00 46.79 302 THR B O 1
ATOM 2312 N N . LYS A 1 303 ? 108.156 139.657 120.409 1.00 49.03 303 LYS B N 1
ATOM 2313 C CA . LYS A 1 303 ? 109.289 138.755 120.218 1.00 49.03 303 LYS B CA 1
ATOM 2314 C C . LYS A 1 303 ? 110.543 139.620 120.151 1.00 49.03 303 LYS B C 1
ATOM 2315 O O . LYS A 1 303 ? 110.765 140.331 119.166 1.00 49.03 303 LYS B O 1
ATOM 2321 N N . SER A 1 304 ? 111.355 139.570 121.205 1.00 46.85 304 SER B N 1
ATOM 2322 C CA . SER A 1 304 ? 112.563 140.373 121.290 1.00 46.85 304 SER B CA 1
ATOM 2323 C C . SER A 1 304 ? 113.610 139.623 122.099 1.00 46.85 304 SER B C 1
ATOM 2324 O O . SER A 1 304 ? 113.330 138.590 122.711 1.00 46.85 304 SER B O 1
ATOM 2327 N N . LEU A 1 305 ? 114.832 140.160 122.091 1.00 43.69 305 LEU B N 1
ATOM 2328 C CA . LEU A 1 305 ? 115.934 139.534 122.813 1.00 43.69 305 LEU B CA 1
ATOM 2329 C C . LEU A 1 305 ? 115.743 139.585 124.323 1.00 43.69 305 LEU B C 1
ATOM 2330 O O . LEU A 1 305 ? 116.357 138.788 125.040 1.00 43.69 305 LEU B O 1
ATOM 2335 N N . ALA A 1 306 ? 114.896 140.489 124.822 1.00 44.10 306 ALA B N 1
ATOM 2336 C CA . ALA A 1 306 ? 114.710 140.622 126.261 1.00 44.10 306 ALA B CA 1
ATOM 2337 C C . ALA A 1 306 ? 114.069 139.390 126.886 1.00 44.10 306 ALA B C 1
ATOM 2338 O O . ALA A 1 306 ? 114.132 139.228 128.109 1.00 44.10 306 ALA B O 1
ATOM 2340 N N . CYS A 1 307 ? 113.456 138.524 126.083 1.00 43.60 307 CYS B N 1
ATOM 2341 C CA . CYS A 1 307 ? 112.778 137.337 126.585 1.00 43.60 307 CYS B CA 1
ATOM 2342 C C . CYS A 1 307 ? 113.655 136.094 126.577 1.00 43.60 307 CYS B C 1
ATOM 2343 O O . CYS A 1 307 ? 113.188 135.023 126.976 1.00 43.60 307 CYS B O 1
ATOM 2346 N N . VAL A 1 308 ? 114.907 136.206 126.138 1.00 42.84 308 VAL B N 1
ATOM 2347 C CA . VAL A 1 308 ? 115.787 135.048 126.049 1.00 42.84 308 VAL B CA 1
ATOM 2348 C C . VAL A 1 308 ? 116.873 135.059 127.123 1.00 42.84 308 VAL B C 1
ATOM 2349 O O . VAL A 1 308 ? 117.391 133.986 127.472 1.00 42.84 308 VAL B O 1
ATOM 2353 N N . LEU A 1 309 ? 117.210 136.224 127.673 1.00 42.03 309 LEU B N 1
ATOM 2354 C CA . LEU A 1 309 ? 118.266 136.314 128.674 1.00 42.03 309 LEU B CA 1
ATOM 2355 C C . LEU A 1 309 ? 117.956 135.418 129.867 1.00 42.03 309 LEU B C 1
ATOM 2356 O O . LEU A 1 309 ? 116.848 135.442 130.409 1.00 42.03 309 LEU B O 1
ATOM 2361 N N . GLU A 1 310 ? 118.947 134.618 130.269 1.00 42.95 310 GLU B N 1
ATOM 2362 C CA . GLU A 1 310 ? 118.746 133.678 131.367 1.00 42.95 310 GLU B CA 1
ATOM 2363 C C . GLU A 1 310 ? 118.559 134.403 132.693 1.00 42.95 310 GLU B C 1
ATOM 2364 O O . GLU A 1 310 ? 117.731 133.999 133.517 1.00 42.95 310 GLU B O 1
ATOM 2370 N N . HIS A 1 311 ? 119.317 135.473 132.916 1.00 42.67 311 HIS B N 1
ATOM 2371 C CA . HIS A 1 311 ? 119.253 136.223 134.160 1.00 42.67 311 HIS B CA 1
ATOM 2372 C C . HIS A 1 311 ? 119.386 137.706 133.855 1.00 42.67 311 HIS B C 1
ATOM 2373 O O . HIS A 1 311 ? 119.849 138.102 132.784 1.00 42.67 311 HIS B O 1
ATOM 2380 N N . ALA A 1 312 ? 118.969 138.526 134.815 1.00 42.30 312 ALA B N 1
ATOM 2381 C CA . ALA A 1 312 ? 119.163 139.960 134.692 1.00 42.30 312 ALA B CA 1
ATOM 2382 C C . ALA A 1 312 ? 120.652 140.290 134.728 1.00 42.30 312 ALA B C 1
ATOM 2383 O O . ALA A 1 312 ? 121.483 139.494 135.171 1.00 42.30 312 ALA B O 1
ATOM 2385 N N . HIS A 1 313 ? 120.987 141.482 134.246 1.00 43.38 313 HIS B N 1
ATOM 2386 C CA . HIS A 1 313 ? 122.371 141.932 134.163 1.00 43.38 313 HIS B CA 1
ATOM 2387 C C . HIS A 1 313 ? 122.639 143.078 135.133 1.00 43.38 313 HIS B C 1
ATOM 2388 O O . HIS A 1 313 ? 123.334 144.042 134.810 1.00 43.38 313 HIS B O 1
ATOM 2395 N N . ASN A 1 314 ? 122.074 142.979 136.333 1.00 42.46 314 ASN B N 1
ATOM 2396 C CA . ASN A 1 314 ? 122.358 143.907 137.419 1.00 42.46 314 ASN B CA 1
ATOM 2397 C C . ASN A 1 314 ? 122.181 143.150 138.724 1.00 42.46 314 ASN B C 1
ATOM 2398 O O . ASN A 1 314 ? 121.128 142.547 138.949 1.00 42.46 314 ASN B O 1
ATOM 2403 N N . ASP A 1 315 ? 123.208 143.184 139.577 1.00 43.57 315 ASP B N 1
ATOM 2404 C CA . ASP A 1 315 ? 123.213 142.331 140.762 1.00 43.57 315 ASP B CA 1
ATOM 2405 C C . ASP A 1 315 ? 122.057 142.660 141.698 1.00 43.57 315 ASP B C 1
ATOM 2406 O O . ASP A 1 315 ? 121.371 141.755 142.188 1.00 43.57 315 ASP B O 1
ATOM 2411 N N . ILE A 1 316 ? 121.818 143.948 141.950 1.00 40.77 316 ILE B N 1
ATOM 2412 C CA . ILE A 1 316 ? 120.748 144.341 142.865 1.00 40.77 316 ILE B CA 1
ATOM 2413 C C . ILE A 1 316 ? 119.391 143.945 142.297 1.00 40.77 316 ILE B C 1
ATOM 2414 O O . ILE A 1 316 ? 118.561 143.338 142.986 1.00 40.77 316 ILE B O 1
ATOM 2419 N N . VAL A 1 317 ? 119.151 144.277 141.027 1.00 40.06 317 VAL B N 1
ATOM 2420 C CA . VAL A 1 317 ? 117.868 143.969 140.401 1.00 40.06 317 VAL B CA 1
ATOM 2421 C C . VAL A 1 317 ? 117.663 142.463 140.317 1.00 40.06 317 VAL B C 1
ATOM 2422 O O . VAL A 1 317 ? 116.575 141.952 140.609 1.00 40.06 317 VAL B O 1
ATOM 2426 N N . GLU A 1 318 ? 118.706 141.730 139.920 1.00 39.95 318 GLU B N 1
ATOM 2427 C CA . GLU A 1 318 ? 118.587 140.280 139.810 1.00 39.95 318 GLU B CA 1
ATOM 2428 C C . GLU A 1 318 ? 118.286 139.649 141.161 1.00 39.95 318 GLU B C 1
ATOM 2429 O O . GLU A 1 318 ? 117.401 138.793 141.268 1.00 39.95 318 GLU B O 1
ATOM 2435 N N . ALA A 1 319 ? 119.001 140.068 142.208 1.00 37.69 319 ALA B N 1
ATOM 2436 C CA . ALA A 1 319 ? 118.766 139.508 143.534 1.00 37.69 319 ALA B CA 1
ATOM 2437 C C . ALA A 1 319 ? 117.359 139.823 144.022 1.00 37.69 319 ALA B C 1
ATOM 2438 O O . ALA A 1 319 ? 116.650 138.940 144.520 1.00 37.69 319 ALA B O 1
ATOM 2440 N N . ALA A 1 320 ? 116.925 141.076 143.862 1.00 36.65 320 ALA B N 1
ATOM 2441 C CA . ALA A 1 320 ? 115.600 141.464 144.333 1.00 36.65 320 ALA B CA 1
ATOM 2442 C C . ALA A 1 320 ? 114.503 140.709 143.594 1.00 36.65 320 ALA B C 1
ATOM 2443 O O . ALA A 1 320 ? 113.533 140.252 144.210 1.00 36.65 320 ALA B O 1
ATOM 2445 N N . SER A 1 321 ? 114.637 140.565 142.274 1.00 36.61 321 SER B N 1
ATOM 2446 C CA . SER A 1 321 ? 113.599 139.893 141.501 1.00 36.61 321 SER B CA 1
ATOM 2447 C C . SER A 1 321 ? 113.585 138.393 141.766 1.00 36.61 321 SER B C 1
ATOM 2448 O O . SER A 1 321 ? 112.513 137.782 141.833 1.00 36.61 321 SER B O 1
ATOM 2451 N N . THR A 1 322 ? 114.760 137.780 141.924 1.00 36.76 322 THR B N 1
ATOM 2452 C CA . THR A 1 322 ? 114.825 136.328 142.016 1.00 36.76 322 THR B CA 1
ATOM 2453 C C . THR A 1 322 ? 114.575 135.835 143.435 1.00 36.76 322 THR B C 1
ATOM 2454 O O . THR A 1 322 ? 113.671 135.025 143.667 1.00 36.76 322 THR B O 1
ATOM 2458 N N . THR A 1 323 ? 115.362 136.310 144.399 1.00 36.28 323 THR B N 1
ATOM 2459 C CA . THR A 1 323 ? 115.373 135.731 145.736 1.00 36.28 323 THR B CA 1
ATOM 2460 C C . THR A 1 323 ? 114.801 136.655 146.807 1.00 36.28 323 THR B C 1
ATOM 2461 O O . THR A 1 323 ? 115.011 136.409 148.000 1.00 36.28 323 THR B O 1
ATOM 2465 N N . GLY A 1 324 ? 114.077 137.699 146.417 1.00 36.37 324 GLY B N 1
ATOM 2466 C CA . GLY A 1 324 ? 113.256 138.447 147.348 1.00 36.37 324 GLY B CA 1
ATOM 2467 C C . GLY A 1 324 ? 114.024 139.364 148.283 1.00 36.37 324 GLY B C 1
ATOM 2468 O O . GLY A 1 324 ? 115.226 139.607 148.146 1.00 36.37 324 GLY B O 1
ATOM 2469 N N . ILE A 1 325 ? 113.280 139.890 149.262 1.00 36.54 325 ILE B N 1
ATOM 2470 C CA . ILE A 1 325 ? 113.862 140.835 150.219 1.00 36.54 325 ILE B CA 1
ATOM 2471 C C . ILE A 1 325 ? 114.970 140.209 151.060 1.00 36.54 325 ILE B C 1
ATOM 2472 O O . ILE A 1 325 ? 116.050 140.814 151.164 1.00 36.54 325 ILE B O 1
ATOM 2477 N N . PRO A 1 326 ? 114.780 139.045 151.702 1.00 37.00 326 PRO B N 1
ATOM 2478 C CA . PRO A 1 326 ? 115.899 138.471 152.472 1.00 37.00 326 PRO B CA 1
ATOM 2479 C C . PRO A 1 326 ? 117.125 138.198 151.624 1.00 37.00 326 PRO B C 1
ATOM 2480 O O . PRO A 1 326 ? 118.259 138.433 152.068 1.00 37.00 326 PRO B O 1
ATOM 2484 N N . GLY A 1 327 ? 116.923 137.719 150.398 1.00 37.81 327 GLY B N 1
ATOM 2485 C CA . GLY A 1 327 ? 118.050 137.494 149.513 1.00 37.81 327 GLY B CA 1
ATOM 2486 C C . GLY A 1 327 ? 118.733 138.784 149.107 1.00 37.81 327 GLY B C 1
ATOM 2487 O O . GLY A 1 327 ? 119.959 138.837 148.996 1.00 37.81 327 GLY B O 1
ATOM 2488 N N . LEU A 1 328 ? 117.951 139.842 148.883 1.00 37.17 328 LEU B N 1
ATOM 2489 C CA . LEU A 1 328 ? 118.545 141.142 148.597 1.00 37.17 328 LEU B CA 1
ATOM 2490 C C . LEU A 1 328 ? 119.392 141.624 149.766 1.00 37.17 328 LEU B C 1
ATOM 2491 O O . LEU A 1 328 ? 120.513 142.115 149.572 1.00 37.17 328 LEU B O 1
ATOM 2496 N N . MET A 1 329 ? 118.879 141.480 150.992 1.00 39.82 329 MET B N 1
ATOM 2497 C CA . MET A 1 329 ? 119.639 141.922 152.156 1.00 39.82 329 MET B CA 1
ATOM 2498 C C . MET A 1 329 ? 120.926 141.123 152.317 1.00 39.82 329 MET B C 1
ATOM 2499 O O . MET A 1 329 ? 121.980 141.697 152.600 1.00 39.82 329 MET B O 1
ATOM 2504 N N . VAL A 1 330 ? 120.869 139.800 152.136 1.00 38.29 330 VAL B N 1
ATOM 2505 C CA . VAL A 1 330 ? 122.090 139.013 152.311 1.00 38.29 330 VAL B CA 1
ATOM 2506 C C . VAL A 1 330 ? 123.083 139.274 151.179 1.00 38.29 330 VAL B C 1
ATOM 2507 O O . VAL A 1 330 ? 124.303 139.282 151.404 1.00 38.29 330 VAL B O 1
ATOM 2511 N N . MET A 1 331 ? 122.596 139.495 149.954 1.00 40.47 331 MET B N 1
ATOM 2512 C CA . MET A 1 331 ? 123.495 139.818 148.851 1.00 40.47 331 MET B CA 1
ATOM 2513 C C . MET A 1 331 ? 124.186 141.153 149.088 1.00 40.47 331 MET B C 1
ATOM 2514 O O . MET A 1 331 ? 125.387 141.289 148.830 1.00 40.47 331 MET B O 1
ATOM 2519 N N . LEU A 1 332 ? 123.448 142.150 149.582 1.00 40.15 332 LEU B N 1
ATOM 2520 C CA . LEU A 1 332 ? 124.081 143.417 149.932 1.00 40.15 332 LEU B CA 1
ATOM 2521 C C . LEU A 1 332 ? 125.021 143.251 151.119 1.00 40.15 332 LEU B C 1
ATOM 2522 O O . LEU A 1 332 ? 126.040 143.944 151.214 1.00 40.15 332 LEU B O 1
ATOM 2527 N N . GLY A 1 333 ? 124.694 142.336 152.033 1.00 38.65 333 GLY B N 1
ATOM 2528 C CA . GLY A 1 333 ? 125.555 142.101 153.177 1.00 38.65 333 GLY B CA 1
ATOM 2529 C C . GLY A 1 333 ? 126.897 141.517 152.787 1.00 38.65 333 GLY B C 1
ATOM 2530 O O . GLY A 1 333 ? 127.928 141.895 153.346 1.00 38.65 333 GLY B O 1
ATOM 2531 N N . LEU A 1 334 ? 126.904 140.609 151.807 1.00 39.25 334 LEU B N 1
ATOM 2532 C CA . LEU A 1 334 ? 128.160 139.999 151.372 1.00 39.25 334 LEU B CA 1
ATOM 2533 C C . LEU A 1 334 ? 129.173 141.041 150.921 1.00 39.25 334 LEU B C 1
ATOM 2534 O O . LEU A 1 334 ? 130.383 140.794 150.976 1.00 39.25 334 LEU B O 1
ATOM 2539 N N . PHE A 1 335 ? 128.707 142.205 150.466 1.00 39.53 335 PHE B N 1
ATOM 2540 C CA . PHE A 1 335 ? 129.596 143.268 150.030 1.00 39.53 335 PHE B CA 1
ATOM 2541 C C . PHE A 1 335 ? 129.706 144.416 151.020 1.00 39.53 335 PHE B C 1
ATOM 2542 O O . PHE A 1 335 ? 130.649 145.206 150.918 1.00 39.53 335 PHE B O 1
ATOM 2550 N N . LEU A 1 336 ? 128.778 144.531 151.969 1.00 37.83 336 LEU B N 1
ATOM 2551 C CA . LEU A 1 336 ? 128.804 145.620 152.937 1.00 37.83 336 LEU B CA 1
ATOM 2552 C C . LEU A 1 336 ? 129.491 145.248 154.244 1.00 37.83 336 LEU B C 1
ATOM 2553 O O . LEU A 1 336 ? 130.187 146.085 154.825 1.00 37.83 336 LEU B O 1
ATOM 2558 N N . VAL A 1 337 ? 129.306 144.017 154.729 1.00 36.27 337 VAL B N 1
ATOM 2559 C CA . VAL A 1 337 ? 129.986 143.594 155.954 1.00 36.27 337 VAL B CA 1
ATOM 2560 C C . VAL A 1 337 ? 131.503 143.648 155.804 1.00 36.27 337 VAL B C 1
ATOM 2561 O O . VAL A 1 337 ? 132.172 144.164 156.715 1.00 36.27 337 VAL B O 1
ATOM 2565 N N . PRO A 1 338 ? 132.107 143.149 154.718 1.00 36.15 338 PRO B N 1
ATOM 2566 C CA . PRO A 1 338 ? 133.550 143.372 154.541 1.00 36.15 338 PRO B CA 1
ATOM 2567 C C . PRO A 1 338 ? 133.931 144.838 154.516 1.00 36.15 338 PRO B C 1
ATOM 2568 O O . PRO A 1 338 ? 134.998 145.194 155.024 1.00 36.15 338 PRO B O 1
ATOM 2572 N N . ALA A 1 339 ? 133.090 145.706 153.948 1.00 35.84 339 ALA B N 1
ATOM 2573 C CA . ALA A 1 339 ? 133.391 147.134 153.957 1.00 35.84 339 ALA B CA 1
ATOM 2574 C C . ALA A 1 339 ? 133.422 147.683 155.378 1.00 35.84 339 ALA B C 1
ATOM 2575 O O . ALA A 1 339 ? 134.316 148.460 155.732 1.00 35.84 339 ALA B O 1
ATOM 2577 N N . VAL A 1 340 ? 132.455 147.285 156.208 1.00 35.61 340 VAL B N 1
ATOM 2578 C CA . VAL A 1 340 ? 132.428 147.746 157.592 1.00 35.61 340 VAL B CA 1
ATOM 2579 C C . VAL A 1 340 ? 133.641 147.228 158.354 1.00 35.61 340 VAL B C 1
ATOM 2580 O O . VAL A 1 340 ? 134.265 147.964 159.128 1.00 35.61 340 VAL B O 1
ATOM 2584 N N . LEU A 1 341 ? 133.993 145.955 158.154 1.00 35.23 341 LEU B N 1
ATOM 2585 C CA . LEU A 1 341 ? 135.160 145.400 158.833 1.00 35.23 341 LEU B CA 1
ATOM 2586 C C . LEU A 1 341 ? 136.441 146.101 158.394 1.00 35.23 341 LEU B C 1
ATOM 2587 O O . LEU A 1 341 ? 137.322 146.376 159.218 1.00 35.23 341 LEU B O 1
ATOM 2592 N N . PHE A 1 342 ? 136.563 146.400 157.098 1.00 35.30 342 PHE B N 1
ATOM 2593 C CA . PHE A 1 342 ? 137.738 147.108 156.607 1.00 35.30 342 PHE B CA 1
ATOM 2594 C C . PHE A 1 342 ? 137.810 148.519 157.171 1.00 35.30 342 PHE B C 1
ATOM 2595 O O . PHE A 1 342 ? 138.894 148.997 157.514 1.00 35.30 342 PHE B O 1
ATOM 2603 N N . ALA A 1 343 ? 136.669 149.205 157.272 1.00 35.48 343 ALA B N 1
ATOM 2604 C CA . ALA A 1 343 ? 136.666 150.537 157.870 1.00 35.48 343 ALA B CA 1
ATOM 2605 C C . ALA A 1 343 ? 137.066 150.483 159.339 1.00 35.48 343 ALA B C 1
ATOM 2606 O O . ALA A 1 343 ? 137.845 151.321 159.813 1.00 35.48 343 ALA B O 1
ATOM 2608 N N . ARG A 1 344 ? 136.551 149.496 160.074 1.00 36.80 344 ARG B N 1
ATOM 2609 C CA . ARG A 1 344 ? 136.896 149.332 161.480 1.00 36.80 344 ARG B CA 1
ATOM 2610 C C . ARG A 1 344 ? 138.362 148.986 161.691 1.00 36.80 344 ARG B C 1
ATOM 2611 O O . ARG A 1 344 ? 138.953 149.446 162.674 1.00 36.80 344 ARG B O 1
ATOM 2619 N N . ALA A 1 345 ? 138.958 148.190 160.805 1.00 35.70 345 ALA B N 1
ATOM 2620 C CA . ALA A 1 345 ? 140.386 147.908 160.884 1.00 35.70 345 ALA B CA 1
ATOM 2621 C C . ALA A 1 345 ? 141.231 149.111 160.485 1.00 35.70 345 ALA B C 1
ATOM 2622 O O . ALA A 1 345 ? 142.271 149.368 161.102 1.00 35.70 345 ALA B O 1
ATOM 2624 N N . LEU A 1 346 ? 140.800 149.855 159.462 1.00 35.73 346 LEU B N 1
ATOM 2625 C CA . LEU A 1 346 ? 141.539 151.033 159.023 1.00 35.73 346 LEU B CA 1
ATOM 2626 C C . LEU A 1 346 ? 141.559 152.106 160.100 1.00 35.73 346 LEU B C 1
ATOM 2627 O O . LEU A 1 346 ? 142.585 152.762 160.309 1.00 35.73 346 LEU B O 1
ATOM 2632 N N . ARG A 1 347 ? 140.433 152.310 160.788 1.00 36.10 347 ARG B N 1
ATOM 2633 C CA . ARG A 1 347 ? 140.403 153.303 161.856 1.00 36.10 347 ARG B CA 1
ATOM 2634 C C . ARG A 1 347 ? 141.377 152.943 162.971 1.00 36.10 347 ARG B C 1
ATOM 2635 O O . ARG A 1 347 ? 142.127 153.802 163.452 1.00 36.10 347 ARG B O 1
ATOM 2643 N N . ALA A 1 348 ? 141.393 151.672 163.382 1.00 37.05 348 ALA B N 1
ATOM 2644 C CA . ALA A 1 348 ? 142.306 151.239 164.435 1.00 37.05 348 ALA B CA 1
ATOM 2645 C C . ALA A 1 348 ? 143.758 151.366 163.991 1.00 37.05 348 ALA B C 1
ATOM 2646 O O . ALA A 1 348 ? 144.618 151.816 164.757 1.00 37.05 348 ALA B O 1
ATOM 2648 N N . ALA A 1 349 ? 144.051 150.973 162.749 1.00 35.55 349 ALA B N 1
ATOM 2649 C CA . ALA A 1 349 ? 145.417 151.075 162.250 1.00 35.55 349 ALA B CA 1
ATOM 2650 C C . ALA A 1 349 ? 145.875 152.527 162.188 1.00 35.55 349 ALA B C 1
ATOM 2651 O O . ALA A 1 349 ? 147.009 152.842 162.563 1.00 35.55 349 ALA B O 1
ATOM 2653 N N . ARG A 1 350 ? 145.002 153.429 161.731 1.00 36.96 350 ARG B N 1
ATOM 2654 C CA . ARG A 1 350 ? 145.353 154.844 161.689 1.00 36.96 350 ARG B CA 1
ATOM 2655 C C . ARG A 1 350 ? 145.572 155.398 163.090 1.00 36.96 350 ARG B C 1
ATOM 2656 O O . ARG A 1 350 ? 146.494 156.190 163.314 1.00 36.96 350 ARG B O 1
ATOM 2664 N N . SER A 1 351 ? 144.732 154.997 164.047 1.00 36.82 351 SER B N 1
ATOM 2665 C CA . SER A 1 351 ? 144.935 155.422 165.426 1.00 36.82 351 SER B CA 1
ATOM 2666 C C . SER A 1 351 ? 146.213 154.849 166.024 1.00 36.82 351 SER B C 1
ATOM 2667 O O . SER A 1 351 ? 146.756 155.432 166.968 1.00 36.82 351 SER B O 1
ATOM 2670 N N . LEU A 1 352 ? 146.700 153.727 165.500 1.00 37.56 352 LEU B N 1
ATOM 2671 C CA . LEU A 1 352 ? 147.918 153.095 165.987 1.00 37.56 352 LEU B CA 1
ATOM 2672 C C . LEU A 1 352 ? 149.156 153.489 165.185 1.00 37.56 352 LEU B C 1
ATOM 2673 O O . LEU A 1 352 ? 150.272 153.134 165.576 1.00 37.56 352 LEU B O 1
ATOM 2678 N N . GLY A 1 353 ? 148.992 154.236 164.096 1.00 38.82 353 GLY B N 1
ATOM 2679 C CA . GLY A 1 353 ? 150.095 154.499 163.192 1.00 38.82 353 GLY B CA 1
ATOM 2680 C C . GLY A 1 353 ? 150.115 153.480 162.072 1.00 38.82 353 GLY B C 1
ATOM 2681 O O . GLY A 1 353 ? 149.237 153.502 161.204 1.00 38.82 353 GLY B O 1
ATOM 2682 N N . ASN A 1 354 ? 151.126 152.601 162.071 1.00 38.52 354 ASN B N 1
ATOM 2683 C CA . ASN A 1 354 ? 151.152 151.352 161.311 1.00 38.52 354 ASN B CA 1
ATOM 2684 C C . ASN A 1 354 ? 150.629 151.527 159.889 1.00 38.52 354 ASN B C 1
ATOM 2685 O O . ASN A 1 354 ? 149.514 151.086 159.584 1.00 38.52 354 ASN B O 1
ATOM 2690 N N . PRO A 1 355 ? 151.389 152.167 158.997 1.00 37.60 355 PRO B N 1
ATOM 2691 C CA . PRO A 1 355 ? 150.856 152.466 157.657 1.00 37.60 355 PRO B CA 1
ATOM 2692 C C . PRO A 1 355 ? 150.470 151.235 156.855 1.00 37.60 355 PRO B C 1
ATOM 2693 O O . PRO A 1 355 ? 149.603 151.336 155.976 1.00 37.60 355 PRO B O 1
ATOM 2697 N N . GLN A 1 356 ? 151.081 150.080 157.126 1.00 37.21 356 GLN B N 1
ATOM 2698 C CA . GLN A 1 356 ? 150.766 148.880 156.358 1.00 37.21 356 GLN B CA 1
ATOM 2699 C C . GLN A 1 356 ? 149.312 148.465 156.550 1.00 37.21 356 GLN B C 1
ATOM 2700 O O . GLN A 1 356 ? 148.624 148.128 155.579 1.00 37.21 356 GLN B O 1
ATOM 2706 N N . GLY A 1 357 ? 148.823 148.497 157.791 1.00 36.10 357 GLY B N 1
ATOM 2707 C CA . GLY A 1 357 ? 147.432 148.159 158.038 1.00 36.10 357 GLY B CA 1
ATOM 2708 C C . GLY A 1 357 ? 146.458 149.135 157.411 1.00 36.10 357 GLY B C 1
ATOM 2709 O O . GLY A 1 357 ? 145.412 148.728 156.896 1.00 36.10 357 GLY B O 1
ATOM 2710 N N . VAL A 1 358 ? 146.783 150.430 157.441 1.00 36.18 358 VAL B N 1
ATOM 2711 C CA . VAL A 1 358 ? 145.919 151.428 156.816 1.00 36.18 358 VAL B CA 1
ATOM 2712 C C . VAL A 1 358 ? 145.849 151.198 155.313 1.00 36.18 358 VAL B C 1
ATOM 2713 O O . VAL A 1 358 ? 144.773 151.256 154.706 1.00 36.18 358 VAL B O 1
ATOM 2717 N N . SER A 1 359 ? 147.001 150.941 154.688 1.00 35.84 359 SER B N 1
ATOM 2718 C CA . SER A 1 359 ? 147.015 150.677 153.253 1.00 35.84 359 SER B CA 1
ATOM 2719 C C . SER A 1 359 ? 146.242 149.407 152.921 1.00 35.84 359 SER B C 1
ATOM 2720 O O . SER A 1 359 ? 145.535 149.349 151.909 1.00 35.84 359 SER B O 1
ATOM 2723 N N . LEU A 1 360 ? 146.360 148.381 153.765 1.00 36.23 360 LEU B N 1
ATOM 2724 C CA . LEU A 1 360 ? 145.617 147.145 153.545 1.00 36.23 360 LEU B CA 1
ATOM 2725 C C . LEU A 1 360 ? 144.112 147.380 153.629 1.00 36.23 360 LEU B C 1
ATOM 2726 O O . LEU A 1 360 ? 143.347 146.891 152.786 1.00 36.23 360 LEU B O 1
ATOM 2731 N N . GLY A 1 361 ? 143.671 148.134 154.638 1.00 35.84 361 GLY B N 1
ATOM 2732 C CA . GLY A 1 361 ? 142.256 148.446 154.752 1.00 35.84 361 GLY B CA 1
ATOM 2733 C C . GLY A 1 361 ? 141.750 149.282 153.592 1.00 35.84 361 GLY B C 1
ATOM 2734 O O . GLY A 1 361 ? 140.636 149.071 153.101 1.00 35.84 361 GLY B O 1
ATOM 2735 N N . GLY A 1 362 ? 142.557 150.242 153.139 1.00 36.73 362 GLY B N 1
ATOM 2736 C CA . GLY A 1 362 ? 142.173 151.029 151.980 1.00 36.73 362 GLY B CA 1
ATOM 2737 C C . GLY A 1 362 ? 142.056 150.189 150.724 1.00 36.73 362 GLY B C 1
ATOM 2738 O O . GLY A 1 362 ? 141.138 150.377 149.923 1.00 36.73 362 GLY B O 1
ATOM 2739 N N . ALA A 1 363 ? 142.986 149.250 150.535 1.00 36.17 363 ALA B N 1
ATOM 2740 C CA . ALA A 1 363 ? 142.905 148.349 149.391 1.00 36.17 363 ALA B CA 1
ATOM 2741 C C . ALA A 1 363 ? 141.649 147.491 149.458 1.00 36.17 363 ALA B C 1
ATOM 2742 O O . ALA A 1 363 ? 140.978 147.279 148.441 1.00 36.17 363 ALA B O 1
ATOM 2744 N N . GLY A 1 364 ? 141.313 146.992 150.649 1.00 35.73 364 GLY B N 1
ATOM 2745 C CA . GLY A 1 364 ? 140.087 146.220 150.790 1.00 35.73 364 GLY B CA 1
ATOM 2746 C C . GLY A 1 364 ? 138.842 147.035 150.487 1.00 35.73 364 GLY B C 1
ATOM 2747 O O . GLY A 1 364 ? 137.925 146.561 149.808 1.00 35.73 364 GLY B O 1
ATOM 2748 N N . LEU A 1 365 ? 138.794 148.273 150.984 1.00 35.38 365 LEU B N 1
ATOM 2749 C CA . LEU A 1 365 ? 137.651 149.139 150.708 1.00 35.38 365 LEU B CA 1
ATOM 2750 C C . LEU A 1 365 ? 137.535 149.443 149.220 1.00 35.38 365 LEU B C 1
ATOM 2751 O O . LEU A 1 365 ? 136.430 149.452 148.662 1.00 35.38 365 LEU B O 1
ATOM 2756 N N . GLY A 1 366 ? 138.666 149.696 148.560 1.00 36.40 366 GLY B N 1
ATOM 2757 C CA . GLY A 1 366 ? 138.635 149.933 147.126 1.00 36.40 366 GLY B CA 1
ATOM 2758 C C . GLY A 1 366 ? 138.183 148.715 146.346 1.00 36.40 366 GLY B C 1
ATOM 2759 O O . GLY A 1 366 ? 137.456 148.834 145.358 1.00 36.40 366 GLY B O 1
ATOM 2760 N N . VAL A 1 367 ? 138.609 147.525 146.777 1.00 36.10 367 VAL B N 1
ATOM 2761 C CA . VAL A 1 367 ? 138.160 146.295 146.131 1.00 36.10 367 VAL B CA 1
ATOM 2762 C C . VAL A 1 367 ? 136.652 146.138 146.279 1.00 36.10 367 VAL B C 1
ATOM 2763 O O . VAL A 1 367 ? 135.954 145.775 145.324 1.00 36.10 367 VAL B O 1
ATOM 2767 N N . VAL A 1 368 ? 136.127 146.414 147.474 1.00 36.92 368 VAL B N 1
ATOM 2768 C CA . VAL A 1 368 ? 134.684 146.320 147.691 1.00 36.92 368 VAL B CA 1
ATOM 2769 C C . VAL A 1 368 ? 133.940 147.309 146.800 1.00 36.92 368 VAL B C 1
ATOM 2770 O O . VAL A 1 368 ? 132.925 146.968 146.176 1.00 36.92 368 VAL B O 1
ATOM 2774 N N . MET A 1 369 ? 134.431 148.549 146.727 1.00 40.67 369 MET B N 1
ATOM 2775 C CA . MET A 1 369 ? 133.771 149.558 145.903 1.00 40.67 369 MET B CA 1
ATOM 2776 C C . MET A 1 369 ? 133.796 149.173 144.429 1.00 40.67 369 MET B C 1
ATOM 2777 O O . MET A 1 369 ? 132.793 149.329 143.721 1.00 40.67 369 MET B O 1
ATOM 2782 N N . ALA A 1 370 ? 134.934 148.667 143.947 1.00 38.86 370 ALA B N 1
ATOM 2783 C CA . ALA A 1 370 ? 135.024 148.244 142.554 1.00 38.86 370 ALA B CA 1
ATOM 2784 C C . ALA A 1 370 ? 134.100 147.070 142.272 1.00 38.86 370 ALA B C 1
ATOM 2785 O O . ALA A 1 370 ? 133.488 146.998 141.203 1.00 38.86 370 ALA B O 1
ATOM 2787 N N . SER A 1 371 ? 134.000 146.129 143.213 1.00 39.73 371 SER B N 1
ATOM 2788 C CA . SER A 1 371 ? 133.093 145.004 143.028 1.00 39.73 371 SER B CA 1
ATOM 2789 C C . SER A 1 371 ? 131.648 145.477 142.948 1.00 39.73 371 SER B C 1
ATOM 2790 O O . SER A 1 371 ? 130.873 144.988 142.119 1.00 39.73 371 SER B O 1
ATOM 2793 N N . LEU A 1 372 ? 131.270 146.437 143.795 1.00 39.68 372 LEU B N 1
ATOM 2794 C CA . LEU A 1 372 ? 129.919 146.989 143.723 1.00 39.68 372 LEU B CA 1
ATOM 2795 C C . LEU A 1 372 ? 129.673 147.685 142.387 1.00 39.68 372 LEU B C 1
ATOM 2796 O O . LEU A 1 372 ? 128.621 147.496 141.762 1.00 39.68 372 LEU B O 1
ATOM 2801 N N . ILE A 1 373 ? 130.638 148.488 141.931 1.00 41.13 373 ILE B N 1
ATOM 2802 C CA . ILE A 1 373 ? 130.471 149.207 140.670 1.00 41.13 373 ILE B CA 1
ATOM 2803 C C . ILE A 1 373 ? 130.357 148.228 139.508 1.00 41.13 373 ILE B C 1
ATOM 2804 O O . ILE A 1 373 ? 129.559 148.427 138.584 1.00 41.13 373 ILE B O 1
ATOM 2809 N N . SER A 1 374 ? 131.154 147.158 139.531 1.00 41.39 374 SER B N 1
ATOM 2810 C CA . SER A 1 374 ? 131.035 146.125 138.509 1.00 41.39 374 SER B CA 1
ATOM 2811 C C . SER A 1 374 ? 129.671 145.451 138.569 1.00 41.39 374 SER B C 1
ATOM 2812 O O . SER A 1 374 ? 129.040 145.218 137.532 1.00 41.39 374 SER B O 1
ATOM 2815 N N . GLY A 1 375 ? 129.194 145.142 139.776 1.00 42.46 375 GLY B N 1
ATOM 2816 C CA . GLY A 1 375 ? 127.881 144.543 139.928 1.00 42.46 375 GLY B CA 1
ATOM 2817 C C . GLY A 1 375 ? 126.743 145.449 139.516 1.00 42.46 375 GLY B C 1
ATOM 2818 O O . GLY A 1 375 ? 125.627 144.964 139.300 1.00 42.46 375 GLY B O 1
ATOM 2819 N N . LEU A 1 376 ? 126.996 146.755 139.411 1.00 43.53 376 LEU B N 1
ATOM 2820 C CA .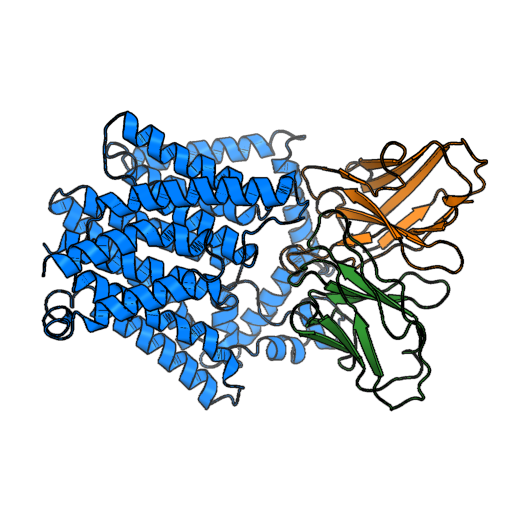 LEU A 1 376 ? 125.974 147.668 138.912 1.00 43.53 376 LEU B CA 1
ATOM 2821 C C . LEU A 1 376 ? 125.546 147.341 137.485 1.00 43.53 376 LEU B C 1
ATOM 2822 O O . LEU A 1 376 ? 124.428 147.691 137.093 1.00 43.53 376 LEU B O 1
ATOM 2827 N N . THR A 1 377 ? 126.404 146.685 136.699 1.00 46.19 377 THR B N 1
ATOM 2828 C CA . THR A 1 377 ? 126.084 146.361 135.316 1.00 46.19 377 THR B CA 1
ATOM 2829 C C . THR A 1 377 ? 126.210 144.880 134.980 1.00 46.19 377 THR B C 1
ATOM 2830 O O . THR A 1 377 ? 126.057 144.518 133.809 1.00 46.19 377 THR B O 1
ATOM 2834 N N . GLN A 1 378 ? 126.483 144.019 135.958 1.00 45.81 378 GLN B N 1
ATOM 2835 C CA . GLN A 1 378 ? 126.584 142.588 135.708 1.00 45.81 378 GLN B CA 1
ATOM 2836 C C . GLN A 1 378 ? 126.304 141.837 137.000 1.00 45.81 378 GLN B C 1
ATOM 2837 O O . GLN A 1 378 ? 126.322 142.411 138.092 1.00 45.81 378 GLN B O 1
ATOM 2843 N N . VAL A 1 379 ? 126.044 140.542 136.864 1.00 45.92 379 VAL B N 1
ATOM 2844 C CA . VAL A 1 379 ? 125.803 139.672 138.010 1.00 45.92 379 VAL B CA 1
ATOM 2845 C C . VAL A 1 379 ? 127.104 138.956 138.348 1.00 45.92 379 VAL B C 1
ATOM 2846 O O . VAL A 1 379 ? 127.664 138.236 137.513 1.00 45.92 379 VAL B O 1
ATOM 2850 N N . THR A 1 380 ? 127.591 139.159 139.574 1.00 46.73 380 THR B N 1
ATOM 2851 C CA . THR A 1 380 ? 128.865 138.569 139.971 1.00 46.73 380 THR B CA 1
ATOM 2852 C C . THR A 1 380 ? 128.743 137.066 140.185 1.00 46.73 380 THR B C 1
ATOM 2853 O O . THR A 1 380 ? 129.692 136.318 139.925 1.00 46.73 380 THR B O 1
ATOM 2857 N N . MET A 1 381 ? 127.584 136.604 140.659 1.00 47.67 381 MET B N 1
ATOM 2858 C CA . MET A 1 381 ? 127.417 135.189 140.971 1.00 47.67 381 MET B CA 1
ATOM 2859 C C . MET A 1 381 ? 127.354 134.316 139.724 1.00 47.67 381 MET B C 1
ATOM 2860 O O . MET A 1 381 ? 127.422 133.088 139.842 1.00 47.67 381 MET B O 1
ATOM 2865 N N . ALA A 1 382 ? 127.218 134.915 138.539 1.00 48.39 382 ALA B N 1
ATOM 2866 C CA . ALA A 1 382 ? 127.121 134.124 137.317 1.00 48.39 382 ALA B CA 1
ATOM 2867 C C . ALA A 1 382 ? 128.421 133.385 137.021 1.00 48.39 382 ALA B C 1
ATOM 2868 O O . ALA A 1 382 ? 128.399 132.218 136.613 1.00 48.39 382 ALA B O 1
ATOM 2870 N N . HIS A 1 383 ? 129.560 134.042 137.221 1.00 47.72 383 HIS B N 1
ATOM 2871 C CA . HIS A 1 383 ? 130.861 133.486 136.872 1.00 47.72 383 HIS B CA 1
ATOM 2872 C C . HIS A 1 383 ? 131.494 132.857 138.108 1.00 47.72 383 HIS B C 1
ATOM 2873 O O . HIS A 1 383 ? 131.661 133.526 139.133 1.00 47.72 383 HIS B O 1
ATOM 2880 N N . GLN A 1 384 ? 131.844 131.573 138.005 1.00 46.08 384 GLN B N 1
ATOM 2881 C CA . GLN A 1 384 ? 132.465 130.877 139.128 1.00 46.08 384 GLN B CA 1
ATOM 2882 C C . GLN A 1 384 ? 133.842 131.446 139.445 1.00 46.08 384 GLN B C 1
ATOM 2883 O O . GLN A 1 384 ? 134.201 131.599 140.619 1.00 46.08 384 GLN B O 1
ATOM 2889 N N . ALA A 1 385 ? 134.631 131.752 138.411 1.00 44.83 385 ALA B N 1
ATOM 2890 C CA . ALA A 1 385 ? 135.972 132.281 138.633 1.00 44.83 385 ALA B CA 1
ATOM 2891 C C . ALA A 1 385 ? 135.924 133.618 139.356 1.00 44.83 385 ALA B C 1
ATOM 2892 O O . ALA A 1 385 ? 136.713 133.865 140.276 1.00 44.83 385 ALA B O 1
ATOM 2894 N N . ASN A 1 386 ? 134.999 134.493 138.959 1.00 43.78 386 ASN B N 1
ATOM 2895 C CA . ASN A 1 386 ? 134.853 135.775 139.638 1.00 43.78 386 ASN B CA 1
ATOM 2896 C C . ASN A 1 386 ? 134.487 135.575 141.103 1.00 43.78 386 ASN B C 1
ATOM 2897 O O . ASN A 1 386 ? 135.048 136.234 141.986 1.00 43.78 386 ASN B O 1
ATOM 2902 N N . VAL A 1 387 ? 133.560 134.655 141.379 1.00 43.97 387 VAL B N 1
ATOM 2903 C CA . VAL A 1 387 ? 133.117 134.423 142.752 1.00 43.97 387 VAL B CA 1
ATOM 2904 C C . VAL A 1 387 ? 134.267 133.908 143.607 1.00 43.97 387 VAL B C 1
ATOM 2905 O O . VAL A 1 387 ? 134.496 134.388 144.724 1.00 43.97 387 VAL B O 1
ATOM 2909 N N . VAL A 1 388 ? 135.010 132.921 143.097 1.00 42.43 388 VAL B N 1
ATOM 2910 C CA . VAL A 1 388 ? 136.082 132.339 143.899 1.00 42.43 388 VAL B CA 1
ATOM 2911 C C . VAL A 1 388 ? 137.211 133.345 144.097 1.00 42.43 388 VAL B C 1
ATOM 2912 O O . VAL A 1 388 ? 137.789 133.436 145.187 1.00 42.43 388 VAL B O 1
ATOM 2916 N N . PHE A 1 389 ? 137.528 134.134 143.065 1.00 40.92 389 PHE B N 1
ATOM 2917 C CA . PHE A 1 389 ? 138.559 135.154 143.211 1.00 40.92 389 PHE B CA 1
ATOM 2918 C C . PHE A 1 389 ? 138.153 136.196 144.244 1.00 40.92 389 PHE B C 1
ATOM 2919 O O . PHE A 1 389 ? 138.958 136.588 145.095 1.00 40.92 389 PHE B O 1
ATOM 2927 N N . TYR A 1 390 ? 136.901 136.657 144.183 1.00 39.91 390 TYR B N 1
ATOM 2928 C CA . TYR A 1 390 ? 136.434 137.652 145.140 1.00 39.91 390 TYR B CA 1
ATOM 2929 C C . TYR A 1 390 ? 136.470 137.099 146.557 1.00 39.91 390 TYR B C 1
ATOM 2930 O O . TYR A 1 390 ? 136.945 137.766 147.483 1.00 39.91 390 TYR B O 1
ATOM 2939 N N . ALA A 1 391 ? 135.986 135.869 146.742 1.00 39.29 391 ALA B N 1
ATOM 2940 C CA . ALA A 1 391 ? 135.974 135.274 148.074 1.00 39.29 391 ALA B CA 1
ATOM 2941 C C . ALA A 1 391 ? 137.387 135.137 148.624 1.00 39.29 391 ALA B C 1
ATOM 2942 O O . ALA A 1 391 ? 137.659 135.522 149.767 1.00 39.29 391 ALA B O 1
ATOM 2944 N N . GLY A 1 392 ? 138.308 134.611 147.813 1.00 39.24 392 GLY B N 1
ATOM 2945 C CA . GLY A 1 392 ? 139.675 134.447 148.277 1.00 39.24 392 GLY B CA 1
ATOM 2946 C C . GLY A 1 392 ? 140.351 135.766 148.594 1.00 39.24 392 GLY B C 1
ATOM 2947 O O . GLY A 1 392 ? 141.017 135.900 149.624 1.00 39.24 392 GLY B O 1
ATOM 2948 N N . LEU A 1 393 ? 140.189 136.760 147.716 1.00 37.89 393 LEU B N 1
ATOM 2949 C CA . LEU A 1 393 ? 140.834 138.049 147.936 1.00 37.89 393 LEU B CA 1
ATOM 2950 C C . LEU A 1 393 ? 140.288 138.736 149.180 1.00 37.89 393 LEU B C 1
ATOM 2951 O O . LEU A 1 393 ? 141.058 139.272 149.986 1.00 37.89 393 LEU B O 1
ATOM 2956 N N . ILE A 1 394 ? 138.964 138.726 149.361 1.00 38.24 394 ILE B N 1
ATOM 2957 C CA . ILE A 1 394 ? 138.385 139.346 150.549 1.00 38.24 394 ILE B CA 1
ATOM 2958 C C . ILE A 1 394 ? 138.832 138.616 151.807 1.00 38.24 394 ILE B C 1
ATOM 2959 O O . ILE A 1 394 ? 139.183 139.248 152.807 1.00 38.24 394 ILE B O 1
ATOM 2964 N N . GLY A 1 395 ? 138.838 137.282 151.780 1.00 38.05 395 GLY B N 1
ATOM 2965 C CA . GLY A 1 395 ? 139.281 136.544 152.952 1.00 38.05 395 GLY B CA 1
ATOM 2966 C C . GLY A 1 395 ? 140.719 136.853 153.321 1.00 38.05 395 GLY B C 1
ATOM 2967 O O . GLY A 1 395 ? 141.032 137.125 154.483 1.00 38.05 395 GLY B O 1
ATOM 2968 N N . LEU A 1 396 ? 141.610 136.842 152.327 1.00 37.92 396 LEU B N 1
ATOM 2969 C CA . LEU A 1 396 ? 143.023 137.100 152.587 1.00 37.92 396 LEU B CA 1
ATOM 2970 C C . LEU A 1 396 ? 143.244 138.521 153.092 1.00 37.92 396 LEU B C 1
ATOM 2971 O O . LEU A 1 396 ? 143.953 138.735 154.087 1.00 37.92 396 LEU B O 1
ATOM 2976 N N . LEU A 1 397 ? 142.645 139.508 152.419 1.00 37.03 397 LEU B N 1
ATOM 2977 C CA . LEU A 1 397 ? 142.816 140.896 152.832 1.00 37.03 397 LEU B CA 1
ATOM 2978 C C . LEU A 1 397 ? 142.250 141.130 154.225 1.00 37.03 397 LEU B C 1
ATOM 2979 O O . LEU A 1 397 ? 142.875 141.805 155.048 1.00 37.03 397 LEU B O 1
ATOM 2984 N N . LEU A 1 398 ? 141.068 140.576 154.509 1.00 37.88 398 LEU B N 1
ATOM 2985 C CA . LEU A 1 398 ? 140.461 140.745 155.822 1.00 37.88 398 LEU B CA 1
ATOM 2986 C C . LEU A 1 398 ? 141.316 140.111 156.908 1.00 37.88 398 LEU B C 1
ATOM 2987 O O . LEU A 1 398 ? 141.525 140.709 157.970 1.00 37.88 398 LEU B O 1
ATOM 2992 N N . GLY A 1 399 ? 141.831 138.905 156.658 1.00 37.89 399 GLY B N 1
ATOM 2993 C CA . GLY A 1 399 ? 142.668 138.256 157.653 1.00 37.89 399 GLY B CA 1
ATOM 2994 C C . GLY A 1 399 ? 143.936 139.034 157.938 1.00 37.89 399 GLY B C 1
ATOM 2995 O O . GLY A 1 399 ? 144.301 139.253 159.097 1.00 37.89 399 GLY B O 1
ATOM 2996 N N . MET A 1 400 ? 144.620 139.478 156.880 1.00 37.94 400 MET B N 1
ATOM 2997 C CA . MET A 1 400 ? 145.859 140.221 157.084 1.00 37.94 400 MET B CA 1
ATOM 2998 C C . MET A 1 400 ? 145.600 141.567 157.754 1.00 37.94 400 MET B C 1
ATOM 2999 O O . MET A 1 400 ? 146.370 141.989 158.625 1.00 37.94 400 MET B O 1
ATOM 3004 N N . ALA A 1 401 ? 144.519 142.254 157.369 1.00 37.31 401 ALA B N 1
ATOM 3005 C CA . ALA A 1 401 ? 144.196 143.534 157.989 1.00 37.31 401 ALA B CA 1
ATOM 3006 C C . ALA A 1 401 ? 143.851 143.366 159.462 1.00 37.31 401 ALA B C 1
ATOM 3007 O O . ALA A 1 401 ? 144.265 144.179 160.296 1.00 37.31 401 ALA B O 1
ATOM 3009 N N . GLY A 1 402 ? 143.091 142.324 159.803 1.00 39.06 402 GLY B N 1
ATOM 3010 C CA . GLY A 1 402 ? 142.795 142.069 161.202 1.00 39.06 402 GLY B CA 1
ATOM 3011 C C . GLY A 1 402 ? 144.036 141.730 162.002 1.00 39.06 402 GLY B C 1
ATOM 3012 O O . GLY A 1 402 ? 144.199 142.188 163.136 1.00 39.06 402 GLY B O 1
ATOM 3013 N N . ARG A 1 403 ? 144.931 140.927 161.421 1.00 39.75 403 ARG B N 1
ATOM 3014 C CA . ARG A 1 403 ? 146.185 140.612 162.096 1.00 39.75 403 ARG B CA 1
ATOM 3015 C C . ARG A 1 403 ? 147.010 141.869 162.336 1.00 39.75 403 ARG B C 1
ATOM 3016 O O . ARG A 1 403 ? 147.593 142.042 163.412 1.00 39.75 403 ARG B O 1
ATOM 3024 N N . GLU A 1 404 ? 147.072 142.758 161.342 1.00 40.45 404 GLU B N 1
ATOM 3025 C CA . GLU A 1 404 ? 147.844 143.988 161.493 1.00 40.45 404 GLU B CA 1
ATOM 3026 C C . GLU A 1 404 ? 147.227 144.914 162.534 1.00 40.45 404 GLU B C 1
ATOM 3027 O O . GLU A 1 404 ? 147.944 145.502 163.352 1.00 40.45 404 GLU B O 1
ATOM 3033 N N . ALA A 1 405 ? 145.900 145.062 162.519 1.00 40.43 405 ALA B N 1
ATOM 3034 C CA . ALA A 1 405 ? 145.250 146.006 163.422 1.00 40.43 405 ALA B CA 1
ATOM 3035 C C . ALA A 1 405 ? 145.272 145.508 164.862 1.00 40.43 405 ALA B C 1
ATOM 3036 O O . ALA A 1 405 ? 145.580 146.269 165.787 1.00 40.43 405 ALA B O 1
ATOM 3038 N N . HIS A 1 406 ? 144.938 144.232 165.075 1.00 44.56 406 HIS B N 1
ATOM 3039 C CA . HIS A 1 406 ? 144.845 143.712 166.436 1.00 44.56 406 HIS B CA 1
ATOM 3040 C C . HIS A 1 406 ? 146.207 143.676 167.119 1.00 44.56 406 HIS B C 1
ATOM 3041 O O . HIS A 1 406 ? 146.329 144.041 168.294 1.00 44.56 406 HIS B O 1
ATOM 3048 N N . SER A 1 407 ? 147.239 143.240 166.405 1.00 44.44 407 SER B N 1
ATOM 3049 C CA . SER A 1 407 ? 148.570 143.122 166.992 1.00 44.44 407 SER B CA 1
ATOM 3050 C C . SER A 1 407 ? 149.657 143.590 166.032 1.00 44.44 407 SER B C 1
ATOM 3051 O O . SER A 1 407 ? 149.539 143.452 164.816 0.00 44.44 407 SER B O 1
ATOM 3054 N N . VAL B 2 5 ? 115.278 147.734 113.137 1.00 47.82 5 VAL H N 1
ATOM 3055 C CA . VAL B 2 5 ? 116.655 147.592 112.681 1.00 47.82 5 VAL H CA 1
ATOM 3056 C C . VAL B 2 5 ? 116.687 146.970 111.291 1.00 47.82 5 VAL H C 1
ATOM 3057 O O . VAL B 2 5 ? 116.122 145.900 111.067 1.00 47.82 5 VAL H O 1
ATOM 3061 N N . GLN B 2 6 ? 117.354 147.646 110.359 1.00 49.31 6 GLN H N 1
ATOM 3062 C CA . GLN B 2 6 ? 117.430 147.193 108.979 1.00 49.31 6 GLN H CA 1
ATOM 3063 C C . GLN B 2 6 ? 118.800 147.520 108.406 1.00 49.31 6 GLN H C 1
ATOM 3064 O O . GLN B 2 6 ? 119.329 148.617 108.605 1.00 49.31 6 GLN H O 1
ATOM 3070 N N . LEU B 2 7 ? 119.369 146.553 107.691 1.00 45.82 7 LEU H N 1
ATOM 3071 C CA . LEU B 2 7 ? 120.620 146.737 106.968 1.00 45.82 7 LEU H CA 1
ATOM 3072 C C . LEU B 2 7 ? 120.362 146.493 105.490 1.00 45.82 7 LEU H C 1
ATOM 3073 O O . LEU B 2 7 ? 119.932 145.401 105.106 1.00 45.82 7 LEU H O 1
ATOM 3078 N N . VAL B 2 8 ? 120.622 147.505 104.669 1.00 45.27 8 VAL H N 1
ATOM 3079 C CA . VAL B 2 8 ? 120.395 147.425 103.231 1.00 45.27 8 VAL H CA 1
ATOM 3080 C C . VAL B 2 8 ? 121.682 147.806 102.514 1.00 45.27 8 VAL H C 1
ATOM 3081 O O . VAL B 2 8 ? 122.322 148.808 102.850 1.00 45.27 8 VAL H O 1
ATOM 3085 N N . GLU B 2 9 ? 122.067 146.997 101.530 1.00 42.96 9 GLU H N 1
ATOM 3086 C CA . GLU B 2 9 ? 123.292 147.218 100.780 1.00 42.96 9 GLU H CA 1
ATOM 3087 C C . GLU B 2 9 ? 122.993 147.222 99.288 1.00 42.96 9 GLU H C 1
ATOM 3088 O O . GLU B 2 9 ? 122.045 146.588 98.818 1.00 42.96 9 GLU H O 1
ATOM 3094 N N . SER B 2 10 ? 123.822 147.954 98.547 1.00 43.10 10 SER H N 1
ATOM 3095 C CA . SER B 2 10 ? 123.699 148.035 97.101 1.00 43.10 10 SER H CA 1
ATOM 3096 C C . SER B 2 10 ? 125.055 148.387 96.511 1.00 43.10 10 SER H C 1
ATOM 3097 O O . SER B 2 10 ? 125.891 149.009 97.172 1.00 43.10 10 SER H O 1
ATOM 3100 N N . GLY B 2 11 ? 125.264 147.986 95.260 1.00 42.20 11 GLY H N 1
ATOM 3101 C CA . GLY B 2 11 ? 126.509 148.287 94.583 1.00 42.20 11 GLY H CA 1
ATOM 3102 C C . GLY B 2 11 ? 127.043 147.160 93.725 1.00 42.20 11 GLY H C 1
ATOM 3103 O O . GLY B 2 11 ? 128.077 147.314 93.071 1.00 42.20 11 GLY H O 1
ATOM 3104 N N . GLY B 2 12 ? 126.354 146.019 93.714 1.00 42.07 12 GLY H N 1
ATOM 3105 C CA . GLY B 2 12 ? 126.794 144.896 92.919 1.00 42.07 12 GLY H CA 1
ATOM 3106 C C . GLY B 2 12 ? 126.557 145.094 91.432 1.00 42.07 12 GLY H C 1
ATOM 3107 O O . GLY B 2 12 ? 125.768 145.937 91.013 1.00 42.07 12 GLY H O 1
ATOM 3108 N N . GLY B 2 13 ? 127.257 144.299 90.633 1.00 40.09 13 GLY H N 1
ATOM 3109 C CA . GLY B 2 13 ? 127.112 144.394 89.187 1.00 40.09 13 GLY H CA 1
ATOM 3110 C C . GLY B 2 13 ? 128.247 143.673 88.476 1.00 40.09 13 GLY H C 1
ATOM 3111 O O . GLY B 2 13 ? 128.925 142.827 89.060 1.00 40.09 13 GLY H O 1
ATOM 3112 N N . LEU B 2 14 ? 128.426 144.032 87.206 1.00 39.54 14 LEU H N 1
ATOM 3113 C CA . LEU B 2 14 ? 129.449 143.422 86.368 1.00 39.54 14 LEU H CA 1
ATOM 3114 C C . LEU B 2 14 ? 130.763 144.179 86.508 1.00 39.54 14 LEU H C 1
ATOM 3115 O O . LEU B 2 14 ? 130.843 145.368 86.185 1.00 39.54 14 LEU H O 1
ATOM 3120 N N . VAL B 2 15 ? 131.795 143.487 86.990 1.00 40.24 15 VAL H N 1
ATOM 3121 C CA . VAL B 2 15 ? 133.128 144.062 87.149 1.00 40.24 15 VAL H CA 1
ATOM 3122 C C . VAL B 2 15 ? 134.120 143.109 86.499 1.00 40.24 15 VAL H C 1
ATOM 3123 O O . VAL B 2 15 ? 134.268 141.966 86.946 1.00 40.24 15 VAL H O 1
ATOM 3127 N N . GLN B 2 16 ? 134.801 143.571 85.454 1.00 39.35 16 GLN H N 1
ATOM 3128 C CA . GLN B 2 16 ? 135.814 142.753 84.813 1.00 39.35 16 GLN H CA 1
ATOM 3129 C C . GLN B 2 16 ? 137.010 142.579 85.748 1.00 39.35 16 GLN H C 1
ATOM 3130 O O . GLN B 2 16 ? 137.253 143.421 86.616 1.00 39.35 16 GLN H O 1
ATOM 3136 N N . PRO B 2 17 ? 137.759 141.483 85.608 1.00 40.76 17 PRO H N 1
ATOM 3137 C CA . PRO B 2 17 ? 138.906 141.266 86.495 1.00 40.76 17 PRO H CA 1
ATOM 3138 C C . PRO B 2 17 ? 139.929 142.384 86.368 1.00 40.76 17 PRO H C 1
ATOM 3139 O O . PRO B 2 17 ? 140.190 142.901 85.280 1.00 40.76 17 PRO H O 1
ATOM 3143 N N . GLY B 2 18 ? 140.512 142.753 87.507 1.00 40.07 18 GLY H N 1
ATOM 3144 C CA . GLY B 2 18 ? 141.394 143.894 87.583 1.00 40.07 18 GLY H CA 1
ATOM 3145 C C . GLY B 2 18 ? 140.698 145.220 87.796 1.00 40.07 18 GLY H C 1
ATOM 3146 O O . GLY B 2 18 ? 141.368 146.260 87.788 1.00 40.07 18 GLY H O 1
ATOM 3147 N N . GLY B 2 19 ? 139.381 145.220 87.983 1.00 40.70 19 GLY H N 1
ATOM 3148 C CA . GLY B 2 19 ? 138.644 146.451 88.183 1.00 40.70 19 GLY H CA 1
ATOM 3149 C C . GLY B 2 19 ? 138.497 146.840 89.639 1.00 40.70 19 GLY H C 1
ATOM 3150 O O . GLY B 2 19 ? 139.207 146.320 90.504 1.00 40.70 19 GLY H O 1
ATOM 3151 N N . SER B 2 20 ? 137.571 147.753 89.922 1.00 40.79 20 SER H N 1
ATOM 3152 C CA . SER B 2 20 ? 137.350 148.243 91.276 1.00 40.79 20 SER H CA 1
ATOM 3153 C C . SER B 2 20 ? 135.871 148.557 91.438 1.00 40.79 20 SER H C 1
ATOM 3154 O O . SER B 2 20 ? 135.216 149.033 90.508 1.00 40.79 20 SER H O 1
ATOM 3157 N N . LEU B 2 21 ? 135.356 148.286 92.635 1.00 40.44 21 LEU H N 1
ATOM 3158 C CA . LEU B 2 21 ? 133.942 148.491 92.909 1.00 40.44 21 LEU H CA 1
ATOM 3159 C C . LEU B 2 21 ? 133.755 148.673 94.408 1.00 40.44 21 LEU H C 1
ATOM 3160 O O . LEU B 2 21 ? 134.449 148.046 95.211 1.00 40.44 21 LEU H O 1
ATOM 3165 N N . ARG B 2 22 ? 132.812 149.538 94.775 1.00 40.85 22 ARG H N 1
ATOM 3166 C CA . ARG B 2 22 ? 132.543 149.875 96.166 1.00 40.85 22 ARG H CA 1
ATOM 3167 C C . ARG B 2 22 ? 131.148 149.403 96.547 1.00 40.85 22 ARG H C 1
ATOM 3168 O O . ARG B 2 22 ? 130.179 149.680 95.833 1.00 40.85 22 ARG H O 1
ATOM 3176 N N . LEU B 2 23 ? 131.051 148.695 97.668 1.00 40.82 23 LEU H N 1
ATOM 3177 C CA . LEU B 2 23 ? 129.781 148.227 98.204 1.00 40.82 23 LEU H CA 1
ATOM 3178 C C . LEU B 2 23 ? 129.396 149.086 99.399 1.00 40.82 23 LEU H C 1
ATOM 3179 O O . LEU B 2 23 ? 130.173 149.213 100.352 1.00 40.82 23 LEU H O 1
ATOM 3184 N N . SER B 2 24 ? 128.200 149.667 99.351 1.00 43.62 24 SER H N 1
ATOM 3185 C CA . SER B 2 24 ? 127.701 150.543 100.403 1.00 43.62 24 SER H CA 1
ATOM 3186 C C . SER B 2 24 ? 126.602 149.817 101.163 1.00 43.62 24 SER H C 1
ATOM 3187 O O . SER B 2 24 ? 125.659 149.303 100.553 1.00 43.62 24 SER H O 1
ATOM 3190 N N . CYS B 2 25 ? 126.721 149.779 102.488 1.00 45.39 25 CYS H N 1
ATOM 3191 C CA . CYS B 2 25 ? 125.772 149.071 103.347 1.00 45.39 25 CYS H CA 1
ATOM 3192 C C . CYS B 2 25 ? 125.075 150.090 104.243 1.00 45.39 25 CYS H C 1
ATOM 3193 O O . CYS B 2 25 ? 125.514 150.367 105.360 1.00 45.39 25 CYS H O 1
ATOM 3196 N N . ALA B 2 26 ? 123.974 150.648 103.746 1.00 46.15 26 ALA H N 1
ATOM 3197 C CA . ALA B 2 26 ? 123.197 151.593 104.535 1.00 46.15 26 ALA H CA 1
ATOM 3198 C C . ALA B 2 26 ? 122.510 150.882 105.693 1.00 46.15 26 ALA H C 1
ATOM 3199 O O . ALA B 2 26 ? 122.013 149.762 105.550 1.00 46.15 26 ALA H O 1
ATOM 3201 N N . ALA B 2 27 ? 122.485 151.539 106.847 1.00 47.90 27 ALA H N 1
ATOM 3202 C CA . ALA B 2 27 ? 121.904 150.980 108.057 1.00 47.90 27 ALA H CA 1
ATOM 3203 C C . ALA B 2 27 ? 120.841 151.917 108.618 1.00 47.90 27 ALA H C 1
ATOM 3204 O O . ALA B 2 27 ? 120.831 153.122 108.354 1.00 47.90 27 ALA H O 1
ATOM 3206 N N . SER B 2 28 ? 119.938 151.339 109.404 1.00 49.44 28 SER H N 1
ATOM 3207 C CA . SER B 2 28 ? 118.865 152.093 110.039 1.00 49.44 28 SER H CA 1
ATOM 3208 C C . SER B 2 28 ? 118.451 151.352 111.302 1.00 49.44 28 SER H C 1
ATOM 3209 O O . SER B 2 28 ? 118.688 150.151 111.447 1.00 49.44 28 SER H O 1
ATOM 3212 N N . GLY B 2 29 ? 117.826 152.089 112.218 1.00 50.36 29 GLY H N 1
ATOM 3213 C CA . GLY B 2 29 ? 117.383 151.525 113.474 1.00 50.36 29 GLY H CA 1
ATOM 3214 C C . GLY B 2 29 ? 118.447 151.406 114.540 1.00 50.36 29 GLY H C 1
ATOM 3215 O O . GLY B 2 29 ? 118.136 150.961 115.651 1.00 50.36 29 GLY H O 1
ATOM 3216 N N . PHE B 2 30 ? 119.684 151.786 114.246 1.00 48.51 30 PHE H N 1
ATOM 3217 C CA . PHE B 2 30 ? 120.772 151.751 115.216 1.00 48.51 30 PHE H CA 1
ATOM 3218 C C . PHE B 2 30 ? 121.860 152.703 114.733 1.00 48.51 30 PHE H C 1
ATOM 3219 O O . PHE B 2 30 ? 121.706 153.381 113.711 1.00 48.51 30 PHE H O 1
ATOM 3227 N N . ASN B 2 31 ? 122.965 152.758 115.471 1.00 52.69 31 ASN H N 1
ATOM 3228 C CA . ASN B 2 31 ? 124.072 153.655 115.168 1.00 52.69 31 ASN H CA 1
ATOM 3229 C C . ASN B 2 31 ? 125.284 152.817 114.790 1.00 52.69 31 ASN H C 1
ATOM 3230 O O . ASN B 2 31 ? 125.676 151.915 115.538 1.00 52.69 31 ASN H O 1
ATOM 3235 N N . VAL B 2 32 ? 125.871 153.112 113.627 1.00 52.71 32 VAL H N 1
ATOM 3236 C CA . VAL B 2 32 ? 126.948 152.278 113.103 1.00 52.71 32 VAL H CA 1
ATOM 3237 C C . VAL B 2 32 ? 128.214 152.408 113.941 1.00 52.71 32 VAL H C 1
ATOM 3238 O O . VAL B 2 32 ? 128.930 151.421 114.150 1.00 52.71 32 VAL H O 1
ATOM 3242 N N . TYR B 2 33 ? 128.514 153.610 114.441 1.00 55.88 33 TYR H N 1
ATOM 3243 C CA . TYR B 2 33 ? 129.749 153.797 115.196 1.00 55.88 33 TYR H CA 1
ATOM 3244 C C . TYR B 2 33 ? 129.658 153.194 116.592 1.00 55.88 33 TYR H C 1
ATOM 3245 O O . TYR B 2 33 ? 130.666 153.131 117.303 1.00 55.88 33 TYR H O 1
ATOM 3254 N N . SER B 2 34 ? 128.467 152.763 117.008 1.00 54.99 34 SER H N 1
ATOM 3255 C CA . SER B 2 34 ? 128.329 152.088 118.294 1.00 54.99 34 SER H CA 1
ATOM 3256 C C . SER B 2 34 ? 128.633 150.599 118.163 1.00 54.99 34 SER H C 1
ATOM 3257 O O . SER B 2 34 ? 129.477 150.059 118.886 1.00 54.99 34 SER H O 1
ATOM 3260 N N . SER B 2 35 ? 127.951 149.922 117.244 1.00 50.97 35 SER H N 1
ATOM 3261 C CA . SER B 2 35 ? 128.170 148.502 117.006 1.00 50.97 35 SER H CA 1
ATOM 3262 C C . SER B 2 35 ? 129.283 148.323 115.974 1.00 50.97 35 SER H C 1
ATOM 3263 O O . SER B 2 35 ? 130.012 149.260 115.639 1.00 50.97 35 SER H O 1
ATOM 3266 N N . SER B 2 36 ? 129.428 147.104 115.462 1.00 44.80 36 SER H N 1
ATOM 3267 C CA . SER B 2 36 ? 130.423 146.794 114.447 1.00 44.80 36 SER H CA 1
ATOM 3268 C C . SER B 2 36 ? 129.742 146.132 113.258 1.00 44.80 36 SER H C 1
ATOM 3269 O O . SER B 2 36 ? 128.708 145.475 113.402 1.00 44.80 36 SER H O 1
ATOM 3272 N N . ILE B 2 37 ? 130.334 146.311 112.080 1.00 42.69 37 ILE H N 1
ATOM 3273 C CA . ILE B 2 37 ? 129.790 145.792 110.831 1.00 42.69 37 ILE H CA 1
ATOM 3274 C C . ILE B 2 37 ? 130.770 144.779 110.260 1.00 42.69 37 ILE H C 1
ATOM 3275 O O . ILE B 2 37 ? 131.959 145.078 110.102 1.00 42.69 37 ILE H O 1
ATOM 3280 N N . HIS B 2 38 ? 130.270 143.585 109.952 1.00 41.58 38 HIS H N 1
ATOM 3281 C CA . HIS B 2 38 ? 131.069 142.513 109.373 1.00 41.58 38 HIS H CA 1
ATOM 3282 C C . HIS B 2 38 ? 130.565 142.213 107.971 1.00 41.58 38 HIS H C 1
ATOM 3283 O O . HIS B 2 38 ? 129.352 142.168 107.740 1.00 41.58 38 HIS H O 1
ATOM 3290 N N . TRP B 2 39 ? 131.492 142.010 107.041 1.00 38.36 39 TRP H N 1
ATOM 3291 C CA . TRP B 2 39 ? 131.145 141.625 105.682 1.00 38.36 39 TRP H CA 1
ATOM 3292 C C . TRP B 2 39 ? 131.401 140.139 105.479 1.00 38.36 39 TRP H C 1
ATOM 3293 O O . TRP B 2 39 ? 132.477 139.630 105.803 1.00 38.36 39 TRP H O 1
ATOM 3304 N N . VAL B 2 40 ? 130.399 139.445 104.947 1.00 37.72 40 VAL H N 1
ATOM 3305 C CA . VAL B 2 40 ? 130.478 138.013 104.688 1.00 37.72 40 VAL H CA 1
ATOM 3306 C C . VAL B 2 40 ? 130.009 137.760 103.264 1.00 37.72 40 VAL H C 1
ATOM 3307 O O . VAL B 2 40 ? 128.956 138.255 102.849 1.00 37.72 40 VAL H O 1
ATOM 3311 N N . ARG B 2 41 ? 130.790 136.988 102.514 1.00 37.95 41 ARG H N 1
ATOM 3312 C CA . ARG B 2 41 ? 130.467 136.662 101.135 1.00 37.95 41 ARG H CA 1
ATOM 3313 C C . ARG B 2 41 ? 130.244 135.164 101.005 1.00 37.95 41 ARG H C 1
ATOM 3314 O O . ARG B 2 41 ? 130.837 134.365 101.734 1.00 37.95 41 ARG H O 1
ATOM 3322 N N . GLN B 2 42 ? 129.371 134.790 100.072 1.00 37.54 42 GLN H N 1
ATOM 3323 C CA . GLN B 2 42 ? 129.080 133.392 99.787 1.00 37.54 42 GLN H CA 1
ATOM 3324 C C . GLN B 2 42 ? 129.196 133.167 98.289 1.00 37.54 42 GLN H C 1
ATOM 3325 O O . GLN B 2 42 ? 128.437 133.754 97.512 1.00 37.54 42 GLN H O 1
ATOM 3331 N N . ALA B 2 43 ? 130.143 132.320 97.889 1.00 38.86 43 ALA H N 1
ATOM 3332 C CA . ALA B 2 43 ? 130.315 131.996 96.486 1.00 38.86 43 ALA H CA 1
ATOM 3333 C C . ALA B 2 43 ? 129.097 131.228 95.977 1.00 38.86 43 ALA H C 1
ATOM 3334 O O . ALA B 2 43 ? 128.407 130.561 96.751 1.00 38.86 43 ALA H O 1
ATOM 3336 N N . PRO B 2 44 ? 128.800 131.323 94.680 1.00 38.09 44 PRO H N 1
ATOM 3337 C CA . PRO B 2 44 ? 127.621 130.626 94.141 1.00 38.09 44 PRO H CA 1
ATOM 3338 C C . PRO B 2 44 ? 127.734 129.121 94.329 1.00 38.09 44 PRO H C 1
ATOM 3339 O O . PRO B 2 44 ? 128.655 128.479 93.821 1.00 38.09 44 PRO H O 1
ATOM 3343 N N . GLY B 2 45 ? 126.779 128.562 95.066 1.00 40.61 45 GLY H N 1
ATOM 3344 C CA . GLY B 2 45 ? 126.791 127.137 95.357 1.00 40.61 45 GLY H CA 1
ATOM 3345 C C . GLY B 2 45 ? 127.935 126.700 96.245 1.00 40.61 45 GLY H C 1
ATOM 3346 O O . GLY B 2 45 ? 128.499 125.619 96.038 1.00 40.61 45 GLY H O 1
ATOM 3347 N N . LYS B 2 46 ? 128.285 127.511 97.236 1.00 39.18 46 LYS H N 1
ATOM 3348 C CA . LYS B 2 46 ? 129.346 127.180 98.181 1.00 39.18 46 LYS H CA 1
ATOM 3349 C C . LYS B 2 46 ? 128.972 127.769 99.538 1.00 39.18 46 LYS H C 1
ATOM 3350 O O . LYS B 2 46 ? 127.889 128.339 99.703 1.00 39.18 46 LYS H O 1
ATOM 3356 N N . GLY B 2 47 ? 129.872 127.631 100.516 1.00 39.63 47 GLY H N 1
ATOM 3357 C CA . GLY B 2 47 ? 129.580 128.043 101.872 1.00 39.63 47 GLY H CA 1
ATOM 3358 C C . GLY B 2 47 ? 129.908 129.500 102.148 1.00 39.63 47 GLY H C 1
ATOM 3359 O O . GLY B 2 47 ? 130.464 130.212 101.315 1.00 39.63 47 GLY H O 1
ATOM 3360 N N . LEU B 2 48 ? 129.545 129.935 103.352 1.00 38.39 48 LEU H N 1
ATOM 3361 C CA . LEU B 2 48 ? 129.800 131.304 103.774 1.00 38.39 48 LEU H CA 1
ATOM 3362 C C . LEU B 2 48 ? 131.293 131.545 103.961 1.00 38.39 48 LEU H C 1
ATOM 3363 O O . LEU B 2 48 ? 132.048 130.647 104.343 1.00 38.39 48 LEU H O 1
ATOM 3368 N N . GLU B 2 49 ? 131.716 132.777 103.686 1.00 40.04 49 GLU H N 1
ATOM 3369 C CA . GLU B 2 49 ? 133.115 133.168 103.792 1.00 40.04 49 GLU H CA 1
ATOM 3370 C C . GLU B 2 49 ? 133.204 134.577 104.358 1.00 40.04 49 GLU H C 1
ATOM 3371 O O . GLU B 2 49 ? 132.549 135.494 103.853 1.00 40.04 49 GLU H O 1
ATOM 3377 N N . TRP B 2 50 ? 134.011 134.742 105.400 1.00 40.05 50 TRP H N 1
ATOM 3378 C CA . TRP B 2 50 ? 134.257 136.042 106.005 1.00 40.05 50 TRP H CA 1
ATOM 3379 C C . TRP B 2 50 ? 135.410 136.749 105.304 1.00 40.05 50 TRP H C 1
ATOM 3380 O O . TRP B 2 50 ? 136.375 136.118 104.868 1.00 40.05 50 TRP H O 1
ATOM 3391 N N . VAL B 2 51 ? 135.300 138.074 105.195 1.00 39.22 51 VAL H N 1
ATOM 3392 C CA . VAL B 2 51 ? 136.332 138.852 104.520 1.00 39.22 51 VAL H CA 1
ATOM 3393 C C . VAL B 2 51 ? 136.914 139.936 105.425 1.00 39.22 51 VAL H C 1
ATOM 3394 O O . VAL B 2 51 ? 138.138 140.083 105.507 1.00 39.22 51 VAL H O 1
ATOM 3398 N N . ALA B 2 52 ? 136.064 140.697 106.115 1.00 39.71 52 ALA H N 1
ATOM 3399 C CA . ALA B 2 52 ? 136.558 141.837 106.879 1.00 39.71 52 ALA H CA 1
ATOM 3400 C C . ALA B 2 52 ? 135.506 142.304 107.874 1.00 39.71 52 ALA H C 1
ATOM 3401 O O . ALA B 2 52 ? 134.337 141.919 107.799 1.00 39.71 52 ALA H O 1
ATOM 3403 N N . TYR B 2 53 ? 135.947 143.144 108.811 1.00 44.30 53 TYR H N 1
ATOM 3404 C CA . TYR B 2 53 ? 135.039 143.871 109.689 1.00 44.30 53 TYR H CA 1
ATOM 3405 C C . TYR B 2 53 ? 135.769 145.083 110.247 1.00 44.30 53 TYR H C 1
ATOM 3406 O O . TYR B 2 53 ? 136.950 145.303 109.970 1.00 44.30 53 TYR H O 1
ATOM 3415 N N . ILE B 2 54 ? 135.043 145.866 111.041 1.00 46.57 54 ILE H N 1
ATOM 3416 C CA . ILE B 2 54 ? 135.591 147.016 111.751 1.00 46.57 54 ILE H CA 1
ATOM 3417 C C . ILE B 2 54 ? 135.268 146.866 113.229 1.00 46.57 54 ILE H C 1
ATOM 3418 O O . ILE B 2 54 ? 134.349 146.129 113.602 1.00 46.57 54 ILE H O 1
ATOM 3423 N N . SER B 2 55 ? 136.032 147.557 114.072 1.00 51.99 55 SER H N 1
ATOM 3424 C CA . SER B 2 55 ? 135.760 147.541 115.499 1.00 51.99 55 SER H CA 1
ATOM 3425 C C . SER B 2 55 ? 134.620 148.503 115.832 1.00 51.99 55 SER H C 1
ATOM 3426 O O . SER B 2 55 ? 134.155 149.279 114.994 1.00 51.99 55 SER H O 1
ATOM 3429 N N . SER B 2 56 ? 134.164 148.434 117.084 1.00 55.77 56 SER H N 1
ATOM 3430 C CA . SER B 2 56 ? 133.036 149.253 117.514 1.00 55.77 56 SER H CA 1
ATOM 3431 C C . SER B 2 56 ? 133.370 150.739 117.447 1.00 55.77 56 SER H C 1
ATOM 3432 O O . SER B 2 56 ? 132.778 151.487 116.660 1.00 55.77 56 SER H O 1
ATOM 3435 N N . TYR B 2 57 ? 134.329 151.184 118.253 1.00 59.06 57 TYR H N 1
ATOM 3436 C CA . TYR B 2 57 ? 134.670 152.599 118.345 1.00 59.06 57 TYR H CA 1
ATOM 3437 C C . TYR B 2 57 ? 136.058 152.926 117.822 1.00 59.06 57 TYR H C 1
ATOM 3438 O O . TYR B 2 57 ? 136.224 153.927 117.121 1.00 59.06 57 TYR H O 1
ATOM 3447 N N . TYR B 2 58 ? 137.063 152.110 118.148 1.00 59.56 58 TYR H N 1
ATOM 3448 C CA . TYR B 2 58 ? 138.429 152.404 117.731 1.00 59.56 58 TYR H CA 1
ATOM 3449 C C . TYR B 2 58 ? 138.600 152.354 116.219 1.00 59.56 58 TYR H C 1
ATOM 3450 O O . TYR B 2 58 ? 139.502 153.009 115.687 1.00 59.56 58 TYR H O 1
ATOM 3459 N N . GLY B 2 59 ? 137.759 151.598 115.518 1.00 54.07 59 GLY H N 1
ATOM 3460 C CA . GLY B 2 59 ? 137.858 151.506 114.078 1.00 54.07 59 GLY H CA 1
ATOM 3461 C C . GLY B 2 59 ? 138.937 150.584 113.562 1.00 54.07 59 GLY H C 1
ATOM 3462 O O . GLY B 2 59 ? 139.264 150.649 112.372 1.00 54.07 59 GLY H O 1
ATOM 3463 N N . SER B 2 60 ? 139.509 149.736 114.415 1.00 50.44 60 SER H N 1
ATOM 3464 C CA . SER B 2 60 ? 140.521 148.794 113.957 1.00 50.44 60 SER H CA 1
ATOM 3465 C C . SER B 2 60 ? 139.911 147.803 112.974 1.00 50.44 60 SER H C 1
ATOM 3466 O O . SER B 2 60 ? 138.789 147.324 113.163 1.00 50.44 60 SER H O 1
ATOM 3469 N N . THR B 2 61 ? 140.657 147.497 111.918 1.00 47.40 61 THR H N 1
ATOM 3470 C CA . THR B 2 61 ? 140.166 146.676 110.824 1.00 47.40 61 THR H CA 1
ATOM 3471 C C . THR B 2 61 ? 141.027 145.431 110.666 1.00 47.40 61 THR H C 1
ATOM 3472 O O . THR B 2 61 ? 142.254 145.482 110.792 1.00 47.40 61 THR H O 1
ATOM 3476 N N . TYR B 2 62 ? 140.368 144.310 110.386 1.00 45.93 62 TYR H N 1
ATOM 3477 C CA . TYR B 2 62 ? 141.040 143.054 110.098 1.00 45.93 62 TYR H CA 1
ATOM 3478 C C . TYR B 2 62 ? 140.478 142.478 108.807 1.00 45.93 62 TYR H C 1
ATOM 3479 O O . TYR B 2 62 ? 139.286 142.608 108.518 1.00 45.93 62 TYR H O 1
ATOM 3488 N N . TYR B 2 63 ? 141.349 141.838 108.032 1.00 41.54 63 TYR H N 1
ATOM 3489 C CA . TYR B 2 63 ? 140.991 141.339 106.715 1.00 41.54 63 TYR H CA 1
ATOM 3490 C C . TYR B 2 63 ? 141.357 139.867 106.606 1.00 41.54 63 TYR H C 1
ATOM 3491 O O . TYR B 2 63 ? 142.248 139.373 107.301 1.00 41.54 63 TYR H O 1
ATOM 3500 N N . ALA B 2 64 ? 140.655 139.168 105.719 1.00 40.17 64 ALA H N 1
ATOM 3501 C CA . ALA B 2 64 ? 140.928 137.761 105.486 1.00 40.17 64 ALA H CA 1
ATOM 3502 C C . ALA B 2 64 ? 142.237 137.593 104.719 1.00 40.17 64 ALA H C 1
ATOM 3503 O O . ALA B 2 64 ? 142.813 138.551 104.197 1.00 40.17 64 ALA H O 1
ATOM 3505 N N . ASP B 2 65 ? 142.712 136.347 104.662 1.00 42.24 65 ASP H N 1
ATOM 3506 C CA . ASP B 2 65 ? 143.987 136.070 104.006 1.00 42.24 65 ASP H CA 1
ATOM 3507 C C . ASP B 2 65 ? 143.926 136.376 102.515 1.00 42.24 65 ASP H C 1
ATOM 3508 O O . ASP B 2 65 ? 144.873 136.933 101.948 1.00 42.24 65 ASP H O 1
ATOM 3513 N N . SER B 2 66 ? 142.819 136.018 101.861 1.00 43.07 66 SER H N 1
ATOM 3514 C CA . SER B 2 66 ? 142.739 136.160 100.411 1.00 43.07 66 SER H CA 1
ATOM 3515 C C . SER B 2 66 ? 142.511 137.608 99.996 1.00 43.07 66 SER H C 1
ATOM 3516 O O . SER B 2 66 ? 142.921 138.016 98.903 1.00 43.07 66 SER H O 1
ATOM 3519 N N . VAL B 2 67 ? 141.859 138.403 100.848 1.00 40.35 67 VAL H N 1
ATOM 3520 C CA . VAL B 2 67 ? 141.409 139.734 100.460 1.00 40.35 67 VAL H CA 1
ATOM 3521 C C . VAL B 2 67 ? 142.232 140.848 101.090 1.00 40.35 67 VAL H C 1
ATOM 3522 O O . VAL B 2 67 ? 141.970 142.026 100.813 1.00 40.35 67 VAL H O 1
ATOM 3526 N N . LYS B 2 68 ? 143.213 140.522 101.928 1.00 41.49 68 LYS H N 1
ATOM 3527 C CA . LYS B 2 68 ? 144.008 141.564 102.564 1.00 41.49 68 LYS H CA 1
ATOM 3528 C C . LYS B 2 68 ? 144.902 142.256 101.542 1.00 41.49 68 LYS H C 1
ATOM 3529 O O . LYS B 2 68 ? 145.433 141.626 100.624 1.00 41.49 68 LYS H O 1
ATOM 3535 N N . GLY B 2 69 ? 145.056 143.570 101.702 1.00 41.56 69 GLY H N 1
ATOM 3536 C CA . GLY B 2 69 ? 145.844 144.374 100.800 1.00 41.56 69 GLY H CA 1
ATOM 3537 C C . GLY B 2 69 ? 145.080 144.949 99.626 1.00 41.56 69 GLY H C 1
ATOM 3538 O O . GLY B 2 69 ? 145.574 145.880 98.980 1.00 41.56 69 GLY H O 1
ATOM 3539 N N . ARG B 2 70 ? 143.890 144.425 99.333 1.00 41.22 70 ARG H N 1
ATOM 3540 C CA . ARG B 2 70 ? 143.080 144.894 98.220 1.00 41.22 70 ARG H CA 1
ATOM 3541 C C . ARG B 2 70 ? 141.714 145.405 98.650 1.00 41.22 70 ARG H C 1
ATOM 3542 O O . ARG B 2 70 ? 141.067 146.122 97.879 1.00 41.22 70 ARG H O 1
ATOM 3550 N N . PHE B 2 71 ? 141.258 145.064 99.851 1.00 39.65 71 PHE H N 1
ATOM 3551 C CA . PHE B 2 71 ? 139.945 145.456 100.343 1.00 39.65 71 PHE H CA 1
ATOM 3552 C C . PHE B 2 71 ? 140.123 146.527 101.408 1.00 39.65 71 PHE H C 1
ATOM 3553 O O . PHE B 2 71 ? 140.968 146.387 102.297 1.00 39.65 71 PHE H O 1
ATOM 3561 N N . THR B 2 72 ? 139.337 147.596 101.311 1.00 40.61 72 THR H N 1
ATOM 3562 C CA . THR B 2 72 ? 139.405 148.710 102.248 1.00 40.61 72 THR H CA 1
ATOM 3563 C C . THR B 2 72 ? 138.023 148.946 102.836 1.00 40.61 72 THR H C 1
ATOM 3564 O O . THR B 2 72 ? 137.175 149.584 102.202 1.00 40.61 72 THR H O 1
ATOM 3568 N N . ILE B 2 73 ? 137.799 148.436 104.035 1.00 41.43 73 ILE H N 1
ATOM 3569 C CA . ILE B 2 73 ? 136.543 148.636 104.746 1.00 41.43 73 ILE H CA 1
ATOM 3570 C C . ILE B 2 73 ? 136.608 149.958 105.497 1.00 41.43 73 ILE H C 1
ATOM 3571 O O . ILE B 2 73 ? 137.664 150.371 105.988 1.00 41.43 73 ILE H O 1
ATOM 3576 N N . SER B 2 74 ? 135.469 150.642 105.573 1.00 44.93 74 SER H N 1
ATOM 3577 C CA . SER B 2 74 ? 135.408 151.950 106.206 1.00 44.93 74 SER H CA 1
ATOM 3578 C C . SER B 2 74 ? 133.995 152.198 106.709 1.00 44.93 74 SER H C 1
ATOM 3579 O O . SER B 2 74 ? 133.049 151.499 106.338 1.00 44.93 74 SER H O 1
ATOM 3582 N N . ALA B 2 75 ? 133.866 153.208 107.565 1.00 48.70 75 ALA H N 1
ATOM 3583 C CA . ALA B 2 75 ? 132.585 153.602 108.128 1.00 48.70 75 ALA H CA 1
ATOM 3584 C C . ALA B 2 75 ? 132.428 155.112 108.022 1.00 48.70 75 ALA H C 1
ATOM 3585 O O . ALA B 2 75 ? 133.408 155.857 107.946 1.00 48.70 75 ALA H O 1
ATOM 3587 N N . ASP B 2 76 ? 131.172 155.557 108.015 1.00 50.45 76 ASP H N 1
ATOM 3588 C CA . ASP B 2 76 ? 130.864 156.983 107.915 1.00 50.45 76 ASP H CA 1
ATOM 3589 C C . ASP B 2 76 ? 129.708 157.266 108.870 1.00 50.45 76 ASP H C 1
ATOM 3590 O O . ASP B 2 76 ? 128.549 156.993 108.543 1.00 50.45 76 ASP H O 1
ATOM 3595 N N . THR B 2 77 ? 130.033 157.809 110.045 1.00 50.89 77 THR H N 1
ATOM 3596 C CA . THR B 2 77 ? 129.010 158.062 111.054 1.00 50.89 77 THR H CA 1
ATOM 3597 C C . THR B 2 77 ? 128.019 159.128 110.605 1.00 50.89 77 THR H C 1
ATOM 3598 O O . THR B 2 77 ? 126.853 159.101 111.015 1.00 50.89 77 THR H O 1
ATOM 3600 N N . SER B 2 78 ? 128.460 160.076 109.774 1.00 50.86 78 SER H N 1
ATOM 3601 C CA . SER B 2 78 ? 127.571 161.144 109.329 1.00 50.86 78 SER H CA 1
ATOM 3602 C C . SER B 2 78 ? 126.410 160.591 108.511 1.00 50.86 78 SER H C 1
ATOM 3603 O O . SER B 2 78 ? 125.258 161.001 108.693 1.00 50.86 78 SER H O 1
ATOM 3606 N N . LYS B 2 79 ? 126.694 159.660 107.602 1.00 50.67 79 LYS H N 1
ATOM 3607 C CA . LYS B 2 79 ? 125.667 159.026 106.787 1.00 50.67 79 LYS H CA 1
ATOM 3608 C C . LYS B 2 79 ? 125.219 157.682 107.345 1.00 50.67 79 LYS H C 1
ATOM 3609 O O . LYS B 2 79 ? 124.296 157.073 106.794 1.00 50.67 79 LYS H O 1
ATOM 3615 N N . ASN B 2 80 ? 125.842 157.216 108.428 1.00 49.17 80 ASN H N 1
ATOM 3616 C CA . ASN B 2 80 ? 125.475 155.964 109.090 1.00 49.17 80 ASN H CA 1
ATOM 3617 C C . ASN B 2 80 ? 125.498 154.794 108.107 1.00 49.17 80 ASN H C 1
ATOM 3618 O O . ASN B 2 80 ? 124.593 153.958 108.066 1.00 49.17 80 ASN H O 1
ATOM 3623 N N . THR B 2 81 ? 126.551 154.746 107.295 1.00 47.59 81 THR H N 1
ATOM 3624 C CA . THR B 2 81 ? 126.731 153.685 106.315 1.00 47.59 81 THR H CA 1
ATOM 3625 C C . THR B 2 81 ? 128.126 153.097 106.464 1.00 47.59 81 THR H C 1
ATOM 3626 O O . THR B 2 81 ? 129.049 153.740 106.970 1.00 47.59 81 THR H O 1
ATOM 3630 N N . ALA B 2 82 ? 128.271 151.853 106.014 1.00 45.05 82 ALA H N 1
ATOM 3631 C CA . ALA B 2 82 ? 129.549 151.160 106.004 1.00 45.05 82 ALA H CA 1
ATOM 3632 C C . ALA B 2 82 ? 129.894 150.776 104.575 1.00 45.05 82 ALA H C 1
ATOM 3633 O O . ALA B 2 82 ? 129.036 150.299 103.828 1.00 45.05 82 ALA H O 1
ATOM 3635 N N . TYR B 2 83 ? 131.153 150.987 104.198 1.00 44.05 83 TYR H N 1
ATOM 3636 C CA . TYR B 2 83 ? 131.617 150.702 102.851 1.00 44.05 83 TYR H CA 1
ATOM 3637 C C . TYR B 2 83 ? 132.735 149.673 102.888 1.00 44.05 83 TYR H C 1
ATOM 3638 O O . TYR B 2 83 ? 133.539 149.635 103.824 1.00 44.05 83 TYR H O 1
ATOM 3647 N N . LEU B 2 84 ? 132.772 148.835 101.857 1.00 39.06 84 LEU H N 1
ATOM 3648 C CA . LEU B 2 84 ? 133.885 147.933 101.606 1.00 39.06 84 LEU H CA 1
ATOM 3649 C C . LEU B 2 84 ? 134.398 148.190 100.198 1.00 39.06 84 LEU H C 1
ATOM 3650 O O . LEU B 2 84 ? 133.743 147.817 99.219 1.00 39.06 84 LEU H O 1
ATOM 3652 N N . GLN B 2 85 ? 135.562 148.824 100.097 1.00 39.82 85 GLN H N 1
ATOM 3653 C CA . GLN B 2 85 ? 136.154 149.183 98.814 1.00 39.82 85 GLN H CA 1
ATOM 3654 C C . GLN B 2 85 ? 136.895 147.966 98.279 1.00 39.82 85 GLN H C 1
ATOM 3655 O O . GLN B 2 85 ? 137.838 147.478 98.910 1.00 39.82 85 GLN H O 1
ATOM 3661 N N . MET B 2 86 ? 136.468 147.483 97.118 1.00 39.79 86 MET H N 1
ATOM 3662 C CA . MET B 2 86 ? 137.023 146.284 96.509 1.00 39.79 86 MET H CA 1
ATOM 3663 C C . MET B 2 86 ? 137.932 146.694 95.358 1.00 39.79 86 MET H C 1
ATOM 3664 O O . MET B 2 86 ? 137.513 147.442 94.469 1.00 39.79 86 MET H O 1
ATOM 3669 N N . ASN B 2 87 ? 139.172 146.213 95.381 1.00 40.85 87 ASN H N 1
ATOM 3670 C CA . ASN B 2 87 ? 140.169 146.588 94.389 1.00 40.85 87 ASN H CA 1
ATOM 3671 C C . ASN B 2 87 ? 140.880 145.348 93.870 1.00 40.85 87 ASN H C 1
ATOM 3672 O O . ASN B 2 87 ? 140.977 144.333 94.564 1.00 40.85 87 ASN H O 1
ATOM 3677 N N . SER B 2 88 ? 141.379 145.449 92.639 1.00 41.44 88 SER H N 1
ATOM 3678 C CA . SER B 2 88 ? 142.106 144.369 91.973 1.00 41.44 88 SER H CA 1
ATOM 3679 C C . SER B 2 88 ? 141.291 143.076 91.981 1.00 41.44 88 SER H C 1
ATOM 3680 O O . SER B 2 88 ? 141.726 142.029 92.461 1.00 41.44 88 SER H O 1
ATOM 3683 N N . LEU B 2 89 ? 140.081 143.176 91.436 1.00 41.47 89 LEU H N 1
ATOM 3684 C CA . LEU B 2 89 ? 139.170 142.042 91.419 1.00 41.47 89 LEU H CA 1
ATOM 3685 C C . LEU B 2 89 ? 139.686 140.941 90.502 1.00 41.47 89 LEU H C 1
ATOM 3686 O O . LEU B 2 89 ? 140.314 141.206 89.473 1.00 41.47 89 LEU H O 1
ATOM 3691 N N . ARG B 2 90 ? 139.421 139.698 90.887 1.00 43.33 90 ARG H N 1
ATOM 3692 C CA . ARG B 2 90 ? 139.707 138.530 90.070 1.00 43.33 90 ARG H CA 1
ATOM 3693 C C . ARG B 2 90 ? 138.461 137.659 89.978 1.00 43.33 90 ARG H C 1
ATOM 3694 O O . ARG B 2 90 ? 137.472 137.870 90.685 1.00 43.33 90 ARG H O 1
ATOM 3702 N N . ALA B 2 91 ? 138.518 136.666 89.088 1.00 42.26 91 ALA H N 1
ATOM 3703 C CA . ALA B 2 91 ? 137.358 135.816 88.844 1.00 42.26 91 ALA H CA 1
ATOM 3704 C C . ALA B 2 91 ? 136.976 134.981 90.059 1.00 42.26 91 ALA H C 1
ATOM 3705 O O . ALA B 2 91 ? 135.849 134.477 90.119 1.00 42.26 91 ALA H O 1
ATOM 3707 N N . GLU B 2 92 ? 137.878 134.825 91.024 1.00 43.21 92 GLU H N 1
ATOM 3708 C CA . GLU B 2 92 ? 137.607 134.043 92.222 1.00 43.21 92 GLU H CA 1
ATOM 3709 C C . GLU B 2 92 ? 136.853 134.827 93.287 1.00 43.21 92 GLU H C 1
ATOM 3710 O O . GLU B 2 92 ? 136.481 134.249 94.313 1.00 43.21 92 GLU H O 1
ATOM 3716 N N . ASP B 2 93 ? 136.619 136.120 93.073 1.00 42.68 93 ASP H N 1
ATOM 3717 C CA . ASP B 2 93 ? 135.915 136.957 94.033 1.00 42.68 93 ASP H CA 1
ATOM 3718 C C . ASP B 2 93 ? 134.422 137.063 93.751 1.00 42.68 93 ASP H C 1
ATOM 3719 O O . ASP B 2 93 ? 133.733 137.835 94.424 1.00 42.68 93 ASP H O 1
ATOM 3724 N N . THR B 2 94 ? 133.910 136.315 92.777 1.00 39.13 94 THR H N 1
ATOM 3725 C CA . THR B 2 94 ? 132.489 136.351 92.448 1.00 39.13 94 THR H CA 1
ATOM 3726 C C . THR B 2 94 ? 131.699 135.662 93.553 1.00 39.13 94 THR H C 1
ATOM 3727 O O . THR B 2 94 ? 131.873 134.464 93.793 1.00 39.13 94 THR H O 1
ATOM 3731 N N . ALA B 2 95 ? 130.826 136.411 94.220 1.00 37.65 95 ALA H N 1
ATOM 3732 C CA . ALA B 2 95 ? 130.052 135.883 95.335 1.00 37.65 95 ALA H CA 1
ATOM 3733 C C . ALA B 2 95 ? 128.938 136.868 95.658 1.00 37.65 95 ALA H C 1
ATOM 3734 O O . ALA B 2 95 ? 128.872 137.966 95.100 1.00 37.65 95 ALA H O 1
ATOM 3736 N N . VAL B 2 96 ? 128.060 136.456 96.565 1.00 38.07 96 VAL H N 1
ATOM 3737 C CA . VAL B 2 96 ? 127.027 137.331 97.104 1.00 38.07 96 VAL H CA 1
ATOM 3738 C C . VAL B 2 96 ? 127.505 137.857 98.450 1.00 38.07 96 VAL H C 1
ATOM 3739 O O . VAL B 2 96 ? 127.789 137.076 99.365 1.00 38.07 96 VAL H O 1
ATOM 3743 N N . TYR B 2 97 ? 127.588 139.177 98.576 1.00 38.55 97 TYR H N 1
ATOM 3744 C CA . TYR B 2 97 ? 128.181 139.817 99.742 1.00 38.55 97 TYR H CA 1
ATOM 3745 C C . TYR B 2 97 ? 127.087 140.272 100.696 1.00 38.55 97 TYR H C 1
ATOM 3746 O O . TYR B 2 97 ? 126.177 141.008 100.300 1.00 38.55 97 TYR H O 1
ATOM 3755 N N . TYR B 2 98 ? 127.184 139.837 101.948 1.00 38.11 98 TYR H N 1
ATOM 3756 C CA . TYR B 2 98 ? 126.221 140.169 102.984 1.00 38.11 98 TYR H CA 1
ATOM 3757 C C . TYR B 2 98 ? 126.855 141.109 103.999 1.00 38.11 98 TYR H C 1
ATOM 3758 O O . TYR B 2 98 ? 128.076 141.149 104.164 1.00 38.11 98 TYR H O 1
ATOM 3767 N N . CYS B 2 99 ? 126.006 141.872 104.678 1.00 42.05 99 CYS H N 1
ATOM 3768 C CA . CYS B 2 99 ? 126.431 142.652 105.828 1.00 42.05 99 CYS H CA 1
ATOM 3769 C C . CYS B 2 99 ? 126.172 141.842 107.095 1.00 42.05 99 CYS H C 1
ATOM 3770 O O . CYS B 2 99 ? 125.570 140.765 107.058 1.00 42.05 99 CYS H O 1
ATOM 3773 N N . ALA B 2 100 ? 126.618 142.358 108.237 1.00 40.53 100 ALA H N 1
ATOM 3774 C CA . ALA B 2 100 ? 126.380 141.696 109.512 1.00 40.53 100 ALA H CA 1
ATOM 3775 C C . ALA B 2 100 ? 126.598 142.665 110.663 1.00 40.53 100 ALA H C 1
ATOM 3776 O O . ALA B 2 100 ? 127.452 143.553 110.584 1.00 40.53 100 ALA H O 1
ATOM 3778 N N . ARG B 2 101 ? 125.829 142.504 111.734 1.00 41.80 101 ARG H N 1
ATOM 3779 C CA . ARG B 2 101 ? 125.969 143.316 112.933 1.00 41.80 101 ARG H CA 1
ATOM 3780 C C . ARG B 2 101 ? 126.046 142.391 114.135 1.00 41.80 101 ARG H C 1
ATOM 3781 O O . ARG B 2 101 ? 125.193 141.514 114.301 1.00 41.80 101 ARG H O 1
ATOM 3789 N N . ILE B 2 102 ? 127.068 142.585 114.969 1.00 41.86 102 ILE H N 1
ATOM 3790 C CA . ILE B 2 102 ? 127.229 141.723 116.129 1.00 41.86 102 ILE H CA 1
ATOM 3791 C C . ILE B 2 102 ? 126.149 142.035 117.160 1.00 41.86 102 ILE H C 1
ATOM 3792 O O . ILE B 2 102 ? 125.547 143.115 117.174 1.00 41.86 102 ILE H O 1
ATOM 3797 N N . MET B 2 103 ? 125.901 141.067 118.036 1.00 41.94 103 MET H N 1
ATOM 3798 C CA . MET B 2 103 ? 124.970 141.292 119.126 1.00 41.94 103 MET H CA 1
ATOM 3799 C C . MET B 2 103 ? 125.585 142.239 120.153 1.00 41.94 103 MET H C 1
ATOM 3800 O O . MET B 2 103 ? 126.764 142.597 120.086 1.00 41.94 103 MET H O 1
ATOM 3805 N N . PHE B 2 104 ? 124.761 142.655 121.110 1.00 43.14 104 PHE H N 1
ATOM 3806 C CA . PHE B 2 104 ? 125.232 143.543 122.161 1.00 43.14 104 PHE H CA 1
ATOM 3807 C C . PHE B 2 104 ? 126.355 142.876 122.944 1.00 43.14 104 PHE H C 1
ATOM 3808 O O . PHE B 2 104 ? 126.279 141.689 123.273 1.00 43.14 104 PHE H O 1
ATOM 3816 N N . LYS B 2 105 ? 127.407 143.648 123.231 1.00 44.76 105 LYS H N 1
ATOM 3817 C CA . LYS B 2 105 ? 128.605 143.078 123.839 1.00 44.76 105 LYS H CA 1
ATOM 3818 C C . LYS B 2 105 ? 128.319 142.476 125.208 1.00 44.76 105 LYS H C 1
ATOM 3819 O O . LYS B 2 105 ? 128.911 141.453 125.569 1.00 44.76 105 LYS H O 1
ATOM 3825 N N . TRP B 2 106 ? 127.426 143.091 125.985 1.00 43.70 106 TRP H N 1
ATOM 3826 C CA . TRP B 2 106 ? 127.109 142.547 127.301 1.00 43.70 106 TRP H CA 1
ATOM 3827 C C . TRP B 2 106 ? 126.321 141.247 127.187 1.00 43.70 106 TRP H C 1
ATOM 3828 O O . TRP B 2 106 ? 126.481 140.345 128.016 1.00 43.70 106 TRP H O 1
ATOM 3839 N N . VAL B 2 107 ? 125.462 141.133 126.170 1.00 43.23 107 VAL H N 1
ATOM 3840 C CA . VAL B 2 107 ? 124.711 139.896 125.979 1.00 43.23 107 VAL H CA 1
ATOM 3841 C C . VAL B 2 107 ? 125.639 138.756 125.583 1.00 43.23 107 VAL H C 1
ATOM 3842 O O . VAL B 2 107 ? 125.567 137.661 126.153 1.00 43.23 107 VAL H O 1
ATOM 3846 N N . SER B 2 108 ? 126.522 138.987 124.613 1.00 44.29 108 SER H N 1
ATOM 3847 C CA . SER B 2 108 ? 127.482 137.979 124.167 1.00 44.29 108 SER H CA 1
ATOM 3848 C C . SER B 2 108 ? 128.870 138.605 124.171 1.00 44.29 108 SER H C 1
ATOM 3849 O O . SER B 2 108 ? 129.120 139.578 123.440 1.00 44.29 108 SER H O 1
ATOM 3852 N N . PRO B 2 109 ? 129.793 138.085 124.981 1.00 45.19 109 PRO H N 1
ATOM 3853 C CA . PRO B 2 109 ? 131.150 138.654 124.999 1.00 45.19 109 PRO H CA 1
ATOM 3854 C C . PRO B 2 109 ? 131.857 138.565 123.659 1.00 45.19 109 PRO H C 1
ATOM 3855 O O . PRO B 2 109 ? 132.678 139.435 123.343 1.00 45.19 109 PRO H O 1
ATOM 3859 N N . ASN B 2 110 ? 131.559 137.546 122.859 1.00 44.76 110 ASN H N 1
ATOM 3860 C CA . ASN B 2 110 ? 132.203 137.339 121.571 1.00 44.76 110 ASN H CA 1
ATOM 3861 C C . ASN B 2 110 ? 131.232 137.667 120.446 1.00 44.76 110 ASN H C 1
ATOM 3862 O O . ASN B 2 110 ? 130.012 137.644 120.638 1.00 44.76 110 ASN H O 1
ATOM 3867 N N . MET B 2 111 ? 131.784 137.972 119.276 1.00 44.06 111 MET H N 1
ATOM 3868 C CA . MET B 2 111 ? 130.984 138.452 118.158 1.00 44.06 111 MET H CA 1
ATOM 3869 C C . MET B 2 111 ? 130.078 137.354 117.613 1.00 44.06 111 MET H C 1
ATOM 3870 O O . MET B 2 111 ? 130.475 136.191 117.502 1.00 44.06 111 MET H O 1
ATOM 3875 N N . ALA B 2 112 ? 128.849 137.736 117.271 1.00 41.83 112 ALA H N 1
ATOM 3876 C CA . ALA B 2 112 ? 127.881 136.816 116.678 1.00 41.83 112 ALA H CA 1
ATOM 3877 C C . ALA B 2 112 ? 126.867 137.643 115.908 1.00 41.83 112 ALA H C 1
ATOM 3878 O O . ALA B 2 112 ? 126.247 138.544 116.480 1.00 41.83 112 ALA H O 1
ATOM 3880 N N . PHE B 2 113 ? 126.696 137.344 114.623 1.00 40.42 113 PHE H N 1
ATOM 3881 C CA . PHE B 2 113 ? 125.847 138.168 113.773 1.00 40.42 113 PHE H CA 1
ATOM 3882 C C . PHE B 2 113 ? 124.373 137.872 114.023 1.00 40.42 113 PHE H C 1
ATOM 3883 O O . PHE B 2 113 ? 123.932 136.722 113.937 1.00 40.42 113 PHE H O 1
ATOM 3891 N N . ASP B 2 114 ? 123.614 138.921 114.324 1.00 40.71 114 ASP H N 1
ATOM 3892 C CA . ASP B 2 114 ? 122.185 138.840 114.602 1.00 40.71 114 ASP H CA 1
ATOM 3893 C C . ASP B 2 114 ? 121.284 139.403 113.508 1.00 40.71 114 ASP H C 1
ATOM 3894 O O . ASP B 2 114 ? 120.357 138.712 113.080 1.00 40.71 114 ASP H O 1
ATOM 3899 N N . TYR B 2 115 ? 121.508 140.627 113.029 1.00 42.39 115 TYR H N 1
ATOM 3900 C CA . TYR B 2 115 ? 120.844 141.119 111.826 1.00 42.39 115 TYR H CA 1
ATOM 3901 C C . TYR B 2 115 ? 121.829 141.096 110.667 1.00 42.39 115 TYR H C 1
ATOM 3902 O O . TYR B 2 115 ? 122.983 141.509 110.819 1.00 42.39 115 TYR H O 1
ATOM 3911 N N . TRP B 2 116 ? 121.369 140.606 109.520 1.00 40.36 116 TRP H N 1
ATOM 3912 C CA . TRP B 2 116 ? 122.122 140.553 108.279 1.00 40.36 116 TRP H CA 1
ATOM 3913 C C . TRP B 2 116 ? 121.505 141.513 107.265 1.00 40.36 116 TRP H C 1
ATOM 3914 O O . TRP B 2 116 ? 120.569 142.261 107.571 1.00 40.36 116 TRP H O 1
ATOM 3925 N N . GLY B 2 117 ? 122.035 141.489 106.043 1.00 40.16 117 GLY H N 1
ATOM 3926 C CA . GLY B 2 117 ? 121.503 142.265 104.947 1.00 40.16 117 GLY H CA 1
ATOM 3927 C C . GLY B 2 117 ? 120.868 141.376 103.890 1.00 40.16 117 GLY H C 1
ATOM 3928 O O . GLY B 2 117 ? 120.920 140.146 103.958 1.00 40.16 117 GLY H O 1
ATOM 3929 N N . GLN B 2 118 ? 120.261 142.036 102.901 1.00 41.32 118 GLN H N 1
ATOM 3930 C CA . GLN B 2 118 ? 119.612 141.301 101.821 1.00 41.32 118 GLN H CA 1
ATOM 3931 C C . GLN B 2 118 ? 120.630 140.685 100.869 1.00 41.32 118 GLN H C 1
ATOM 3932 O O . GLN B 2 118 ? 120.308 139.737 100.144 1.00 41.32 118 GLN H O 1
ATOM 3938 N N . GLY B 2 119 ? 121.856 141.204 100.856 1.00 39.73 119 GLY H N 1
ATOM 3939 C CA . GLY B 2 119 ? 122.923 140.627 100.061 1.00 39.73 119 GLY H CA 1
ATOM 3940 C C . GLY B 2 119 ? 122.937 141.102 98.624 1.00 39.73 119 GLY H C 1
ATOM 3941 O O . GLY B 2 119 ? 121.885 141.199 97.988 1.00 39.73 119 GLY H O 1
ATOM 3942 N N . THR B 2 120 ? 124.122 141.387 98.093 1.00 40.25 120 THR H N 1
ATOM 3943 C CA . THR B 2 120 ? 124.265 141.880 96.733 1.00 40.25 120 THR H CA 1
ATOM 3944 C C . THR B 2 120 ? 125.190 140.958 95.950 1.00 40.25 120 THR H C 1
ATOM 3945 O O . THR B 2 120 ? 126.116 140.356 96.499 1.00 40.25 120 THR H O 1
ATOM 3949 N N . LEU B 2 121 ? 124.922 140.850 94.652 1.00 40.20 121 LEU H N 1
ATOM 3950 C CA . LEU B 2 121 ? 125.641 139.948 93.763 1.00 40.20 121 LEU H CA 1
ATOM 3951 C C . LEU B 2 121 ? 126.671 140.741 92.971 1.00 40.20 121 LEU H C 1
ATOM 3952 O O . LEU B 2 121 ? 126.325 141.722 92.305 1.00 40.20 121 LEU H O 1
ATOM 3957 N N . VAL B 2 122 ? 127.928 140.312 93.043 1.00 38.45 122 VAL H N 1
ATOM 3958 C CA . VAL B 2 122 ? 129.022 140.928 92.302 1.00 38.45 122 VAL H CA 1
ATOM 3959 C C . VAL B 2 122 ? 129.660 139.854 91.430 1.00 38.45 122 VAL H C 1
ATOM 3960 O O . VAL B 2 122 ? 129.898 138.730 91.891 1.00 38.45 122 VAL H O 1
ATOM 3964 N N . THR B 2 123 ? 129.902 140.187 90.167 1.00 38.27 123 THR H N 1
ATOM 3965 C CA . THR B 2 123 ? 130.516 139.251 89.233 1.00 38.27 123 THR H CA 1
ATOM 3966 C C . THR B 2 123 ? 131.824 139.805 88.678 1.00 38.27 123 THR H C 1
ATOM 3967 O O . THR B 2 123 ? 132.569 139.103 87.994 1.00 38.27 123 THR H O 1
ATOM 3971 N N . ASP C 3 2 ? 144.900 130.318 109.710 1.00 51.40 2 ASP L N 1
ATOM 3972 C CA . ASP C 3 2 ? 143.765 130.626 110.573 1.00 51.40 2 ASP L CA 1
ATOM 3973 C C . ASP C 3 2 ? 143.315 129.395 111.353 1.00 51.40 2 ASP L C 1
ATOM 3974 O O . ASP C 3 2 ? 144.098 128.474 111.585 1.00 51.40 2 ASP L O 1
ATOM 3979 N N . ILE C 3 3 ? 142.046 129.387 111.754 1.00 49.17 3 ILE L N 1
ATOM 3980 C CA . ILE C 3 3 ? 141.457 128.282 112.501 1.00 49.17 3 ILE L CA 1
ATOM 3981 C C . ILE C 3 3 ? 140.484 127.554 111.587 1.00 49.17 3 ILE L C 1
ATOM 3982 O O . ILE C 3 3 ? 139.596 128.177 110.991 1.00 49.17 3 ILE L O 1
ATOM 3987 N N . GLN C 3 4 ? 140.645 126.240 111.475 1.00 48.49 4 GLN L N 1
ATOM 3988 C CA . GLN C 3 4 ? 139.892 125.435 110.523 1.00 48.49 4 GLN L CA 1
ATOM 3989 C C . GLN C 3 4 ? 138.873 124.568 111.251 1.00 48.49 4 GLN L C 1
ATOM 3990 O O . GLN C 3 4 ? 139.184 123.974 112.289 1.00 48.49 4 GLN L O 1
ATOM 3996 N N . MET C 3 5 ? 137.662 124.501 110.704 1.00 45.97 5 MET L N 1
ATOM 3997 C CA . MET C 3 5 ? 136.598 123.653 111.224 1.00 45.97 5 MET L CA 1
ATOM 3998 C C . MET C 3 5 ? 136.179 122.626 110.184 1.00 45.97 5 MET L C 1
ATOM 3999 O O . MET C 3 5 ? 136.208 122.904 108.981 1.00 45.97 5 MET L O 1
ATOM 4004 N N . THR C 3 6 ? 135.787 121.447 110.655 1.00 44.69 6 THR L N 1
ATOM 4005 C CA . THR C 3 6 ? 135.182 120.420 109.824 1.00 44.69 6 THR L CA 1
ATOM 4006 C C . THR C 3 6 ? 133.821 120.055 110.400 1.00 44.69 6 THR L C 1
ATOM 4007 O O . THR C 3 6 ? 133.688 119.830 111.607 1.00 44.69 6 THR L O 1
ATOM 4011 N N . GLN C 3 7 ? 132.812 119.997 109.535 1.00 42.03 7 GLN L N 1
ATOM 4012 C CA . GLN C 3 7 ? 131.461 119.628 109.930 1.00 42.03 7 GLN L CA 1
ATOM 4013 C C . GLN C 3 7 ? 131.128 118.252 109.376 1.00 42.03 7 GLN L C 1
ATOM 4014 O O . GLN C 3 7 ? 131.475 117.929 108.236 1.00 42.03 7 GLN L O 1
ATOM 4020 N N . SER C 3 8 ? 130.455 117.443 110.192 1.00 43.67 8 SER L N 1
ATOM 4021 C CA . SER C 3 8 ? 130.043 116.110 109.799 1.00 43.67 8 SER L CA 1
ATOM 4022 C C . SER C 3 8 ? 128.643 115.848 110.333 1.00 43.67 8 SER L C 1
ATOM 4023 O O . SER C 3 8 ? 128.364 116.135 111.507 1.00 43.67 8 SER L O 1
ATOM 4026 N N . PRO C 3 9 ? 127.739 115.307 109.502 1.00 43.73 9 PRO L N 1
ATOM 4027 C CA . PRO C 3 9 ? 127.975 115.005 108.087 1.00 43.73 9 PRO L CA 1
ATOM 4028 C C . PRO C 3 9 ? 127.914 116.248 107.203 1.00 43.73 9 PRO L C 1
ATOM 4029 O O . PRO C 3 9 ? 127.327 117.254 107.599 1.00 43.73 9 PRO L O 1
ATOM 4033 N N . SER C 3 10 ? 128.523 116.172 106.017 1.00 43.77 10 SER L N 1
ATOM 4034 C CA . SER C 3 10 ? 128.458 117.291 105.083 1.00 43.77 10 SER L CA 1
ATOM 4035 C C . SER C 3 10 ? 127.037 117.501 104.576 1.00 43.77 10 SER L C 1
ATOM 4036 O O . SER C 3 10 ? 126.633 118.635 104.295 1.00 43.77 10 SER L O 1
ATOM 4039 N N . SER C 3 11 ? 126.270 116.421 104.446 1.00 43.72 11 SER L N 1
ATOM 4040 C CA . SER C 3 11 ? 124.876 116.505 104.024 1.00 43.72 11 SER L CA 1
ATOM 4041 C C . SER C 3 11 ? 124.143 115.287 104.561 1.00 43.72 11 SER L C 1
ATOM 4042 O O . SER C 3 11 ? 124.563 114.153 104.311 1.00 43.72 11 SER L O 1
ATOM 4045 N N . LEU C 3 12 ? 123.057 115.519 105.292 1.00 44.47 12 LEU L N 1
ATOM 4046 C CA . LEU C 3 12 ? 122.271 114.450 105.889 1.00 44.47 12 LEU L CA 1
ATOM 4047 C C . LEU C 3 12 ? 120.829 114.554 105.412 1.00 44.47 12 LEU L C 1
ATOM 4048 O O . LEU C 3 12 ? 120.373 115.606 104.959 1.00 44.47 12 LEU L O 1
ATOM 4053 N N . SER C 3 13 ? 120.111 113.439 105.515 1.00 46.24 13 SER L N 1
ATOM 4054 C CA . SER C 3 13 ? 118.713 113.373 105.120 1.00 46.24 13 SER L CA 1
ATOM 4055 C C . SER C 3 13 ? 117.943 112.561 106.149 1.00 46.24 13 SER L C 1
ATOM 4056 O O . SER C 3 13 ? 118.238 111.383 106.367 1.00 46.24 13 SER L O 1
ATOM 4059 N N . ALA C 3 14 ? 116.953 113.194 106.776 1.00 46.30 14 ALA L N 1
ATOM 4060 C CA . ALA C 3 14 ? 116.181 112.537 107.823 1.00 46.30 14 ALA L CA 1
ATOM 4061 C C . ALA C 3 14 ? 114.733 112.992 107.738 1.00 46.30 14 ALA L C 1
ATOM 4062 O O . ALA C 3 14 ? 114.465 114.161 107.447 1.00 46.30 14 ALA L O 1
ATOM 4064 N N . SER C 3 15 ? 113.811 112.068 107.995 1.00 45.74 15 SER L N 1
ATOM 4065 C CA . SER C 3 15 ? 112.393 112.379 107.956 1.00 45.74 15 SER L CA 1
ATOM 4066 C C . SER C 3 15 ? 111.996 113.215 109.172 1.00 45.74 15 SER L C 1
ATOM 4067 O O . SER C 3 15 ? 112.775 113.417 110.108 1.00 45.74 15 SER L O 1
ATOM 4070 N N . VAL C 3 16 ? 110.758 113.713 109.145 1.00 47.87 16 VAL L N 1
ATOM 4071 C CA . VAL C 3 16 ? 110.270 114.548 110.234 1.00 47.87 16 VAL L CA 1
ATOM 4072 C C . VAL C 3 16 ? 110.077 113.708 111.489 1.00 47.87 16 VAL L C 1
ATOM 4073 O O . VAL C 3 16 ? 109.700 112.530 111.427 1.00 47.87 16 VAL L O 1
ATOM 4077 N N . GLY C 3 17 ? 110.355 114.313 112.642 1.00 49.17 17 GLY L N 1
ATOM 4078 C CA . GLY C 3 17 ? 110.160 113.673 113.921 1.00 49.17 17 GLY L CA 1
ATOM 4079 C C . GLY C 3 17 ? 111.370 112.945 114.469 1.00 49.17 17 GLY L C 1
ATOM 4080 O O . GLY C 3 17 ? 111.425 112.688 115.676 1.00 49.17 17 GLY L O 1
ATOM 4081 N N . ASP C 3 18 ? 112.342 112.611 113.625 1.00 48.82 18 ASP L N 1
ATOM 4082 C CA . ASP C 3 18 ? 113.559 111.942 114.078 1.00 48.82 18 ASP L CA 1
ATOM 4083 C C . ASP C 3 18 ? 114.616 112.998 114.368 1.00 48.82 18 ASP L C 1
ATOM 4084 O O . ASP C 3 18 ? 114.959 113.803 113.502 1.00 48.82 18 ASP L O 1
ATOM 4089 N N . ARG C 3 19 ? 115.145 112.994 115.589 1.00 48.55 19 ARG L N 1
ATOM 4090 C CA . ARG C 3 19 ? 116.098 114.017 116.000 1.00 48.55 19 ARG L CA 1
ATOM 4091 C C . ARG C 3 19 ? 117.424 113.858 115.265 1.00 48.55 19 ARG L C 1
ATOM 4092 O O . ARG C 3 19 ? 117.888 112.741 115.024 1.00 48.55 19 ARG L O 1
ATOM 4100 N N . VAL C 3 20 ? 118.027 114.988 114.901 1.00 45.81 20 VAL L N 1
ATOM 4101 C CA . VAL C 3 20 ? 119.292 115.016 114.176 1.00 45.81 20 VAL L CA 1
ATOM 4102 C C . VAL C 3 20 ? 120.314 115.784 115.000 1.00 45.81 20 VAL L C 1
ATOM 4103 O O . VAL C 3 20 ? 119.965 116.716 115.733 1.00 45.81 20 VAL L O 1
ATOM 4107 N N . THR C 3 21 ? 121.575 115.378 114.890 1.00 44.84 21 THR L N 1
ATOM 4108 C CA . THR C 3 21 ? 122.681 116.042 115.561 1.00 44.84 21 THR L CA 1
ATOM 4109 C C . THR C 3 21 ? 123.740 116.433 114.537 1.00 44.84 21 THR L C 1
ATOM 4110 O O . THR C 3 21 ? 123.999 115.694 113.581 1.00 44.84 21 THR L O 1
ATOM 4114 N N . ILE C 3 22 ? 124.328 117.611 114.726 1.00 43.03 22 ILE L N 1
ATOM 4115 C CA . ILE C 3 22 ? 125.350 118.140 113.832 1.00 43.03 22 ILE L CA 1
ATOM 4116 C C . ILE C 3 22 ? 126.617 118.377 114.638 1.00 43.03 22 ILE L C 1
ATOM 4117 O O . ILE C 3 22 ? 126.580 119.018 115.693 1.00 43.03 22 ILE L O 1
ATOM 4122 N N . THR C 3 23 ? 127.739 117.864 114.138 1.00 43.88 23 THR L N 1
ATOM 4123 C CA . THR C 3 23 ? 129.019 117.936 114.831 1.00 43.88 23 THR L CA 1
ATOM 4124 C C . THR C 3 23 ? 129.909 118.949 114.127 1.00 43.88 23 THR L C 1
ATOM 4125 O O . THR C 3 23 ? 130.093 118.877 112.908 1.00 43.88 23 THR L O 1
ATOM 4129 N N . CYS C 3 24 ? 130.458 119.889 114.894 1.00 44.49 24 CYS L N 1
ATOM 4130 C CA . CYS C 3 24 ? 131.393 120.887 114.387 1.00 44.49 24 CYS L CA 1
ATOM 4131 C C . CYS C 3 24 ? 132.689 120.782 115.178 1.00 44.49 24 CYS L C 1
ATOM 4132 O O . CYS C 3 24 ? 132.675 120.852 116.411 1.00 44.49 24 CYS L O 1
ATOM 4135 N N . ARG C 3 25 ? 133.802 120.616 114.469 1.00 47.22 25 ARG L N 1
ATOM 4136 C CA . ARG C 3 25 ? 135.106 120.426 115.089 1.00 47.22 25 ARG L CA 1
ATOM 4137 C C . ARG C 3 25 ? 135.840 121.767 115.158 1.00 47.22 25 ARG L C 1
ATOM 4138 O O . ARG C 3 25 ? 135.268 122.819 114.861 1.00 47.22 25 ARG L O 1
ATOM 4146 N N . ALA C 3 26 ? 137.114 121.742 115.551 1.00 47.54 26 ALA L N 1
ATOM 4147 C CA . ALA C 3 26 ? 137.943 122.940 115.595 1.00 47.54 26 ALA L CA 1
ATOM 4148 C C . ALA C 3 26 ? 139.418 122.562 115.636 1.00 47.54 26 ALA L C 1
ATOM 4149 O O . ALA C 3 26 ? 139.828 121.728 116.450 1.00 47.54 26 ALA L O 1
ATOM 4151 N N . SER C 3 27 ? 140.222 123.166 114.757 1.00 49.00 27 SER L N 1
ATOM 4152 C CA . SER C 3 27 ? 141.643 122.833 114.701 1.00 49.00 27 SER L CA 1
ATOM 4153 C C . SER C 3 27 ? 142.362 123.236 115.982 1.00 49.00 27 SER L C 1
ATOM 4154 O O . SER C 3 27 ? 143.196 122.482 116.498 1.00 49.00 27 SER L O 1
ATOM 4157 N N . GLN C 3 28 ? 142.055 124.414 116.510 1.00 48.68 28 GLN L N 1
ATOM 4158 C CA . GLN C 3 28 ? 142.681 124.928 117.720 1.00 48.68 28 GLN L CA 1
ATOM 4159 C C . GLN C 3 28 ? 141.620 125.097 118.806 1.00 48.68 28 GLN L C 1
ATOM 4160 O O . GLN C 3 28 ? 140.462 124.702 118.643 1.00 48.68 28 GLN L O 1
ATOM 4166 N N . SER C 3 29 ? 142.025 125.692 119.924 1.00 48.45 29 SER L N 1
ATOM 4167 C CA . SER C 3 29 ? 141.168 125.809 121.098 1.00 48.45 29 SER L CA 1
ATOM 4168 C C . SER C 3 29 ? 140.338 127.084 120.997 1.00 48.45 29 SER L C 1
ATOM 4169 O O . SER C 3 29 ? 140.860 128.190 121.167 1.00 48.45 29 SER L O 1
ATOM 4172 N N . VAL C 3 30 ? 139.047 126.926 120.720 1.00 46.40 30 VAL L N 1
ATOM 4173 C CA . VAL C 3 30 ? 138.074 128.007 120.823 1.00 46.40 30 VAL L CA 1
ATOM 4174 C C . VAL C 3 30 ? 137.200 127.745 122.046 1.00 46.40 30 VAL L C 1
ATOM 4175 O O . VAL C 3 30 ? 136.535 126.706 122.142 1.00 46.40 30 VAL L O 1
ATOM 4179 N N . SER C 3 31 ? 137.252 128.663 123.012 1.00 45.52 31 SER L N 1
ATOM 4180 C CA . SER C 3 31 ? 136.649 128.422 124.318 1.00 45.52 31 SER L CA 1
ATOM 4181 C C . SER C 3 31 ? 135.135 128.267 124.247 1.00 45.52 31 SER L C 1
ATOM 4182 O O . SER C 3 31 ? 134.605 127.179 124.490 1.00 45.52 31 SER L O 1
ATOM 4185 N N . SER C 3 32 ? 134.430 129.350 123.904 1.00 44.64 32 SER L N 1
ATOM 4186 C CA . SER C 3 32 ? 132.975 129.279 123.826 1.00 44.64 32 SER L CA 1
ATOM 4187 C C . SER C 3 32 ? 132.406 130.140 122.703 1.00 44.64 32 SER L C 1
ATOM 4188 O O . SER C 3 32 ? 131.182 130.284 122.617 1.00 44.64 32 SER L O 1
ATOM 4191 N N . ALA C 3 33 ? 133.248 130.712 121.847 1.00 42.51 33 ALA L N 1
ATOM 4192 C CA . ALA C 3 33 ? 132.800 131.670 120.839 1.00 42.51 33 ALA L CA 1
ATOM 4193 C C . ALA C 3 33 ? 132.337 130.950 119.573 1.00 42.51 33 ALA L C 1
ATOM 4194 O O . ALA C 3 33 ? 132.821 131.191 118.470 1.00 42.51 33 ALA L O 1
ATOM 4196 N N . VAL C 3 34 ? 131.368 130.057 119.749 1.00 41.12 34 VAL L N 1
ATOM 4197 C CA . VAL C 3 34 ? 130.819 129.270 118.653 1.00 41.12 34 VAL L CA 1
ATOM 4198 C C . VAL C 3 34 ? 129.350 129.621 118.485 1.00 41.12 34 VAL L C 1
ATOM 4199 O O . VAL C 3 34 ? 128.561 129.484 119.426 1.00 41.12 34 VAL L O 1
ATOM 4203 N N . ALA C 3 35 ? 128.990 130.070 117.287 1.00 38.88 35 ALA L N 1
ATOM 4204 C CA . ALA C 3 35 ? 127.622 130.420 116.948 1.00 38.88 35 ALA L CA 1
ATOM 4205 C C . ALA C 3 35 ? 127.139 129.546 115.799 1.00 38.88 35 ALA L C 1
ATOM 4206 O O . ALA C 3 35 ? 127.929 129.053 114.990 1.00 38.88 35 ALA L O 1
ATOM 4208 N N . TRP C 3 36 ? 125.824 129.360 115.736 1.00 38.52 36 TRP L N 1
ATOM 4209 C CA . TRP C 3 36 ? 125.199 128.521 114.725 1.00 38.52 36 TRP L CA 1
ATOM 4210 C C . TRP C 3 36 ? 124.164 129.328 113.958 1.00 38.52 36 TRP L C 1
ATOM 4211 O O . TRP C 3 36 ? 123.423 130.122 114.544 1.00 38.52 36 TRP L O 1
ATOM 4222 N N . TYR C 3 37 ? 124.115 129.115 112.646 1.00 38.14 37 TYR L N 1
ATOM 4223 C CA . TYR C 3 37 ? 123.233 129.860 111.763 1.00 38.14 37 TYR L CA 1
ATOM 4224 C C . TYR C 3 37 ? 122.441 128.894 110.896 1.00 38.14 37 TYR L C 1
ATOM 4225 O O . TYR C 3 37 ? 122.864 127.764 110.642 1.00 38.14 37 TYR L O 1
ATOM 4234 N N . GLN C 3 38 ? 121.276 129.351 110.446 1.00 38.77 38 GLN L N 1
ATOM 4235 C CA . GLN C 3 38 ? 120.453 128.614 109.499 1.00 38.77 38 GLN L CA 1
ATOM 4236 C C . GLN C 3 38 ? 120.235 129.474 108.265 1.00 38.77 38 GLN L C 1
ATOM 4237 O O . GLN C 3 38 ? 119.746 130.603 108.371 1.00 38.77 38 GLN L O 1
ATOM 4243 N N . GLN C 3 39 ? 120.593 128.941 107.100 1.00 39.29 39 GLN L N 1
ATOM 4244 C CA . GLN C 3 39 ? 120.415 129.644 105.837 1.00 39.29 39 GLN L CA 1
ATOM 4245 C C . GLN C 3 39 ? 119.491 128.832 104.947 1.00 39.29 39 GLN L C 1
ATOM 4246 O O . GLN C 3 39 ? 119.779 127.670 104.643 1.00 39.29 39 GLN L O 1
ATOM 4252 N N . LYS C 3 40 ? 118.390 129.437 104.539 1.00 42.80 40 LYS L N 1
ATOM 4253 C CA . LYS C 3 40 ? 117.501 128.847 103.555 1.00 42.80 40 LYS L CA 1
ATOM 4254 C C . LYS C 3 40 ? 117.924 129.274 102.157 1.00 42.80 40 LYS L C 1
ATOM 4255 O O . LYS C 3 40 ? 118.577 130.308 101.987 1.00 42.80 40 LYS L O 1
ATOM 4261 N N . PRO C 3 41 ? 117.591 128.485 101.134 1.00 43.73 41 PRO L N 1
ATOM 4262 C CA . PRO C 3 41 ? 118.044 128.807 99.770 1.00 43.73 41 PRO L CA 1
ATOM 4263 C C . PRO C 3 41 ? 117.640 130.212 99.349 1.00 43.73 41 PRO L C 1
ATOM 4264 O O . PRO C 3 41 ? 116.477 130.606 99.462 1.00 43.73 41 PRO L O 1
ATOM 4268 N N . GLY C 3 42 ? 118.620 130.968 98.860 1.00 43.86 42 GLY L N 1
ATOM 4269 C CA . GLY C 3 42 ? 118.392 132.306 98.352 1.00 43.86 42 GLY L CA 1
ATOM 4270 C C . GLY C 3 42 ? 117.919 133.312 99.382 1.00 43.86 42 GLY L C 1
ATOM 4271 O O . GLY C 3 42 ? 117.122 134.199 99.062 1.00 43.86 42 GLY L O 1
ATOM 4272 N N . LYS C 3 43 ? 118.409 133.199 100.615 1.00 43.67 43 LYS L N 1
ATOM 4273 C CA . LYS C 3 43 ? 118.043 134.136 101.668 1.00 43.67 43 LYS L CA 1
ATOM 4274 C C . LYS C 3 43 ? 119.202 134.277 102.643 1.00 43.67 43 LYS L C 1
ATOM 4275 O O . LYS C 3 43 ? 120.083 133.418 102.723 1.00 43.67 43 LYS L O 1
ATOM 4281 N N . ALA C 3 44 ? 119.188 135.382 103.383 1.00 40.94 44 ALA L N 1
ATOM 4282 C CA . ALA C 3 44 ? 120.234 135.636 104.361 1.00 40.94 44 ALA L CA 1
ATOM 4283 C C . ALA C 3 44 ? 120.123 134.649 105.522 1.00 40.94 44 ALA L C 1
ATOM 4284 O O . ALA C 3 44 ? 119.014 134.274 105.916 1.00 40.94 44 ALA L O 1
ATOM 4286 N N . PRO C 3 45 ? 121.245 134.207 106.082 1.00 39.21 45 PRO L N 1
ATOM 4287 C CA . PRO C 3 45 ? 121.184 133.298 107.230 1.00 39.21 45 PRO L CA 1
ATOM 4288 C C . PRO C 3 45 ? 120.667 134.001 108.475 1.00 39.21 45 PRO L C 1
ATOM 4289 O O . PRO C 3 45 ? 120.798 135.216 108.634 1.00 39.21 45 PRO L O 1
ATOM 4293 N N . LYS C 3 46 ? 120.070 133.212 109.365 1.00 38.46 46 LYS L N 1
ATOM 4294 C CA . LYS C 3 46 ? 119.540 133.710 110.626 1.00 38.46 46 LYS L CA 1
ATOM 4295 C C . LYS C 3 46 ? 120.231 133.003 111.781 1.00 38.46 46 LYS L C 1
ATOM 4296 O O . LYS C 3 46 ? 120.427 131.785 111.746 1.00 38.46 46 LYS L O 1
ATOM 4302 N N . LEU C 3 47 ? 120.599 133.774 112.799 1.00 36.96 47 LEU L N 1
ATOM 4303 C CA . LEU C 3 47 ? 121.297 133.221 113.949 1.00 36.96 47 LEU L CA 1
ATOM 4304 C C . LEU C 3 47 ? 120.364 132.321 114.754 1.00 36.96 47 LEU L C 1
ATOM 4305 O O . LEU C 3 47 ? 119.195 132.642 114.980 1.00 36.96 47 LEU L O 1
ATOM 4310 N N . LEU C 3 48 ? 120.896 131.179 115.185 1.00 36.69 48 LEU L N 1
ATOM 4311 C CA . LEU C 3 48 ? 120.152 130.227 115.998 1.00 36.69 48 LEU L CA 1
ATOM 4312 C C . LEU C 3 48 ? 120.675 130.145 117.422 1.00 36.69 48 LEU L C 1
ATOM 4313 O O . LEU C 3 48 ? 119.895 130.268 118.373 1.00 36.69 48 LEU L O 1
ATOM 4318 N N . ILE C 3 49 ? 121.978 129.940 117.596 1.00 36.47 49 ILE L N 1
ATOM 4319 C CA . ILE C 3 49 ? 122.580 129.742 118.908 1.00 36.47 49 ILE L CA 1
ATOM 4320 C C . ILE C 3 49 ? 123.852 130.571 118.988 1.00 36.47 49 ILE L C 1
ATOM 4321 O O . ILE C 3 49 ? 124.674 130.551 118.067 1.00 36.47 49 ILE L O 1
ATOM 4326 N N . TYR C 3 50 ? 124.016 131.302 120.087 1.00 37.08 50 TYR L N 1
ATOM 4327 C CA . TYR C 3 50 ? 125.230 132.059 120.343 1.00 37.08 50 TYR L CA 1
ATOM 4328 C C . TYR C 3 50 ? 125.889 131.553 121.618 1.00 37.08 50 TYR L C 1
ATOM 4329 O O . TYR C 3 50 ? 125.213 131.090 122.543 1.00 37.08 50 TYR L O 1
ATOM 4338 N N . SER C 3 51 ? 127.220 131.632 121.647 1.00 38.39 51 SER L N 1
ATOM 4339 C CA . SER C 3 51 ? 128.049 131.122 122.738 1.00 38.39 51 SER L CA 1
ATOM 4340 C C . SER C 3 51 ? 127.910 129.613 122.915 1.00 38.39 51 SER L C 1
ATOM 4341 O O . SER C 3 51 ? 128.243 129.078 123.977 1.00 38.39 51 SER L O 1
ATOM 4344 N N . ALA C 3 52 ? 127.408 128.924 121.892 1.00 38.98 52 ALA L N 1
ATOM 4345 C CA . ALA C 3 52 ? 127.292 127.477 121.756 1.00 38.98 52 ALA L CA 1
ATOM 4346 C C . ALA C 3 52 ? 126.230 126.879 122.675 1.00 38.98 52 ALA L C 1
ATOM 4347 O O . ALA C 3 52 ? 125.959 125.683 122.571 1.00 38.98 52 ALA L O 1
ATOM 4349 N N . SER C 3 53 ? 125.617 127.657 123.570 1.00 38.77 53 SER L N 1
ATOM 4350 C CA . SER C 3 53 ? 124.607 127.085 124.453 1.00 38.77 53 SER L CA 1
ATOM 4351 C C . SER C 3 53 ? 123.408 127.998 124.685 1.00 38.77 53 SER L C 1
ATOM 4352 O O . SER C 3 53 ? 122.533 127.634 125.481 1.00 38.77 53 SER L O 1
ATOM 4355 N N . SER C 3 54 ? 123.323 129.154 124.033 1.00 36.77 54 SER L N 1
ATOM 4356 C CA . SER C 3 54 ? 122.248 130.107 124.273 1.00 36.77 54 SER L CA 1
ATOM 4357 C C . SER C 3 54 ? 121.497 130.364 122.977 1.00 36.77 54 SER L C 1
ATOM 4358 O O . SER C 3 54 ? 122.109 130.709 121.961 1.00 36.77 54 SER L O 1
ATOM 4361 N N . LEU C 3 55 ? 120.177 130.202 123.016 1.00 36.76 55 LEU L N 1
ATOM 4362 C CA . LEU C 3 55 ? 119.356 130.432 121.839 1.00 36.76 55 LEU L CA 1
ATOM 4363 C C . LEU C 3 55 ? 119.183 131.927 121.587 1.00 36.76 55 LEU L C 1
ATOM 4364 O O . LEU C 3 55 ? 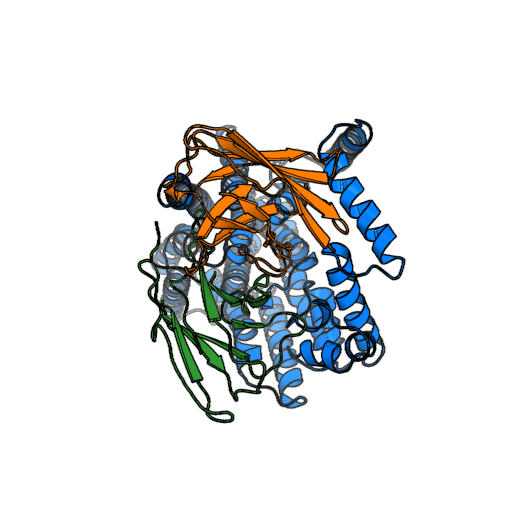119.497 132.769 122.431 1.00 36.76 55 LEU L O 1
ATOM 4369 N N . TYR C 3 56 ? 118.676 132.251 120.404 1.00 38.93 56 TYR L N 1
ATOM 4370 C CA . TYR C 3 56 ? 118.383 133.623 120.022 1.00 38.93 56 TYR L CA 1
ATOM 4371 C C . TYR C 3 56 ? 116.876 133.860 120.030 1.00 38.93 56 TYR L C 1
ATOM 4372 O O . TYR C 3 56 ? 116.077 132.924 120.111 1.00 38.93 56 TYR L O 1
ATOM 4381 N N . SER C 3 57 ? 116.498 135.134 119.959 1.00 41.74 57 SER L N 1
ATOM 4382 C CA . SER C 3 57 ? 115.088 135.497 119.968 1.00 41.74 57 SER L CA 1
ATOM 4383 C C . SER C 3 57 ? 114.380 134.940 118.740 1.00 41.74 57 SER L C 1
ATOM 4384 O O . SER C 3 57 ? 114.935 134.915 117.638 1.00 41.74 57 SER L O 1
ATOM 4387 N N . GLY C 3 58 ? 113.145 134.491 118.938 1.00 42.09 58 GLY L N 1
ATOM 4388 C CA . GLY C 3 58 ? 112.378 133.910 117.848 1.00 42.09 58 GLY L CA 1
ATOM 4389 C C . GLY C 3 58 ? 112.940 132.602 117.337 1.00 42.09 58 GLY L C 1
ATOM 4390 O O . GLY C 3 58 ? 112.839 132.309 116.139 1.00 42.09 58 GLY L O 1
ATOM 4391 N N . VAL C 3 59 ? 113.531 131.808 118.219 1.00 39.89 59 VAL L N 1
ATOM 4392 C CA . VAL C 3 59 ? 114.065 130.491 117.887 1.00 39.89 59 VAL L CA 1
ATOM 4393 C C . VAL C 3 59 ? 113.342 129.465 118.754 1.00 39.89 59 VAL L C 1
ATOM 4394 O O . VAL C 3 59 ? 113.359 129.587 119.986 1.00 39.89 59 VAL L O 1
ATOM 4398 N N . PRO C 3 60 ? 112.695 128.460 118.168 1.00 40.25 60 PRO L N 1
ATOM 4399 C CA . PRO C 3 60 ? 111.968 127.477 118.980 1.00 40.25 60 PRO L CA 1
ATOM 4400 C C . PRO C 3 60 ? 112.904 126.709 119.901 1.00 40.25 60 PRO L C 1
ATOM 4401 O O . PRO C 3 60 ? 114.106 126.600 119.650 1.00 40.25 60 PRO L O 1
ATOM 4405 N N . SER C 3 61 ? 112.336 126.178 120.983 1.00 42.53 61 SER L N 1
ATOM 4406 C CA . SER C 3 61 ? 113.109 125.496 122.014 1.00 42.53 61 SER L CA 1
ATOM 4407 C C . SER C 3 61 ? 113.644 124.156 121.525 1.00 42.53 61 SER L C 1
ATOM 4408 O O . SER C 3 61 ? 114.435 123.510 122.220 1.00 42.53 61 SER L O 1
ATOM 4411 N N . ARG C 3 62 ? 113.208 123.723 120.340 1.00 43.48 62 ARG L N 1
ATOM 4412 C CA . ARG C 3 62 ? 113.699 122.465 119.785 1.00 43.48 62 ARG L CA 1
ATOM 4413 C C . ARG C 3 62 ? 115.204 122.514 119.552 1.00 43.48 62 ARG L C 1
ATOM 4414 O O . ARG C 3 62 ? 115.914 121.540 119.827 1.00 43.48 62 ARG L O 1
ATOM 4422 N N . PHE C 3 63 ? 115.706 123.635 119.043 1.00 41.29 63 PHE L N 1
ATOM 4423 C CA . PHE C 3 63 ? 117.133 123.796 118.812 1.00 41.29 63 PHE L CA 1
ATOM 4424 C C . PHE C 3 63 ? 117.882 123.901 120.134 1.00 41.29 63 PHE L C 1
ATOM 4425 O O . PHE C 3 63 ? 117.421 124.552 121.075 1.00 41.29 63 PHE L O 1
ATOM 4433 N N . SER C 3 64 ? 119.042 123.250 120.201 1.00 41.80 64 SER L N 1
ATOM 4434 C CA . SER C 3 64 ? 119.876 123.298 121.394 1.00 41.80 64 SER L CA 1
ATOM 4435 C C . SER C 3 64 ? 121.292 122.883 121.024 1.00 41.80 64 SER L C 1
ATOM 4436 O O . SER C 3 64 ? 121.496 122.026 120.160 1.00 41.80 64 SER L O 1
ATOM 4439 N N . GLY C 3 65 ? 122.268 123.501 121.695 1.00 41.40 65 GLY L N 1
ATOM 4440 C CA . GLY C 3 65 ? 123.663 123.222 121.442 1.00 41.40 65 GLY L CA 1
ATOM 4441 C C . GLY C 3 65 ? 124.403 122.916 122.732 1.00 41.40 65 GLY L C 1
ATOM 4442 O O . GLY C 3 65 ? 123.911 123.173 123.834 1.00 41.40 65 GLY L O 1
ATOM 4443 N N . SER C 3 66 ? 125.601 122.360 122.573 1.00 44.33 66 SER L N 1
ATOM 4444 C CA . SER C 3 66 ? 126.413 121.959 123.714 1.00 44.33 66 SER L CA 1
ATOM 4445 C C . SER C 3 66 ? 127.875 121.931 123.293 1.00 44.33 66 SER L C 1
ATOM 4446 O O . SER C 3 66 ? 128.202 121.916 122.104 1.00 44.33 66 SER L O 1
ATOM 4449 N N . ARG C 3 67 ? 128.755 121.924 124.293 1.00 47.52 67 ARG L N 1
ATOM 4450 C CA . ARG C 3 67 ? 130.194 121.872 124.082 1.00 47.52 67 ARG L CA 1
ATOM 4451 C C . ARG C 3 67 ? 130.794 120.747 124.910 1.00 47.52 67 ARG L C 1
ATOM 4452 O O . ARG C 3 67 ? 130.430 120.560 126.075 1.00 47.52 67 ARG L O 1
ATOM 4460 N N . SER C 3 68 ? 131.716 120.000 124.303 1.00 48.60 68 SER L N 1
ATOM 4461 C CA . SER C 3 68 ? 132.497 118.972 124.993 1.00 48.60 68 SER L CA 1
ATOM 4462 C C . SER C 3 68 ? 133.953 119.184 124.589 1.00 48.60 68 SER L C 1
ATOM 4463 O O . SER C 3 68 ? 134.432 118.589 123.620 1.00 48.60 68 SER L O 1
ATOM 4466 N N . GLY C 3 69 ? 134.655 120.031 125.338 1.00 48.38 69 GLY L N 1
ATOM 4467 C CA . GLY C 3 69 ? 136.018 120.383 124.997 1.00 48.38 69 GLY L CA 1
ATOM 4468 C C . GLY C 3 69 ? 136.087 121.257 123.763 1.00 48.38 69 GLY L C 1
ATOM 4469 O O . GLY C 3 69 ? 135.682 122.423 123.795 1.00 48.38 69 GLY L O 1
ATOM 4470 N N . THR C 3 70 ? 136.601 120.702 122.665 1.00 47.92 70 THR L N 1
ATOM 4471 C CA . THR C 3 70 ? 136.652 121.397 121.384 1.00 47.92 70 THR L CA 1
ATOM 4472 C C . THR C 3 70 ? 135.632 120.838 120.398 1.00 47.92 70 THR L C 1
ATOM 4473 O O . THR C 3 70 ? 135.686 121.156 119.206 1.00 47.92 70 THR L O 1
ATOM 4477 N N . ASP C 3 71 ? 134.704 120.012 120.872 1.00 48.17 71 ASP L N 1
ATOM 4478 C CA . ASP C 3 71 ? 133.676 119.386 120.042 1.00 48.17 71 ASP L CA 1
ATOM 4479 C C . ASP C 3 71 ? 132.362 120.128 120.274 1.00 48.17 71 ASP L C 1
ATOM 4480 O O . ASP C 3 71 ? 131.699 119.947 121.296 1.00 48.17 71 ASP L O 1
ATOM 4485 N N . PHE C 3 72 ? 131.990 120.965 119.310 1.00 44.71 72 PHE L N 1
ATOM 4486 C CA . PHE C 3 72 ? 130.755 121.729 119.392 1.00 44.71 72 PHE L CA 1
ATOM 4487 C C . PHE C 3 72 ? 129.669 121.053 118.567 1.00 44.71 72 PHE L C 1
ATOM 4488 O O . PHE C 3 72 ? 129.862 120.772 117.381 1.00 44.71 72 PHE L O 1
ATOM 4496 N N . THR C 3 73 ? 128.527 120.795 119.198 1.00 43.10 73 THR L N 1
ATOM 4497 C CA . THR C 3 73 ? 127.471 119.992 118.603 1.00 43.10 73 THR L CA 1
ATOM 4498 C C . THR C 3 73 ? 126.128 120.693 118.736 1.00 43.10 73 THR L C 1
ATOM 4499 O O . THR C 3 73 ? 125.757 121.144 119.823 1.00 43.10 73 THR L O 1
ATOM 4503 N N . LEU C 3 74 ? 125.403 120.778 117.624 1.00 42.33 74 LEU L N 1
ATOM 4504 C CA . LEU C 3 74 ? 124.025 121.241 117.607 1.00 42.33 74 LEU L CA 1
ATOM 4505 C C . LEU C 3 74 ? 123.096 120.062 117.351 1.00 42.33 74 LEU L C 1
ATOM 4506 O O . LEU C 3 74 ? 123.389 119.184 116.535 1.00 42.33 74 LEU L O 1
ATOM 4511 N N . THR C 3 75 ? 121.968 120.053 118.056 1.00 43.89 75 THR L N 1
ATOM 4512 C CA . THR C 3 75 ? 120.979 119.000 117.896 1.00 43.89 75 THR L CA 1
ATOM 4513 C C . THR C 3 75 ? 119.596 119.624 117.796 1.00 43.89 75 THR L C 1
ATOM 4514 O O . THR C 3 75 ? 119.341 120.699 118.346 1.00 43.89 75 THR L O 1
ATOM 4518 N N . ILE C 3 76 ? 118.710 118.942 117.077 1.00 45.85 76 ILE L N 1
ATOM 4519 C CA . ILE C 3 76 ? 117.318 119.348 116.924 1.00 45.85 76 ILE L CA 1
ATOM 4520 C C . ILE C 3 76 ? 116.445 118.245 117.500 1.00 45.85 76 ILE L C 1
ATOM 4521 O O . ILE C 3 76 ? 116.573 117.079 117.108 1.00 45.85 76 ILE L O 1
ATOM 4526 N N . SER C 3 77 ? 115.562 118.609 118.433 1.00 49.08 77 SER L N 1
ATOM 4527 C CA . SER C 3 77 ? 114.725 117.606 119.084 1.00 49.08 77 SER L CA 1
ATOM 4528 C C . SER C 3 77 ? 113.796 116.926 118.086 1.00 49.08 77 SER L C 1
ATOM 4529 O O . SER C 3 77 ? 113.626 115.702 118.119 1.00 49.08 77 SER L O 1
ATOM 4532 N N . SER C 3 78 ? 113.187 117.701 117.191 1.00 49.30 78 SER L N 1
ATOM 4533 C CA . SER C 3 78 ? 112.333 117.147 116.151 1.00 49.30 78 SER L CA 1
ATOM 4534 C C . SER C 3 78 ? 112.295 118.114 114.978 1.00 49.30 78 SER L C 1
ATOM 4535 O O . SER C 3 78 ? 112.291 119.334 115.161 1.00 49.30 78 SER L O 1
ATOM 4538 N N . LEU C 3 79 ? 112.256 117.556 113.771 1.00 48.41 79 LEU L N 1
ATOM 4539 C CA . LEU C 3 79 ? 112.300 118.335 112.538 1.00 48.41 79 LEU L CA 1
ATOM 4540 C C . LEU C 3 79 ? 110.882 118.632 112.070 1.00 48.41 79 LEU L C 1
ATOM 4541 O O . LEU C 3 79 ? 110.142 117.723 111.683 1.00 48.41 79 LEU L O 1
ATOM 4546 N N . GLN C 3 80 ? 110.518 119.895 112.102 1.00 48.52 80 GLN L N 1
ATOM 4547 C CA . GLN C 3 80 ? 109.324 120.421 111.470 1.00 48.52 80 GLN L CA 1
ATOM 4548 C C . GLN C 3 80 ? 109.607 120.708 110.001 1.00 48.52 80 GLN L C 1
ATOM 4549 O O . GLN C 3 80 ? 110.769 120.799 109.594 1.00 48.52 80 GLN L O 1
ATOM 4555 N N . PRO C 3 81 ? 108.573 120.843 109.164 1.00 47.93 81 PRO L N 1
ATOM 4556 C CA . PRO C 3 81 ? 108.828 120.981 107.718 1.00 47.93 81 PRO L CA 1
ATOM 4557 C C . PRO C 3 81 ? 109.665 122.195 107.344 1.00 47.93 81 PRO L C 1
ATOM 4558 O O . PRO C 3 81 ? 110.206 122.235 106.232 1.00 47.93 81 PRO L O 1
ATOM 4562 N N . GLU C 3 82 ? 109.791 123.186 108.225 1.00 48.18 82 GLU L N 1
ATOM 4563 C CA . GLU C 3 82 ? 110.635 124.346 107.960 1.00 48.18 82 GLU L CA 1
ATOM 4564 C C . GLU C 3 82 ? 112.043 124.210 108.537 1.00 48.18 82 GLU L C 1
ATOM 4565 O O . GLU C 3 82 ? 112.792 125.192 108.534 1.00 48.18 82 GLU L O 1
ATOM 4571 N N . ASP C 3 83 ? 112.418 123.030 109.029 1.00 45.09 83 ASP L N 1
ATOM 4572 C CA . ASP C 3 83 ? 113.753 122.801 109.565 1.00 45.09 83 ASP L CA 1
ATOM 4573 C C . ASP C 3 83 ? 114.747 122.314 108.520 1.00 45.09 83 ASP L C 1
ATOM 4574 O O . ASP C 3 83 ? 115.891 122.011 108.873 1.00 45.09 83 ASP L O 1
ATOM 4579 N N . PHE C 3 84 ? 114.343 122.224 107.256 1.00 43.17 84 PHE L N 1
ATOM 4580 C CA . PHE C 3 84 ? 115.193 121.676 106.200 1.00 43.17 84 PHE L CA 1
ATOM 4581 C C . PHE C 3 84 ? 115.971 122.816 105.553 1.00 43.17 84 PHE L C 1
ATOM 4582 O O . PHE C 3 84 ? 115.497 123.479 104.629 1.00 43.17 84 PHE L O 1
ATOM 4590 N N . ALA C 3 85 ? 117.188 123.041 106.042 1.00 40.28 85 ALA L N 1
ATOM 4591 C CA . ALA C 3 85 ? 118.047 124.098 105.523 1.00 40.28 85 ALA L CA 1
ATOM 4592 C C . ALA C 3 85 ? 119.484 123.798 105.923 1.00 40.28 85 ALA L C 1
ATOM 4593 O O . ALA C 3 85 ? 119.758 122.865 106.681 1.00 40.28 85 ALA L O 1
ATOM 4595 N N . THR C 3 86 ? 120.403 124.603 105.396 1.00 38.85 86 THR L N 1
ATOM 4596 C CA . THR C 3 86 ? 121.819 124.437 105.689 1.00 38.85 86 THR L CA 1
ATOM 4597 C C . THR C 3 86 ? 122.197 125.167 106.973 1.00 38.85 86 THR L C 1
ATOM 4598 O O . THR C 3 86 ? 121.635 126.214 107.307 1.00 38.85 86 THR L O 1
ATOM 4602 N N . TYR C 3 87 ? 123.167 124.604 107.691 1.00 39.25 87 TYR L N 1
ATOM 4603 C CA . TYR C 3 87 ? 123.606 125.134 108.974 1.00 39.25 87 TYR L CA 1
ATOM 4604 C C . TYR C 3 87 ? 125.116 125.319 108.972 1.00 39.25 87 TYR L C 1
ATOM 4605 O O . TYR C 3 87 ? 125.847 124.528 108.369 1.00 39.25 87 TYR L O 1
ATOM 4614 N N . TYR C 3 88 ? 125.579 126.367 109.651 1.00 38.49 88 TYR L N 1
ATOM 4615 C CA . TYR C 3 88 ? 126.991 126.713 109.709 1.00 38.49 88 TYR L CA 1
ATOM 4616 C C . TYR C 3 88 ? 127.410 126.983 111.150 1.00 38.49 88 TYR L C 1
ATOM 4617 O O . TYR C 3 88 ? 126.600 127.407 111.979 1.00 38.49 88 TYR L O 1
ATOM 4626 N N . CYS C 3 89 ? 128.685 126.732 111.441 1.00 41.20 89 CYS L N 1
ATOM 4627 C CA . CYS C 3 89 ? 129.272 126.999 112.747 1.00 41.20 89 CYS L CA 1
ATOM 4628 C C . CYS C 3 89 ? 130.460 127.940 112.596 1.00 41.20 89 CYS L C 1
ATOM 4629 O O . CYS C 3 89 ? 131.271 127.788 111.679 1.00 41.20 89 CYS L O 1
ATOM 4632 N N . GLN C 3 90 ? 130.555 128.914 113.503 1.00 41.13 90 GLN L N 1
ATOM 4633 C CA . GLN C 3 90 ? 131.525 129.998 113.420 1.00 41.13 90 GLN L CA 1
ATOM 4634 C C . GLN C 3 90 ? 132.319 130.105 114.714 1.00 41.13 90 GLN L C 1
ATOM 4635 O O . GLN C 3 90 ? 131.799 129.803 115.791 1.00 41.13 90 GLN L O 1
ATOM 4641 N N . GLN C 3 91 ? 133.577 130.531 114.609 1.00 42.12 91 GLN L N 1
ATOM 4642 C CA . GLN C 3 91 ? 134.367 130.922 115.770 1.00 42.12 91 GLN L CA 1
ATOM 4643 C C . GLN C 3 91 ? 134.564 132.431 115.785 1.00 42.12 91 GLN L C 1
ATOM 4644 O O . GLN C 3 91 ? 134.783 133.050 114.741 1.00 42.12 91 GLN L O 1
ATOM 4650 N N . SER C 3 92 ? 134.471 133.020 116.977 1.00 43.19 92 SER L N 1
ATOM 4651 C CA . SER C 3 92 ? 134.758 134.435 117.164 1.00 43.19 92 SER L CA 1
ATOM 4652 C C . SER C 3 92 ? 135.876 134.663 118.173 1.00 43.19 92 SER L C 1
ATOM 4653 O O . SER C 3 92 ? 136.196 135.819 118.473 1.00 43.19 92 SER L O 1
ATOM 4656 N N . TYR C 3 93 ? 136.468 133.593 118.708 1.00 43.37 93 TYR L N 1
ATOM 4657 C CA . TYR C 3 93 ? 137.552 133.740 119.674 1.00 43.37 93 TYR L CA 1
ATOM 4658 C C . TYR C 3 93 ? 138.760 134.408 119.034 1.00 43.37 93 TYR L C 1
ATOM 4659 O O . TYR C 3 93 ? 139.313 135.373 119.575 1.00 43.37 93 TYR L O 1
ATOM 4668 N N . TYR C 3 94 ? 139.183 133.908 117.879 1.00 42.28 94 TYR L N 1
ATOM 4669 C CA . TYR C 3 94 ? 140.261 134.534 117.133 1.00 42.28 94 TYR L CA 1
ATOM 4670 C C . TYR C 3 94 ? 139.727 135.726 116.351 1.00 42.28 94 TYR L C 1
ATOM 4671 O O . TYR C 3 94 ? 138.555 135.769 115.966 1.00 42.28 94 TYR L O 1
ATOM 4680 N N . SER C 3 95 ? 140.601 136.708 116.124 1.00 43.45 95 SER L N 1
ATOM 4681 C CA . SER C 3 95 ? 140.184 137.925 115.438 1.00 43.45 95 SER L CA 1
ATOM 4682 C C . SER C 3 95 ? 139.741 137.660 114.005 1.00 43.45 95 SER L C 1
ATOM 4683 O O . SER C 3 95 ? 138.924 138.419 113.472 1.00 43.45 95 SER L O 1
ATOM 4686 N N . LEU C 3 96 ? 140.254 136.608 113.373 1.00 42.41 96 LEU L N 1
ATOM 4687 C CA . LEU C 3 96 ? 139.847 136.218 112.025 1.00 42.41 96 LEU L CA 1
ATOM 4688 C C . LEU C 3 96 ? 138.842 135.081 112.162 1.00 42.41 96 LEU L C 1
ATOM 4689 O O . LEU C 3 96 ? 139.219 133.926 112.375 1.00 42.41 96 LEU L O 1
ATOM 4694 N N . VAL C 3 97 ? 137.558 135.413 112.040 1.00 40.97 97 VAL L N 1
ATOM 4695 C CA . VAL C 3 97 ? 136.509 134.420 112.224 1.00 40.97 97 VAL L CA 1
ATOM 4696 C C . VAL C 3 97 ? 136.495 133.454 111.044 1.00 40.97 97 VAL L C 1
ATOM 4697 O O . VAL C 3 97 ? 136.979 133.752 109.949 1.00 40.97 97 VAL L O 1
ATOM 4701 N N . THR C 3 98 ? 135.934 132.270 111.278 1.00 41.29 98 THR L N 1
ATOM 4702 C CA . THR C 3 98 ? 135.895 131.228 110.263 1.00 41.29 98 THR L CA 1
ATOM 4703 C C . THR C 3 98 ? 134.586 130.464 110.380 1.00 41.29 98 THR L C 1
ATOM 4704 O O . THR C 3 98 ? 134.168 130.101 111.482 1.00 41.29 98 THR L O 1
ATOM 4708 N N . PHE C 3 99 ? 133.948 130.222 109.239 1.00 39.36 99 PHE L N 1
ATOM 4709 C CA . PHE C 3 99 ? 132.712 129.459 109.167 1.00 39.36 99 PHE L CA 1
ATOM 4710 C C . PHE C 3 99 ? 133.025 128.013 108.815 1.00 39.36 99 PHE L C 1
ATOM 4711 O O . PHE C 3 99 ? 134.050 127.723 108.190 1.00 39.36 99 PHE L O 1
ATOM 4719 N N . GLY C 3 100 ? 132.142 127.109 109.218 1.00 40.24 100 GLY L N 1
ATOM 4720 C CA . GLY C 3 100 ? 132.276 125.718 108.837 1.00 40.24 100 GLY L CA 1
ATOM 4721 C C . GLY C 3 100 ? 131.948 125.503 107.372 1.00 40.24 100 GLY L C 1
ATOM 4722 O O . GLY C 3 100 ? 131.458 126.384 106.666 1.00 40.24 100 GLY L O 1
ATOM 4723 N N . GLN C 3 101 ? 132.240 124.287 106.904 1.00 44.34 101 GLN L N 1
ATOM 4724 C CA . GLN C 3 101 ? 131.969 123.957 105.509 1.00 44.34 101 GLN L CA 1
ATOM 4725 C C . GLN C 3 101 ? 130.479 124.016 105.197 1.00 44.34 101 GLN L C 1
ATOM 4726 O O . GLN C 3 101 ? 130.095 124.335 104.067 1.00 44.34 101 GLN L O 1
ATOM 4732 N N . GLY C 3 102 ? 129.630 123.719 106.177 1.00 42.60 102 GLY L N 1
ATOM 4733 C CA . GLY C 3 102 ? 128.198 123.845 105.999 1.00 42.60 102 GLY L CA 1
ATOM 4734 C C . GLY C 3 102 ? 127.481 122.536 105.750 1.00 42.60 102 GLY L C 1
ATOM 4735 O O . GLY C 3 102 ? 127.556 121.978 104.652 1.00 42.60 102 GLY L O 1
ATOM 4736 N N . THR C 3 103 ? 126.783 122.034 106.764 1.00 40.82 103 THR L N 1
ATOM 4737 C CA . THR C 3 103 ? 125.972 120.841 106.602 1.00 40.82 103 THR L CA 1
ATOM 4738 C C . THR C 3 103 ? 124.652 121.188 105.918 1.00 40.82 103 THR L C 1
ATOM 4739 O O . THR C 3 103 ? 124.234 122.346 105.861 1.00 40.82 103 THR L O 1
ATOM 4743 N N . LYS C 3 104 ? 123.993 120.162 105.385 1.00 40.78 104 LYS L N 1
ATOM 4744 C CA . LYS C 3 104 ? 122.717 120.333 104.708 1.00 40.78 104 LYS L CA 1
ATOM 4745 C C . LYS C 3 104 ? 121.769 119.222 105.132 1.00 40.78 104 LYS L C 1
ATOM 4746 O O . LYS C 3 104 ? 122.170 118.064 105.273 1.00 40.78 104 LYS L O 1
ATOM 4752 N N . VAL C 3 105 ? 120.506 119.587 105.331 1.00 39.67 105 VAL L N 1
ATOM 4753 C CA . VAL C 3 105 ? 119.495 118.629 105.757 1.00 39.67 105 VAL L CA 1
ATOM 4754 C C . VAL C 3 105 ? 118.568 118.276 104.599 1.00 39.67 105 VAL L C 1
ATOM 4755 O O . VAL C 3 105 ? 117.703 119.063 104.219 1.00 39.67 105 VAL L O 1
#

Secondary structure (DSSP, 8-state):
-HHHHHHHHHHHHHHHHHHHTSTTHHHHHHHHHHHHHTS-SSSSSSSTTTTTTTHHHHHHHHHHHHHHHHHHHHTTT--GGGGTTGGGGGHHHHHHHHHHHS---THHHHHHHHHHHHHHHHHHHHHHHTS--SS--SSS-HHHHHHHHHHHHHHHH-----SHHHHHHHHHHHHHHHHHHHHT--HHHHHHHHHHHTTTHHHH-TT--SHHHHHHHHHHHHHHHHHHTSTT-HHHHHHHHHHHHHHHHTTT---SHHHHHHHHHHHHHHHHHHSSS--S-SS-HHHHHHTSHHHHH---GGGT-SS-S-HHHHHHHHHHHHHHHHHHHHHHHHHHHHHHHHHHHHHH--HHHHHHHHHHHHHHHHHHHHHTTS-GGG-HHHHHHHHHHHHHHHHHHHHHHH-/-EEEEE------TT-EEEEEEEEESS-TTTS-BEEEEE-TTS-EEEEEEE-SSS--EEE-TTTTTTEEEEEETTTTEEEEEEES--GGG-EEEE-EEEPPTTT-SS--EEEEB--EEE-/-----EE-SS----TTS-EEEEE--SS---S-EEEEEE-TTS--EEEEETTTEE-TT--TTEEEEEETTEEEEEESS--TT--SEEEEEE-SSSS-EE---EE-

InterPro domains:
  IPR007016 O-antigen ligase-related domain [PF04932] (178-331)
  IPR051533 O-antigen ligase-like [PTHR37422] (11-404)

Radius of gyration: 26.63 Å; Cα contacts (8 Å, |Δi|>4): 1182; chains: 3; bounding box: 58×59×85 Å

B-factor: mean 43.11, std 7.04, range [33.25, 75.24]

Solvent-accessible surface area: 27765 Å² total; per-residue (Å²): 147,130,89,13,38,128,77,2,18,84,21,0,60,31,2,0,33,34,14,5,16,50,74,191,1,41,37,76,15,77,64,17,3,25,76,10,21,139,90,2,195,183,14,19,48,152,8,78,151,77,19,39,151,15,0,46,38,6,8,117,14,4,107,41,1,22,132,38,16,56,39,14,22,129,162,48,164,12,84,158,110,44,20,56,28,4,39,87,8,67,41,4,29,48,3,0,64,6,3,1,49,3,31,18,67,10,48,119,1,11,148,0,0,24,67,0,0,112,66,1,30,93,51,0,17,136,30,40,158,57,82,59,7,33,20,0,9,6,149,44,90,12,43,0,0,1,22,6,0,8,10,0,0,0,0,0,2,0,10,35,39,89,72,183,53,22,24,119,58,0,117,62,0,14,89,12,0,24,78,0,0,99,32,0,34,23,146,48,14,17,60,11,0,91,81,1,13,38,46,6,37,68,25,5,64,128,136,46,47,80,182,99,25,99,93,26,69,74,53,86,53,83,139,57,113,35,22,116,141,72,126,119,12,71,63,10,82,78,62,61,21,42,75,49,20,67,94,63,52,175,99,66,86,31,54,10,36,37,0,0,41,44,36,0,50,83,17,0,84,110,53,44,77,122,70,54,170,76,5,17,0,6,25,38,1,32,146,7,0,108,84,15,122,35,22,138,122,55,154,6,2,1,19,46,5,138,46,0,26,13,12,74,10,19,1,3,0,3,9,0,43,53,0,29,116,22,9,56,16,13,9,89,41,2,16,81,6,0,33,116,8,5,134,48,0,122,106,120,38,40,83,38,2,0,5,0,0,3,0,0,59,6,6,5,71,10,20,68,44,21,6,98,75,32,11,11,32,43,51,75,28,10,5,32,7,29,1,4,1,3,0,0,0,1,0,2,1,5,74,35,22,116,92,58,103,1,72,10,78,32,34,32,161,22,142,102,62,24,71,38,116,0,32,3,37,16,67,33,28,53,2,49,27,19,3,2,0,1,0,24,32,14,89,82,124,18,8,66,20,4,3,6,10,28,31,86,189,39,46,55,60,43,13,91,79,0,107,83,34,10,73,9,43,54,38,52,102,124,28,16,1,35,8,46,0,51,54,11,107,70,136,8,45,2,40,2,17,0,0,12,8,6,19,92,58,15,4,42,22,13,3,0,15,60,21,4,113,10,14,105,3,68,126,8,120,12,70,5,60,62,72,75,29,111,35,76,90,48,83,156,12,62,0,36,0,102,7,67,94,82,2,42,30,6,1,3,1,0,25,11,60,115,84,106,22,3,126,5,7,0,14,30,3,81,38,43,27,17,53,23,60,100,49,5,48,18,64,128,85,48,46,41,1,29,0,29,0,60,36,2,77,102,89,2,78,6,29,0,10,0,1,0,1,32,33,3,36,5,26,17,3,98,17,0,117,20

Foldseek 3Di:
DVVLQVLVQVLLLQQLQLLAQNQNSLVVSVVSLVVSVVVCPVHLPVQCVLLVVQLVLLVVLLVLLLVLQVVLCVVQPDDPVLCPLSVLLCVLSSLLSSCSSHPYDCLSNLNSLLVSLVVNLVQQCCCPVPVNDQARGNNFDNLLSLLSLLLSLLLNLLFQDDDPVNNVSNVVSLVSSLSNCVSRPPCLSVVLSVVLCLVVVCSNDVVQDVVNSVVVVVVVVVVLVVQCVPVVRVSVVVVVVVVVLVVCLVDDPQADPNSLLVVLLVLLVVQLVVPAAAASGRFQSLVSLVPDPCVVPDDHPSNVDRAHFAALSRQSSHSHDSSSVSSVSSLVVLLVLLVVLLVLCVVVPPSSLVSLSSSSNSSSSSVNSNNRGGHQSVGSSSSNSSSNVSSNSSSNSSSSRSD/DAKEKDWADEDDAQGKTKIKIQDDPDFDLQWKKWKWWAAVPGDIGGAKIFHNHVGDIDGDPVQPPAWDWDADRVRRMIMIIGGRHDPVPWTWMKMFTFDDCVVPVDGDGDDMYPTDTHD/DKAKEKPPQEDDDDWQDKDKIKIAIPDFFPQQKWKWWDAPPDDIDTAAGSQAHGDPPHDPQWGWDDDGRITMIMGNTDDPVNFTKMWMWGPRDVDMDIYPIYGD

Nearest PDB structures (foldseek):
  7tpj-assembly1_B  TM=9.984E-01  e=2.075E-48  Cupriavidus metallidurans
  7tpj-assembly1_L  TM=1.005E+00  e=4.611E-20  Homo sapiens
  7zyi-assembly1_L  TM=9.971E-01  e=3.055E-17  Mus musculus
  6vug-assembly1_C  TM=9.942E-01  e=4.228E-17  Homo sapiens
  7kbp-assembly2_C  TM=9.950E-01  e=2.145E-16  Homo sapiens

Organism: Cupriavidus metallidurans (strain ATCC 43123 / DSM 2839 / NBRC 102507 / CH34) (NCBI:txid266264)